Protein AF-A0A7S0NGP8-F1 (afdb_monomer)

Structure (mmCIF, N/CA/C/O backbone):
data_AF-A0A7S0NGP8-F1
#
_entry.id   AF-A0A7S0NGP8-F1
#
loop_
_atom_site.group_PDB
_atom_site.id
_atom_site.type_symbol
_atom_site.label_atom_id
_atom_site.label_alt_id
_atom_site.label_comp_id
_atom_site.label_asym_id
_atom_site.label_entity_id
_atom_site.label_seq_id
_atom_site.pdbx_PDB_ins_code
_atom_site.Cartn_x
_atom_site.Cartn_y
_atom_site.Cartn_z
_atom_site.occupancy
_atom_site.B_iso_or_equiv
_atom_site.auth_seq_id
_atom_site.auth_comp_id
_atom_site.auth_asym_id
_atom_site.auth_atom_id
_atom_site.pdbx_PDB_model_num
ATOM 1 N N . ASN A 1 1 ? 24.855 -35.388 34.842 1.00 34.94 1 ASN A N 1
ATOM 2 C CA . ASN A 1 1 ? 23.385 -35.516 34.845 1.00 34.94 1 ASN A CA 1
ATOM 3 C C . ASN A 1 1 ? 22.833 -34.114 34.689 1.00 34.94 1 ASN A C 1
ATOM 5 O O . ASN A 1 1 ? 22.820 -33.383 35.658 1.00 34.94 1 ASN A O 1
ATOM 9 N N . SER A 1 2 ? 22.829 -33.602 33.460 1.00 27.92 2 SER A N 1
ATOM 10 C CA . SER A 1 2 ? 21.736 -33.736 32.477 1.00 27.92 2 SER A CA 1
ATOM 11 C C . SER A 1 2 ? 20.671 -32.671 32.731 1.00 27.92 2 SER A C 1
ATOM 13 O O . SER A 1 2 ? 19.920 -32.852 33.678 1.00 27.92 2 SER A O 1
ATOM 15 N N . SER A 1 3 ? 20.674 -31.643 31.856 1.00 33.44 3 SER A N 1
ATOM 16 C CA . SER A 1 3 ? 19.528 -30.850 31.346 1.00 33.44 3 SER A CA 1
ATOM 17 C C . SER A 1 3 ? 18.586 -30.245 32.405 1.00 33.44 3 SER A C 1
ATOM 19 O O . SER A 1 3 ? 18.027 -30.980 33.197 1.00 33.44 3 SER A O 1
ATOM 21 N N . GLU A 1 4 ? 18.337 -28.937 32.478 1.00 31.56 4 GLU A N 1
ATOM 22 C CA . GLU A 1 4 ? 17.763 -28.061 31.444 1.00 31.56 4 GLU A CA 1
ATOM 23 C C . GLU A 1 4 ? 18.094 -26.587 31.776 1.00 31.56 4 GLU A C 1
ATOM 25 O O . GLU A 1 4 ? 17.829 -26.134 32.883 1.00 31.56 4 GLU A O 1
ATOM 30 N N . ASN A 1 5 ? 18.666 -25.842 30.822 1.00 29.66 5 ASN A N 1
ATOM 31 C CA . ASN A 1 5 ? 18.672 -24.375 30.840 1.00 29.66 5 ASN A CA 1
ATOM 32 C C . ASN A 1 5 ? 17.485 -23.919 29.985 1.00 29.66 5 ASN A C 1
ATOM 34 O O . ASN A 1 5 ? 17.496 -24.117 28.768 1.00 29.66 5 ASN A O 1
ATOM 38 N N . SER A 1 6 ? 16.474 -23.331 30.616 1.00 32.22 6 SER A N 1
ATOM 39 C CA . SER A 1 6 ? 15.381 -22.616 29.962 1.00 32.22 6 SER A CA 1
ATOM 40 C C . SER A 1 6 ? 15.858 -21.219 29.565 1.00 32.22 6 SER A C 1
ATOM 42 O O . SER A 1 6 ? 15.739 -20.266 30.325 1.00 32.22 6 SER A O 1
ATOM 44 N N . SER A 1 7 ? 16.436 -21.106 28.370 1.00 31.78 7 SER A N 1
ATOM 45 C CA . SER A 1 7 ? 16.529 -19.837 27.654 1.00 31.78 7 SER A CA 1
ATOM 46 C C . SER A 1 7 ? 15.261 -19.667 26.817 1.00 31.78 7 SER A C 1
ATOM 48 O O . SER A 1 7 ? 15.111 -20.260 25.744 1.00 31.78 7 SER A O 1
ATOM 50 N N . GLU A 1 8 ? 14.317 -18.881 27.329 1.00 31.03 8 GLU A N 1
ATOM 51 C CA . GLU A 1 8 ? 13.095 -18.506 26.618 1.00 31.03 8 GLU A CA 1
ATOM 52 C C . GLU A 1 8 ? 13.431 -17.518 25.493 1.00 31.03 8 GLU A C 1
ATOM 54 O O . GLU A 1 8 ? 13.381 -16.300 25.612 1.00 31.03 8 GLU A O 1
ATOM 59 N N . ASN A 1 9 ? 13.815 -18.083 24.351 1.00 30.45 9 ASN A N 1
ATOM 60 C CA . ASN A 1 9 ? 13.880 -17.384 23.079 1.00 30.45 9 ASN A CA 1
ATOM 61 C C . ASN A 1 9 ? 12.458 -17.041 22.611 1.00 30.45 9 ASN A C 1
ATOM 63 O O . ASN A 1 9 ? 11.747 -17.927 22.143 1.00 30.45 9 ASN A O 1
ATOM 67 N N . SER A 1 10 ? 12.092 -15.758 22.692 1.00 36.88 10 SER A N 1
ATOM 68 C CA . SER A 1 10 ? 11.231 -15.007 21.754 1.00 36.88 10 SER A CA 1
ATOM 69 C C . SER A 1 10 ? 10.385 -15.850 20.778 1.00 36.88 10 SER A C 1
ATOM 71 O O . SER A 1 10 ? 10.564 -15.840 19.556 1.00 36.88 10 SER A O 1
ATOM 73 N N . SER A 1 11 ? 9.406 -16.572 21.318 1.00 35.22 11 SER A N 1
ATOM 74 C CA . SER A 1 11 ? 8.431 -17.339 20.545 1.00 35.22 11 SER A CA 1
ATOM 75 C C . SER A 1 11 ? 7.005 -16.930 20.884 1.00 35.22 11 SER A C 1
ATOM 77 O O . SER A 1 11 ? 6.136 -17.778 21.044 1.00 35.22 11 SER A O 1
ATOM 79 N N . GLU A 1 12 ? 6.728 -15.631 20.939 1.00 38.31 12 GLU A N 1
ATOM 80 C CA . GLU A 1 12 ? 5.365 -15.136 21.103 1.00 38.31 12 GLU A CA 1
ATOM 81 C C . GLU A 1 12 ? 5.007 -14.170 19.984 1.00 38.31 12 GLU A C 1
ATOM 83 O O . GLU A 1 12 ? 5.237 -12.970 20.028 1.00 38.31 12 GLU A O 1
ATOM 88 N N . ASN A 1 13 ? 4.405 -14.715 18.931 1.00 39.22 13 ASN A N 1
ATOM 89 C CA . ASN A 1 13 ? 3.427 -13.929 18.187 1.00 39.22 13 ASN A CA 1
ATOM 90 C C . ASN A 1 13 ? 2.344 -14.848 17.616 1.00 39.22 13 ASN A C 1
ATOM 92 O O . ASN A 1 13 ? 2.113 -14.897 16.406 1.00 39.22 13 ASN A O 1
ATOM 96 N N . SER A 1 14 ? 1.803 -15.730 18.469 1.00 38.41 14 SER A N 1
ATOM 97 C CA . SER A 1 14 ? 0.841 -16.786 18.100 1.00 38.41 14 SER A CA 1
ATOM 98 C C . SER A 1 14 ? -0.511 -16.714 18.800 1.00 38.41 14 SER A C 1
ATOM 100 O O . SER A 1 14 ? -1.382 -17.522 18.487 1.00 38.41 14 SER A O 1
ATOM 102 N N . SER A 1 15 ? -0.720 -15.768 19.701 1.00 38.50 15 SER A N 1
ATOM 103 C CA . SER A 1 15 ? -1.948 -15.642 20.484 1.00 38.50 15 SER A CA 1
ATOM 104 C C . SER A 1 15 ? -2.528 -14.245 20.289 1.00 38.50 15 SER A C 1
ATOM 106 O O . SER A 1 15 ? -2.636 -13.451 21.215 1.00 38.50 15 SER A O 1
ATOM 108 N N . ARG A 1 16 ? -2.909 -13.915 19.046 1.00 56.03 16 ARG A N 1
ATOM 109 C CA . ARG A 1 16 ? -3.706 -12.704 18.811 1.00 56.03 16 ARG A CA 1
ATOM 110 C C . ARG A 1 16 ? -5.024 -12.855 19.565 1.00 56.03 16 ARG A C 1
ATOM 112 O O . ARG A 1 16 ? -5.710 -13.862 19.385 1.00 56.03 16 ARG A O 1
ATOM 119 N N . GLY A 1 17 ? -5.299 -11.877 20.426 1.00 53.03 17 GLY A N 1
ATOM 120 C CA . GLY A 1 17 ? -6.384 -11.887 21.399 1.00 53.03 17 GLY A CA 1
ATOM 121 C C . GLY A 1 17 ? -7.776 -12.123 20.802 1.00 53.03 17 GLY A C 1
ATOM 122 O O . GLY A 1 17 ? -7.952 -12.140 19.578 1.00 53.03 17 GLY A O 1
ATOM 123 N N . PRO A 1 18 ? -8.783 -12.339 21.664 1.00 59.78 18 PRO A N 1
ATOM 124 C CA . PRO A 1 18 ? -10.150 -12.587 21.236 1.00 59.78 18 PRO A CA 1
ATOM 125 C C . PRO A 1 18 ? -10.629 -11.500 20.272 1.00 59.78 18 PRO A C 1
ATOM 127 O O . PRO A 1 18 ? -10.321 -10.320 20.427 1.00 59.78 18 PRO A O 1
ATOM 130 N N . VAL A 1 19 ? -11.388 -11.928 19.261 1.00 68.75 19 VAL A N 1
ATOM 131 C CA . VAL A 1 19 ? -12.057 -11.039 18.310 1.00 68.75 19 VAL A CA 1
ATOM 132 C C . VAL A 1 19 ? -12.827 -9.990 19.126 1.00 68.75 19 VAL A C 1
ATOM 134 O O . VAL A 1 19 ? -13.706 -10.400 19.888 1.00 68.75 19 VAL A O 1
ATOM 137 N N . PRO A 1 20 ? -12.505 -8.682 19.016 1.00 76.00 20 PRO A N 1
ATOM 138 C CA . PRO A 1 20 ? -13.110 -7.664 19.871 1.00 76.00 20 PRO A CA 1
ATOM 139 C C . PRO A 1 20 ? -14.632 -7.698 19.729 1.00 76.00 20 PRO A C 1
ATOM 141 O O . PRO A 1 20 ? -15.147 -8.103 18.685 1.00 76.00 20 PRO A O 1
ATOM 144 N N . ASP A 1 21 ? -15.373 -7.317 20.765 1.00 88.44 21 ASP A N 1
ATOM 145 C CA . ASP A 1 21 ? -16.828 -7.202 20.663 1.00 88.44 21 ASP A CA 1
ATOM 146 C C . ASP A 1 21 ? -17.234 -5.968 19.827 1.00 88.44 21 ASP A C 1
ATOM 148 O O . ASP A 1 21 ? -16.403 -5.165 19.393 1.00 88.44 21 ASP A O 1
ATOM 152 N N . GLU A 1 22 ? -18.523 -5.840 19.510 1.00 88.75 22 GLU A N 1
ATOM 153 C CA . GLU A 1 22 ? -19.028 -4.739 18.678 1.00 88.75 22 GLU A CA 1
ATOM 154 C C . GLU A 1 22 ? -18.839 -3.362 19.338 1.00 88.75 22 GLU A C 1
ATOM 156 O O . GLU A 1 22 ? -18.515 -2.389 18.653 1.00 88.75 22 GLU A O 1
ATOM 161 N N . ALA A 1 23 ? -18.965 -3.279 20.666 1.00 91.38 23 ALA A N 1
ATOM 162 C CA . ALA A 1 23 ? -18.762 -2.038 21.410 1.00 91.38 23 ALA A CA 1
ATOM 163 C C . ALA A 1 23 ? -17.295 -1.583 21.349 1.00 91.38 23 ALA A C 1
ATOM 165 O O . ALA A 1 23 ? -17.013 -0.424 21.051 1.00 91.38 23 ALA A O 1
ATOM 166 N N . THR A 1 24 ? -16.364 -2.516 21.538 1.00 92.25 24 THR A N 1
ATOM 167 C CA . THR A 1 24 ? -14.919 -2.298 21.447 1.00 92.25 24 THR A CA 1
ATOM 168 C C . THR A 1 24 ? -14.530 -1.861 20.041 1.00 92.25 24 THR A C 1
ATOM 170 O O . THR A 1 24 ? -13.810 -0.876 19.886 1.00 92.25 24 THR A O 1
ATOM 173 N N . ARG A 1 25 ? -15.058 -2.519 18.994 1.00 92.56 25 ARG A N 1
ATOM 174 C CA . ARG A 1 25 ? -14.838 -2.081 17.603 1.00 92.56 25 ARG A CA 1
ATOM 175 C C . ARG A 1 25 ? -15.281 -0.644 17.381 1.00 92.56 25 ARG A C 1
ATOM 177 O O . ARG A 1 25 ? -14.563 0.125 16.749 1.00 92.56 25 ARG A O 1
ATOM 184 N N . ARG A 1 26 ? -16.453 -0.273 17.894 1.00 94.19 26 ARG A N 1
ATOM 185 C CA . ARG A 1 26 ? -16.972 1.084 17.739 1.00 94.19 26 ARG A CA 1
ATOM 186 C C . ARG A 1 26 ? -16.049 2.115 18.391 1.00 94.19 26 ARG A C 1
ATOM 188 O O . ARG A 1 26 ? -15.683 3.077 17.725 1.00 94.19 26 ARG A O 1
ATOM 195 N N . VAL A 1 27 ? -15.631 1.881 19.635 1.00 96.44 27 VAL A N 1
ATOM 196 C CA . VAL A 1 27 ? -14.706 2.772 20.359 1.00 96.44 27 VAL A CA 1
ATOM 197 C C . VAL A 1 27 ? -13.369 2.897 19.622 1.00 96.44 27 VAL A C 1
ATOM 199 O O . VAL A 1 27 ? -12.867 4.004 19.428 1.00 96.44 27 VAL A O 1
ATOM 202 N N . LEU A 1 28 ? -12.817 1.780 19.139 1.00 96.00 28 LEU A N 1
ATOM 203 C CA . LEU A 1 28 ? -11.583 1.784 18.350 1.00 96.00 28 LEU A CA 1
ATOM 204 C C . LEU A 1 28 ? -11.735 2.585 17.054 1.00 96.00 28 LEU A C 1
ATOM 206 O O . LEU A 1 28 ? -10.872 3.397 16.730 1.00 96.00 28 LEU A O 1
ATOM 210 N N . ASN A 1 29 ? -12.838 2.408 16.320 1.00 96.88 29 ASN A N 1
ATOM 211 C CA . ASN A 1 29 ? -13.052 3.169 15.095 1.00 96.88 29 ASN A CA 1
ATOM 212 C C . ASN A 1 29 ? -13.262 4.664 15.372 1.00 96.88 29 ASN A C 1
ATOM 214 O O . ASN A 1 29 ? -12.780 5.484 14.599 1.00 96.88 29 ASN A O 1
ATOM 218 N N . GLU A 1 30 ? -13.949 5.033 16.455 1.00 97.25 30 GLU A N 1
ATOM 219 C CA . GLU A 1 30 ? -14.089 6.434 16.878 1.00 97.25 30 GLU A CA 1
ATOM 220 C C . GLU A 1 30 ? -12.714 7.064 17.165 1.00 97.25 30 GLU A C 1
ATOM 222 O O . GLU A 1 30 ? -12.450 8.174 16.699 1.00 97.25 30 GLU A O 1
ATOM 227 N N . ARG A 1 31 ? -11.796 6.327 17.814 1.00 97.31 31 ARG A N 1
ATOM 228 C CA . ARG A 1 31 ? -10.391 6.744 17.988 1.00 97.31 31 ARG A CA 1
ATOM 229 C C . ARG A 1 31 ? -9.688 6.940 16.643 1.00 97.31 31 ARG A C 1
ATOM 231 O O . ARG A 1 31 ? -9.090 7.987 16.421 1.00 97.31 31 ARG A O 1
ATOM 238 N N . PHE A 1 32 ? -9.792 5.979 15.724 1.00 97.69 32 PHE A N 1
ATOM 239 C CA . PHE A 1 32 ? -9.155 6.085 14.404 1.00 97.69 32 PHE A CA 1
ATOM 240 C C . PHE A 1 32 ? -9.696 7.257 13.579 1.00 97.69 32 PHE A C 1
ATOM 242 O O . PHE A 1 32 ? -8.925 7.959 12.930 1.00 97.69 32 PHE A O 1
ATOM 249 N N . VAL A 1 33 ? -11.007 7.512 13.625 1.00 98.00 33 VAL A N 1
ATOM 250 C CA . VAL A 1 33 ? -11.611 8.688 12.982 1.00 98.00 33 VAL A CA 1
ATOM 251 C C . VAL A 1 33 ? -11.067 9.970 13.608 1.00 98.00 33 VAL A C 1
ATOM 253 O O . VAL A 1 33 ? -10.686 10.876 12.871 1.00 98.00 33 VAL A O 1
ATOM 256 N N . ALA A 1 34 ? -10.973 10.039 14.940 1.00 97.62 34 ALA A N 1
ATOM 257 C CA . ALA A 1 34 ? -10.402 11.192 15.629 1.00 97.62 34 ALA A CA 1
ATOM 258 C C . ALA A 1 34 ? -8.952 11.459 15.187 1.00 97.62 34 ALA A C 1
ATOM 260 O O . ALA A 1 34 ? -8.619 12.598 14.866 1.00 97.62 34 ALA A O 1
ATOM 261 N N . GLU A 1 35 ? -8.119 10.421 15.070 1.00 96.25 35 GLU A N 1
ATOM 262 C CA . GLU A 1 35 ? -6.749 10.538 14.555 1.00 96.25 35 GLU A CA 1
ATOM 263 C C . GLU A 1 35 ? -6.708 11.096 13.122 1.00 96.25 35 GLU A C 1
ATOM 265 O O . GLU A 1 35 ? -5.977 12.049 12.861 1.00 96.25 35 GLU A O 1
ATOM 270 N N . GLU A 1 36 ? -7.507 10.557 12.191 1.00 96.12 36 GLU A N 1
ATOM 271 C CA . GLU A 1 36 ? -7.556 11.074 10.812 1.00 96.12 36 GLU A CA 1
ATOM 272 C C . GLU A 1 36 ? -8.049 12.529 10.760 1.00 96.12 36 GLU A C 1
ATOM 274 O O . GLU A 1 36 ? -7.500 13.348 10.020 1.00 96.12 36 GLU A O 1
ATOM 279 N N . THR A 1 37 ? -9.042 12.890 11.581 1.00 96.25 37 THR A N 1
ATOM 280 C CA . THR A 1 37 ? -9.522 14.279 11.662 1.00 96.25 37 THR A CA 1
ATOM 281 C C . THR A 1 37 ? -8.486 15.223 12.263 1.00 96.25 37 THR A C 1
ATOM 283 O O . THR A 1 37 ? -8.355 16.350 11.791 1.00 96.25 37 THR A O 1
ATOM 286 N N . ALA A 1 38 ? -7.713 14.770 13.253 1.00 95.69 38 ALA A N 1
ATOM 287 C CA . ALA A 1 38 ? -6.636 15.549 13.850 1.00 95.69 38 ALA A CA 1
ATOM 288 C C . ALA A 1 38 ? -5.502 15.787 12.844 1.00 95.69 38 ALA A C 1
ATOM 290 O O . ALA A 1 38 ? -5.027 16.914 12.726 1.00 95.69 38 ALA A O 1
ATOM 291 N N . ARG A 1 39 ? -5.128 14.767 12.054 1.00 92.75 39 ARG A N 1
ATOM 292 C CA . ARG A 1 39 ? -4.146 14.908 10.962 1.00 92.75 39 ARG A CA 1
ATOM 293 C C . ARG A 1 39 ? -4.607 15.924 9.914 1.00 92.75 39 ARG A C 1
ATOM 295 O O . ARG A 1 39 ? -3.826 16.779 9.500 1.00 92.75 39 ARG A O 1
ATOM 302 N N . ALA A 1 40 ? -5.877 15.866 9.507 1.00 92.25 40 ALA A N 1
ATOM 303 C CA . ALA A 1 40 ? -6.442 16.834 8.566 1.00 92.25 40 ALA A CA 1
ATOM 304 C C . ALA A 1 40 ? -6.451 18.261 9.144 1.00 92.25 40 ALA A C 1
ATOM 306 O O . ALA A 1 40 ? -6.009 19.194 8.474 1.00 92.25 40 ALA A O 1
ATOM 307 N N . ALA A 1 41 ? -6.874 18.415 10.403 1.00 94.56 41 ALA A N 1
ATOM 308 C CA . ALA A 1 41 ? -6.905 19.700 11.094 1.00 94.56 41 ALA A CA 1
ATOM 309 C C . ALA A 1 41 ? -5.504 20.301 11.288 1.00 94.56 41 ALA A C 1
ATOM 311 O O . ALA A 1 41 ? -5.345 21.509 11.137 1.00 94.56 41 ALA A O 1
ATOM 312 N N . ALA A 1 42 ? -4.483 19.484 11.568 1.00 91.88 42 ALA A N 1
ATOM 313 C CA . ALA A 1 42 ? -3.096 19.940 11.676 1.00 91.88 42 ALA A CA 1
ATOM 314 C C . ALA A 1 42 ? -2.596 20.554 10.358 1.00 91.88 42 ALA A C 1
ATOM 316 O O . ALA A 1 42 ? -2.011 21.634 10.356 1.00 91.88 42 ALA A O 1
ATOM 317 N N . ALA A 1 43 ? -2.909 19.917 9.226 1.00 91.19 43 ALA A N 1
ATOM 318 C CA . ALA A 1 43 ? -2.570 20.446 7.909 1.00 91.19 43 ALA A CA 1
ATOM 319 C C . ALA A 1 43 ? -3.388 21.700 7.521 1.00 91.19 43 ALA A C 1
ATOM 321 O O . ALA A 1 43 ? -2.932 22.489 6.697 1.00 91.19 43 ALA A O 1
ATOM 322 N N . ASP A 1 44 ? -4.578 21.907 8.094 1.00 92.25 44 ASP A N 1
ATOM 323 C CA . ASP A 1 44 ? -5.385 23.122 7.885 1.00 92.25 44 ASP A CA 1
ATOM 324 C C . ASP A 1 44 ? -4.980 24.286 8.800 1.00 92.25 44 ASP A C 1
ATOM 326 O O . ASP A 1 44 ? -5.140 25.448 8.422 1.00 92.25 44 ASP A O 1
ATOM 330 N N . ALA A 1 45 ? -4.458 23.988 9.992 1.00 94.06 45 ALA A N 1
ATOM 331 C CA . ALA A 1 45 ? -4.075 24.983 10.989 1.00 94.06 45 ALA A CA 1
ATOM 332 C C . ALA A 1 45 ? -2.874 25.835 10.548 1.00 94.06 45 ALA A C 1
ATOM 334 O O . ALA A 1 45 ? -2.857 27.038 10.812 1.00 94.06 45 ALA A O 1
ATOM 335 N N . ASP A 1 46 ? -1.902 25.234 9.852 1.00 92.62 46 ASP A N 1
ATOM 336 C CA . ASP A 1 46 ? -0.762 25.939 9.260 1.00 92.62 46 ASP A CA 1
ATOM 337 C C . ASP A 1 46 ? -0.617 25.617 7.761 1.00 92.62 46 ASP A C 1
ATOM 339 O O . ASP A 1 46 ? 0.093 24.679 7.386 1.00 92.62 46 ASP A O 1
ATOM 343 N N . PRO A 1 47 ? -1.227 26.423 6.868 1.00 90.56 47 PRO A N 1
ATOM 344 C CA . PRO A 1 47 ? -1.124 26.237 5.420 1.00 90.56 47 PRO A CA 1
ATOM 345 C C . PRO A 1 47 ? 0.307 26.317 4.857 1.00 90.56 47 PRO A C 1
ATOM 347 O O . PRO A 1 47 ? 0.540 25.876 3.731 1.00 90.56 47 PRO A O 1
ATOM 350 N N . ALA A 1 48 ? 1.261 26.896 5.598 1.00 91.94 48 ALA A N 1
ATOM 351 C CA . ALA A 1 48 ? 2.673 26.977 5.212 1.00 91.94 48 ALA A CA 1
ATOM 352 C C . ALA A 1 48 ? 3.553 25.920 5.914 1.00 91.94 48 ALA A C 1
ATOM 354 O O . ALA A 1 48 ? 4.744 25.791 5.579 1.00 91.94 48 ALA A O 1
ATOM 355 N N . GLY A 1 49 ? 2.968 25.165 6.844 1.00 93.25 49 GLY A N 1
ATOM 356 C CA . GLY A 1 49 ? 3.606 24.152 7.675 1.00 93.25 49 GLY A CA 1
ATOM 357 C C . GLY A 1 49 ? 4.042 22.908 6.906 1.00 93.25 49 GLY A C 1
ATOM 358 O O . GLY A 1 49 ? 3.781 22.746 5.706 1.00 93.25 49 GLY A O 1
ATOM 359 N N . ALA A 1 50 ? 4.750 22.018 7.599 1.00 91.88 50 ALA A N 1
ATOM 360 C CA . ALA A 1 50 ? 5.258 20.779 7.013 1.00 91.88 50 ALA A CA 1
ATOM 361 C C . ALA A 1 50 ? 4.110 19.842 6.599 1.00 91.88 50 ALA A C 1
ATOM 363 O O . ALA A 1 50 ? 4.148 19.248 5.522 1.00 91.88 50 ALA A O 1
ATOM 364 N N . GLU A 1 51 ? 3.056 19.782 7.406 1.00 91.19 51 GLU A N 1
ATOM 365 C CA . GLU A 1 51 ? 1.872 18.945 7.236 1.00 91.19 51 GLU A CA 1
ATOM 366 C C . GLU A 1 51 ? 1.061 19.369 6.005 1.00 91.19 51 GLU A C 1
ATOM 368 O O . GLU A 1 51 ? 0.709 18.534 5.168 1.00 91.19 51 GLU A O 1
ATOM 373 N N . ALA A 1 52 ? 0.826 20.675 5.831 1.00 92.88 52 ALA A N 1
ATOM 374 C CA . ALA A 1 52 ? 0.140 21.217 4.657 1.00 92.88 52 ALA A CA 1
ATOM 375 C C . ALA A 1 52 ? 0.925 20.960 3.362 1.00 92.88 52 ALA A C 1
ATOM 377 O O . ALA A 1 52 ? 0.352 20.522 2.360 1.00 92.88 52 ALA A O 1
ATOM 378 N N . LYS A 1 53 ? 2.250 21.171 3.387 1.00 94.06 53 LYS A N 1
ATOM 379 C CA . LYS A 1 53 ? 3.146 20.865 2.257 1.00 94.06 53 LYS A CA 1
ATOM 380 C C . LYS A 1 53 ? 3.150 19.376 1.924 1.00 94.06 53 LYS A C 1
ATOM 382 O O . LYS A 1 53 ? 3.122 19.011 0.746 1.00 94.06 53 LYS A O 1
ATOM 387 N N . MET A 1 54 ? 3.159 18.518 2.941 1.00 94.19 54 MET A N 1
ATOM 388 C CA . MET A 1 54 ? 3.098 17.072 2.763 1.00 94.19 54 MET A CA 1
ATOM 389 C C . MET A 1 54 ? 1.776 16.652 2.116 1.00 94.19 54 MET A C 1
ATOM 391 O O . MET A 1 54 ? 1.784 15.935 1.114 1.00 94.19 54 MET A O 1
ATOM 395 N N . ARG A 1 55 ? 0.642 17.162 2.614 1.00 93.88 55 ARG A N 1
ATOM 396 C CA . ARG A 1 55 ? -0.681 16.921 2.023 1.00 93.88 55 ARG A CA 1
ATOM 397 C C . ARG A 1 55 ? -0.738 17.362 0.560 1.00 93.88 55 ARG A C 1
ATOM 399 O O . ARG A 1 55 ? -1.114 16.563 -0.293 1.00 93.88 55 ARG A O 1
ATOM 406 N N . ALA A 1 56 ? -0.273 18.573 0.252 1.00 94.38 56 ALA A N 1
ATOM 407 C CA . ALA A 1 56 ? -0.218 19.075 -1.121 1.00 94.38 56 ALA A CA 1
ATOM 408 C C . ALA A 1 56 ? 0.661 18.195 -2.032 1.00 94.38 56 ALA A C 1
ATOM 410 O O . ALA A 1 56 ? 0.308 17.928 -3.180 1.00 94.38 56 ALA A O 1
ATOM 411 N N . THR A 1 57 ? 1.787 17.692 -1.515 1.00 93.62 57 THR A N 1
ATOM 412 C CA . THR A 1 57 ? 2.674 16.777 -2.251 1.00 93.62 57 THR A CA 1
ATOM 413 C C . THR A 1 57 ? 1.977 15.453 -2.561 1.00 93.62 57 THR A C 1
ATOM 415 O O . THR A 1 57 ? 2.050 14.978 -3.695 1.00 93.62 57 THR A O 1
ATOM 418 N N . ARG A 1 58 ? 1.264 14.873 -1.586 1.00 94.56 58 ARG A N 1
ATOM 419 C CA . ARG A 1 58 ? 0.492 13.632 -1.761 1.00 94.56 58 ARG A CA 1
ATOM 420 C C . ARG A 1 58 ? -0.641 13.803 -2.773 1.00 94.56 58 ARG A C 1
ATOM 422 O O . ARG A 1 58 ? -0.822 12.945 -3.634 1.00 94.56 58 ARG A O 1
ATOM 429 N N . GLU A 1 59 ? -1.369 14.915 -2.712 1.00 93.69 59 GLU A N 1
ATOM 430 C CA . GLU A 1 59 ? -2.469 15.233 -3.635 1.00 93.69 59 GLU A CA 1
ATOM 431 C C . GLU A 1 59 ? -1.993 15.493 -5.072 1.00 93.69 59 GLU A C 1
ATOM 433 O O . GLU A 1 59 ? -2.722 15.225 -6.028 1.00 93.69 59 GLU A O 1
ATOM 438 N N . ALA A 1 60 ? -0.753 15.958 -5.246 1.00 93.94 60 ALA A N 1
ATOM 439 C CA . ALA A 1 60 ? -0.149 16.170 -6.559 1.00 93.94 60 ALA A CA 1
ATOM 440 C C . ALA A 1 60 ? 0.308 14.868 -7.252 1.00 93.94 60 ALA A C 1
ATOM 442 O O . ALA A 1 60 ? 0.621 14.889 -8.451 1.00 93.94 60 ALA A O 1
ATOM 443 N N . LEU A 1 61 ? 0.368 13.737 -6.533 1.00 94.31 61 LEU A N 1
ATOM 444 C CA . LEU A 1 61 ? 0.781 12.457 -7.109 1.00 94.31 61 LEU A CA 1
ATOM 445 C C . LEU A 1 61 ? -0.256 11.951 -8.129 1.00 94.31 61 LEU A C 1
ATOM 447 O O . LEU A 1 61 ? -1.460 12.015 -7.874 1.00 94.31 61 LEU A O 1
ATOM 451 N N . PRO A 1 62 ? 0.174 11.379 -9.272 1.00 94.69 62 PRO A N 1
ATOM 452 C CA . PRO A 1 62 ? -0.750 10.934 -10.315 1.00 94.69 62 PRO A CA 1
ATOM 453 C C . PRO A 1 62 ? -1.827 9.947 -9.850 1.00 94.69 62 PRO A C 1
ATOM 455 O O . PRO A 1 62 ? -2.942 9.964 -10.376 1.00 94.69 62 PRO A O 1
ATOM 458 N N . ILE A 1 63 ? -1.512 9.109 -8.859 1.00 95.75 63 ILE A N 1
ATOM 459 C CA . ILE A 1 63 ? -2.436 8.116 -8.308 1.00 95.75 63 ILE A CA 1
ATOM 460 C C . ILE A 1 63 ? -3.653 8.710 -7.597 1.00 95.75 63 ILE A C 1
ATOM 462 O O . ILE A 1 63 ? -4.689 8.050 -7.530 1.00 95.75 63 ILE A O 1
ATOM 466 N N . ALA A 1 64 ? -3.582 9.966 -7.144 1.00 95.62 64 ALA A N 1
ATOM 467 C CA . ALA A 1 64 ? -4.710 10.641 -6.507 1.00 95.62 64 ALA A CA 1
ATOM 468 C C . ALA A 1 64 ? -5.963 10.647 -7.405 1.00 95.62 64 ALA A C 1
ATOM 470 O O . ALA A 1 64 ? -7.086 10.564 -6.911 1.00 95.62 64 ALA A O 1
ATOM 471 N N . LYS A 1 65 ? -5.778 10.646 -8.734 1.00 95.62 65 LYS A N 1
ATOM 472 C CA . LYS A 1 65 ? -6.863 10.622 -9.729 1.00 95.62 65 LYS A CA 1
ATOM 473 C C . LYS A 1 65 ? -7.710 9.350 -9.697 1.00 95.62 65 LYS A C 1
ATOM 475 O O . LYS A 1 65 ? -8.874 9.413 -10.073 1.00 95.62 65 LYS A O 1
ATOM 480 N N . ILE A 1 66 ? -7.144 8.225 -9.259 1.00 95.81 66 ILE A N 1
ATOM 481 C CA . ILE A 1 66 ? -7.853 6.939 -9.189 1.00 95.81 66 ILE A CA 1
ATOM 482 C C . ILE A 1 66 ? -8.269 6.578 -7.758 1.00 95.81 66 ILE A C 1
ATOM 484 O O . ILE A 1 66 ? -8.731 5.467 -7.529 1.00 95.81 66 ILE A O 1
ATOM 488 N N . ARG A 1 67 ? -8.112 7.484 -6.779 1.00 97.12 67 ARG A N 1
ATOM 489 C CA . ARG A 1 67 ? -8.397 7.213 -5.358 1.00 97.12 67 ARG A CA 1
ATOM 490 C C . ARG A 1 67 ? -9.806 6.655 -5.142 1.00 97.12 67 ARG A C 1
ATOM 492 O O . ARG A 1 67 ? -9.963 5.598 -4.537 1.00 97.12 67 ARG A O 1
ATOM 499 N N . THR A 1 68 ? -10.820 7.357 -5.645 1.00 96.50 68 THR A N 1
ATOM 500 C CA . THR A 1 68 ? -12.226 6.954 -5.490 1.00 96.50 68 THR A CA 1
ATOM 501 C C . THR A 1 68 ? -12.505 5.636 -6.207 1.00 96.50 68 THR A C 1
ATOM 503 O O . THR A 1 68 ? -13.100 4.734 -5.623 1.00 96.50 68 THR A O 1
ATOM 506 N N . GLU A 1 69 ? -12.009 5.498 -7.438 1.00 96.94 69 GLU A N 1
ATOM 507 C CA . GLU A 1 69 ? -12.174 4.296 -8.259 1.00 96.94 69 GLU A CA 1
ATOM 508 C C . GLU A 1 69 ? -11.522 3.064 -7.610 1.00 96.94 69 GLU A C 1
ATOM 510 O O . GLU A 1 69 ? -12.124 1.994 -7.583 1.00 96.94 69 GLU A O 1
ATOM 515 N N . LEU A 1 70 ? -10.336 3.216 -7.008 1.00 97.06 70 LEU A N 1
ATOM 516 C CA . LEU A 1 70 ? -9.642 2.163 -6.264 1.00 97.06 70 LEU A CA 1
ATOM 517 C C . LEU A 1 70 ? -10.479 1.660 -5.086 1.00 97.06 70 LEU A C 1
ATOM 519 O O . LEU A 1 70 ? -10.701 0.452 -4.958 1.00 97.06 70 LEU A O 1
ATOM 523 N N . CYS A 1 71 ? -10.959 2.572 -4.237 1.00 96.81 71 CYS A N 1
ATOM 524 C CA . CYS A 1 71 ? -11.762 2.205 -3.073 1.00 96.81 71 CYS A CA 1
ATOM 525 C C . CYS A 1 71 ? -13.096 1.572 -3.493 1.00 96.81 71 CYS A C 1
ATOM 527 O O . CYS A 1 71 ? -13.519 0.576 -2.909 1.00 96.81 71 CYS A O 1
ATOM 529 N N . GLU A 1 72 ? -13.751 2.086 -4.536 1.00 96.06 72 GLU A N 1
ATOM 530 C CA . GLU A 1 72 ? -14.981 1.500 -5.078 1.00 96.06 72 GLU A CA 1
ATOM 531 C C . GLU A 1 72 ? -14.759 0.107 -5.675 1.00 96.06 72 GLU A C 1
ATOM 533 O O . GLU A 1 72 ? -15.510 -0.824 -5.361 1.00 96.06 72 GLU A O 1
ATOM 538 N N . ALA A 1 73 ? -13.701 -0.069 -6.468 1.00 95.38 73 ALA A N 1
ATOM 539 C CA . ALA A 1 73 ? -13.342 -1.354 -7.053 1.00 95.38 73 ALA A CA 1
ATOM 540 C C . ALA A 1 73 ? -13.074 -2.403 -5.967 1.00 95.38 73 ALA A C 1
ATOM 542 O O . ALA A 1 73 ? -13.563 -3.528 -6.075 1.00 95.38 73 ALA A O 1
ATOM 543 N N . LEU A 1 74 ? -12.381 -2.037 -4.884 1.00 95.19 74 LEU A N 1
ATOM 544 C CA . LEU A 1 74 ? -12.090 -2.936 -3.763 1.00 95.19 74 LEU A CA 1
ATOM 545 C C . LEU A 1 74 ? -13.297 -3.269 -2.890 1.00 95.19 74 LEU A C 1
ATOM 547 O O . LEU A 1 74 ? -13.235 -4.230 -2.127 1.00 95.19 74 LEU A O 1
ATOM 551 N N . ARG A 1 75 ? -14.419 -2.552 -3.006 1.00 91.19 75 ARG A N 1
ATOM 552 C CA . ARG A 1 75 ? -15.671 -2.936 -2.329 1.00 91.19 75 ARG A CA 1
ATOM 553 C C . ARG A 1 75 ? -16.347 -4.089 -3.055 1.00 91.19 75 ARG A C 1
ATOM 555 O O . ARG A 1 75 ? -16.794 -5.044 -2.416 1.00 91.19 75 ARG A O 1
ATOM 562 N N . THR A 1 76 ? -16.356 -4.054 -4.382 1.00 90.44 76 THR A N 1
ATOM 563 C CA . THR A 1 76 ? -17.081 -5.016 -5.226 1.00 90.44 76 THR A CA 1
ATOM 564 C C . THR A 1 76 ? -16.212 -6.171 -5.726 1.00 90.44 76 THR A C 1
ATOM 566 O O . THR A 1 76 ? -16.739 -7.249 -5.985 1.00 90.44 76 THR A O 1
ATOM 569 N N . ASN A 1 77 ? -14.888 -6.001 -5.775 1.00 92.62 77 ASN A N 1
ATOM 570 C CA . ASN A 1 77 ? -13.957 -6.983 -6.332 1.00 92.62 77 ASN A CA 1
ATOM 571 C C . ASN A 1 77 ? -12.947 -7.471 -5.297 1.00 92.62 77 ASN A C 1
ATOM 573 O O . ASN A 1 77 ? -12.385 -6.692 -4.527 1.00 92.62 77 ASN A O 1
ATOM 577 N N . ARG A 1 78 ? -12.690 -8.783 -5.291 1.00 92.94 78 ARG A N 1
ATOM 578 C CA . ARG A 1 78 ? -11.693 -9.397 -4.398 1.00 92.94 78 ARG A CA 1
ATOM 579 C C . ARG A 1 78 ? -10.257 -9.163 -4.847 1.00 92.94 78 ARG A C 1
ATOM 581 O O . ARG A 1 78 ? -9.358 -9.235 -4.022 1.00 92.94 78 ARG A O 1
ATOM 588 N N . VAL A 1 79 ? -10.052 -8.913 -6.135 1.00 95.25 79 VAL A N 1
ATOM 589 C CA . VAL A 1 79 ? -8.740 -8.647 -6.720 1.00 95.25 79 VAL A CA 1
ATOM 590 C C . VAL A 1 79 ? -8.853 -7.397 -7.571 1.00 95.25 79 VAL A C 1
ATOM 592 O O . VAL A 1 79 ? -9.787 -7.300 -8.362 1.00 95.25 79 VAL A O 1
ATOM 595 N N . VAL A 1 80 ? -7.919 -6.465 -7.411 1.00 95.75 80 VAL A N 1
ATOM 596 C CA . VAL A 1 80 ? -7.792 -5.265 -8.245 1.00 95.75 80 VAL A CA 1
ATOM 597 C C . VAL A 1 80 ? -6.340 -5.143 -8.690 1.00 95.75 80 VAL A C 1
ATOM 599 O O . VAL A 1 80 ? -5.422 -5.329 -7.890 1.00 95.75 80 VAL A O 1
ATOM 602 N N . VAL A 1 81 ? -6.123 -4.844 -9.966 1.00 95.38 81 VAL A N 1
ATOM 603 C CA . VAL A 1 81 ? -4.793 -4.591 -10.524 1.00 95.38 81 VAL A CA 1
ATOM 604 C C . VAL A 1 81 ? -4.640 -3.092 -10.742 1.00 95.38 81 VAL A C 1
ATOM 606 O O . VAL A 1 81 ? -5.462 -2.478 -11.412 1.00 95.38 81 VAL A O 1
ATOM 609 N N . VAL A 1 82 ? -3.588 -2.501 -10.189 1.00 95.25 82 VAL A N 1
ATOM 610 C CA . VAL A 1 82 ? -3.236 -1.090 -10.350 1.00 95.25 82 VAL A CA 1
ATOM 611 C C . VAL A 1 82 ? -1.953 -1.008 -11.171 1.00 95.25 82 VAL A C 1
ATOM 613 O O . VAL A 1 82 ? -0.894 -1.457 -10.733 1.00 95.25 82 VAL A O 1
ATOM 616 N N . SER A 1 83 ? -2.035 -0.438 -12.370 1.00 93.56 83 SER A N 1
ATOM 617 C CA . SER A 1 83 ? -0.887 -0.223 -13.256 1.00 93.56 83 SER A CA 1
ATOM 618 C C . SER A 1 83 ? -0.505 1.252 -13.295 1.00 93.56 83 SER A C 1
ATOM 620 O O . SER A 1 83 ? -1.370 2.120 -13.310 1.00 93.56 83 SER A O 1
ATOM 622 N N . GLY A 1 84 ? 0.788 1.555 -13.322 1.00 90.44 84 GLY A N 1
ATOM 623 C CA . GLY A 1 84 ? 1.290 2.904 -13.574 1.00 90.44 84 GLY A CA 1
ATOM 624 C C . GLY A 1 84 ? 2.768 3.031 -13.246 1.00 90.44 84 GLY A C 1
ATOM 625 O O . GLY A 1 84 ? 3.251 2.360 -12.341 1.00 90.44 84 GLY A O 1
ATOM 626 N N . GLY A 1 85 ? 3.494 3.902 -13.948 1.00 87.44 85 GLY A N 1
ATOM 627 C CA . GLY A 1 85 ? 4.956 4.015 -13.831 1.00 87.44 85 GLY A CA 1
ATOM 628 C C . GLY A 1 85 ? 5.494 4.243 -12.407 1.00 87.44 85 GLY A C 1
ATOM 629 O O . GLY A 1 85 ? 4.758 4.575 -11.471 1.00 87.44 85 GLY A O 1
ATOM 630 N N . THR A 1 86 ? 6.800 4.061 -12.223 1.00 88.38 86 THR A N 1
ATOM 631 C CA . THR A 1 86 ? 7.505 4.428 -10.984 1.00 88.38 86 THR A CA 1
ATOM 632 C C . THR A 1 86 ? 7.313 5.919 -10.672 1.00 88.38 86 THR A C 1
ATOM 634 O O . THR A 1 86 ? 7.059 6.730 -11.563 1.00 88.38 86 THR A O 1
ATOM 637 N N . GLY A 1 87 ? 7.308 6.280 -9.386 1.00 86.62 87 GLY A N 1
ATOM 638 C CA . GLY A 1 87 ? 7.038 7.659 -8.948 1.00 86.62 87 GLY A CA 1
ATOM 639 C C . GLY A 1 87 ? 5.576 8.119 -9.070 1.00 86.62 87 GLY A C 1
ATOM 640 O O . GLY A 1 87 ? 5.256 9.250 -8.721 1.00 86.62 87 GLY A O 1
ATOM 641 N N . SER A 1 88 ? 4.656 7.256 -9.518 1.00 91.19 88 SER A N 1
ATOM 642 C CA . SER A 1 88 ? 3.224 7.594 -9.600 1.00 91.19 88 SER A CA 1
ATOM 643 C C . SER A 1 88 ? 2.491 7.584 -8.250 1.00 91.19 88 SER A C 1
ATOM 645 O O . SER A 1 88 ? 1.382 8.107 -8.167 1.00 91.19 88 SER A O 1
ATOM 647 N N . GLY A 1 89 ? 3.111 7.024 -7.201 1.00 94.44 89 GLY A N 1
ATOM 648 C CA . GLY A 1 89 ? 2.578 6.981 -5.833 1.00 94.44 89 GLY A CA 1
ATOM 649 C C . GLY A 1 89 ? 1.890 5.672 -5.421 1.00 94.44 89 GLY A C 1
ATOM 650 O O . GLY A 1 89 ? 1.268 5.648 -4.368 1.00 94.44 89 GLY A O 1
ATOM 651 N N . LYS A 1 90 ? 1.986 4.585 -6.207 1.00 95.38 90 LYS A N 1
ATOM 652 C CA . LYS A 1 90 ? 1.343 3.279 -5.910 1.00 95.38 90 LYS A CA 1
ATOM 653 C C . LYS A 1 90 ? 1.669 2.750 -4.512 1.00 95.38 90 LYS A C 1
ATOM 655 O O . LYS A 1 90 ? 0.774 2.606 -3.685 1.00 95.38 90 LYS A O 1
ATOM 660 N N . SER A 1 91 ? 2.952 2.536 -4.247 1.00 96.31 91 SER A N 1
ATOM 661 C CA . SER A 1 91 ? 3.471 1.920 -3.024 1.00 96.31 91 SER A CA 1
ATOM 662 C C . SER A 1 91 ? 3.150 2.722 -1.764 1.00 96.31 91 SER A C 1
ATOM 664 O O . SER A 1 91 ? 2.926 2.141 -0.707 1.00 96.31 91 SER A O 1
ATOM 666 N N . THR A 1 92 ? 3.105 4.055 -1.878 1.00 97.50 92 THR A N 1
ATOM 667 C CA . THR A 1 92 ? 2.864 4.949 -0.741 1.00 97.50 92 THR A CA 1
ATOM 668 C C . THR A 1 92 ? 1.382 5.247 -0.541 1.00 97.50 92 THR A C 1
ATOM 670 O O . THR A 1 92 ? 0.900 5.169 0.584 1.00 97.50 92 THR A O 1
ATOM 673 N N . GLN A 1 93 ? 0.627 5.559 -1.600 1.00 98.12 93 GLN A N 1
ATOM 674 C CA . GLN A 1 93 ? -0.737 6.080 -1.459 1.00 98.12 93 GLN A CA 1
ATOM 675 C C . GLN A 1 93 ? -1.833 5.016 -1.511 1.00 98.12 93 GLN A C 1
ATOM 677 O O . GLN A 1 93 ? -2.826 5.168 -0.806 1.00 98.12 93 GLN A O 1
ATOM 682 N N . CYS A 1 94 ? -1.691 3.937 -2.294 1.00 97.94 94 CYS A N 1
ATOM 683 C CA . CYS A 1 94 ? -2.713 2.883 -2.342 1.00 97.94 94 CYS A CA 1
ATOM 684 C C . CYS A 1 94 ? -3.098 2.345 -0.949 1.00 97.94 94 CYS A C 1
ATOM 686 O O . CYS A 1 94 ? -4.294 2.334 -0.650 1.00 97.94 94 CYS A O 1
ATOM 688 N N . PRO A 1 95 ? -2.151 1.916 -0.082 1.00 98.44 95 PRO A N 1
ATOM 689 C CA . PRO A 1 95 ? -2.511 1.426 1.247 1.00 98.44 95 PRO A CA 1
ATOM 690 C C . PRO A 1 95 ? -3.154 2.519 2.110 1.00 98.44 95 PRO A C 1
ATOM 692 O O . PRO A 1 95 ? -4.113 2.235 2.822 1.00 98.44 95 PRO A O 1
ATOM 695 N N . GLN A 1 96 ? -2.690 3.771 2.005 1.00 98.38 96 GLN A N 1
ATOM 696 C CA . GLN A 1 96 ? -3.262 4.900 2.745 1.00 98.38 96 GLN A CA 1
ATOM 697 C C . GLN A 1 96 ? -4.707 5.186 2.323 1.00 98.38 96 GLN A C 1
ATOM 699 O O . GLN A 1 96 ? -5.568 5.335 3.179 1.00 98.38 96 GLN A O 1
ATOM 704 N N . TYR A 1 97 ? -5.018 5.181 1.025 1.00 98.50 97 TYR A N 1
ATOM 705 C CA . TYR A 1 97 ? -6.385 5.407 0.545 1.00 98.50 97 TYR A CA 1
ATOM 706 C C . TYR A 1 97 ? -7.359 4.325 1.017 1.00 98.50 97 TYR A C 1
ATOM 708 O O . TYR A 1 97 ? -8.484 4.644 1.400 1.00 98.50 97 TYR A O 1
ATOM 716 N N . ILE A 1 98 ? -6.923 3.061 1.020 1.00 98.38 98 ILE A N 1
ATOM 717 C CA . ILE A 1 98 ? -7.719 1.933 1.525 1.00 98.38 98 ILE A CA 1
ATOM 718 C C . ILE A 1 98 ? -7.936 2.072 3.034 1.00 98.38 98 ILE A C 1
ATOM 720 O O . ILE A 1 98 ? -9.051 1.875 3.517 1.00 98.38 98 ILE A O 1
ATOM 724 N N . LEU A 1 99 ? -6.884 2.427 3.773 1.00 98.25 99 LEU A N 1
ATOM 725 C CA . LEU A 1 99 ? -6.937 2.629 5.216 1.00 98.25 99 LEU A CA 1
ATOM 726 C C . LEU A 1 99 ? -7.891 3.774 5.593 1.00 98.25 99 LEU A C 1
ATOM 728 O O . LEU A 1 99 ? -8.786 3.585 6.414 1.00 98.25 99 LEU A O 1
ATOM 732 N N . GLU A 1 100 ? -7.729 4.93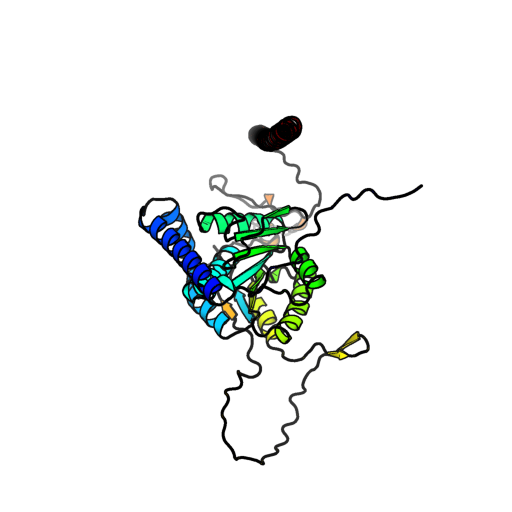6 4.960 1.00 98.06 100 GLU A N 1
ATOM 733 C CA . GLU A 1 100 ? -8.555 6.129 5.174 1.00 98.06 100 GLU A CA 1
ATOM 734 C C . GLU A 1 100 ? -10.036 5.846 4.838 1.00 98.06 100 GLU A C 1
ATOM 736 O O . GLU A 1 100 ? -10.923 6.197 5.617 1.00 98.06 100 GLU A O 1
ATOM 741 N N . ASP A 1 101 ? -10.324 5.142 3.730 1.00 98.12 101 ASP A N 1
ATOM 742 C CA . ASP A 1 101 ? -11.692 4.724 3.370 1.00 98.12 101 ASP A CA 1
ATOM 743 C C . ASP A 1 101 ? -12.295 3.756 4.399 1.00 98.12 101 ASP A C 1
ATOM 745 O O . ASP A 1 101 ? -13.469 3.861 4.760 1.00 98.12 101 ASP A O 1
ATOM 749 N N . ALA A 1 102 ? -11.495 2.810 4.894 1.00 97.56 102 ALA A N 1
ATOM 750 C CA . ALA A 1 102 ? -11.932 1.839 5.887 1.00 97.56 102 ALA A CA 1
ATOM 751 C C . ALA A 1 102 ? -12.300 2.494 7.224 1.00 97.56 102 ALA A C 1
ATOM 753 O O . ALA A 1 102 ? -13.356 2.183 7.784 1.00 97.56 102 ALA A O 1
ATOM 754 N N . VAL A 1 103 ? -11.468 3.421 7.705 1.00 97.81 103 VAL A N 1
ATOM 755 C CA . VAL A 1 103 ? -11.720 4.192 8.932 1.00 97.81 103 VAL A CA 1
ATOM 756 C C . VAL A 1 103 ? -12.984 5.040 8.785 1.00 97.81 103 VAL A C 1
ATOM 758 O O . VAL A 1 103 ? -13.868 4.978 9.644 1.00 97.81 103 VAL A O 1
ATOM 761 N N . ALA A 1 104 ? -13.128 5.754 7.662 1.00 97.50 104 ALA A N 1
ATOM 762 C CA . ALA A 1 104 ? -14.306 6.573 7.373 1.00 97.50 104 ALA A CA 1
ATOM 763 C C . ALA A 1 104 ? -15.612 5.756 7.322 1.00 97.50 104 ALA A C 1
ATOM 765 O O . ALA A 1 104 ? -16.688 6.262 7.636 1.00 97.50 104 ALA A O 1
ATOM 766 N N . ARG A 1 105 ? -15.525 4.477 6.947 1.00 96.25 105 ARG A N 1
ATOM 767 C CA . ARG A 1 105 ? -16.662 3.549 6.851 1.00 96.25 105 ARG A CA 1
ATOM 768 C C . ARG A 1 105 ? -16.998 2.796 8.137 1.00 96.25 105 ARG A C 1
ATOM 770 O O . ARG A 1 105 ? -17.941 2.008 8.120 1.00 96.25 105 ARG A O 1
ATOM 777 N N . GLY A 1 106 ? -16.241 2.966 9.218 1.00 96.12 106 GLY A N 1
ATOM 778 C CA . GLY A 1 106 ? -16.495 2.214 10.450 1.00 96.12 106 GLY A CA 1
ATOM 779 C C . GLY A 1 106 ? -15.861 0.822 10.503 1.00 96.12 106 GLY A C 1
ATOM 780 O O . GLY A 1 106 ? -16.162 0.064 11.419 1.00 96.12 106 GLY A O 1
ATOM 781 N N . VAL A 1 107 ? -15.015 0.460 9.530 1.00 95.94 107 VAL A N 1
ATOM 782 C CA . VAL A 1 107 ? -14.372 -0.868 9.439 1.00 95.94 107 VAL A CA 1
ATOM 783 C C . VAL A 1 107 ? -12.858 -0.805 9.666 1.00 95.94 107 VAL A C 1
ATOM 785 O O . VAL A 1 107 ? -12.139 -1.749 9.337 1.00 95.94 107 VAL A O 1
ATOM 788 N N . GLY A 1 108 ? -12.358 0.298 10.233 1.00 96.50 108 GLY A N 1
ATOM 789 C CA . GLY A 1 108 ? -10.953 0.470 10.606 1.00 96.50 108 GLY A CA 1
ATOM 790 C C . GLY A 1 108 ? -10.414 -0.671 11.483 1.00 96.50 108 GLY A C 1
ATOM 791 O O . GLY A 1 108 ? -9.410 -1.268 11.100 1.00 96.50 108 GLY A O 1
ATOM 792 N N . PRO A 1 109 ? -11.089 -1.067 12.581 1.00 96.06 109 PRO A N 1
ATOM 793 C CA . PRO A 1 109 ? -10.630 -2.147 13.466 1.00 96.06 109 PRO A CA 1
ATOM 794 C C . PRO A 1 109 ? -10.434 -3.502 12.774 1.00 96.06 109 PRO A C 1
ATOM 796 O O . PRO A 1 109 ? -9.555 -4.276 13.144 1.00 96.06 109 PRO A O 1
ATOM 799 N N . ASP A 1 110 ? -11.212 -3.781 11.726 1.00 94.75 110 ASP A N 1
ATOM 800 C CA . ASP A 1 110 ? -11.107 -5.016 10.940 1.00 94.75 110 ASP A CA 1
ATOM 801 C C . ASP A 1 110 ? -10.169 -4.853 9.720 1.00 94.75 110 ASP A C 1
ATOM 803 O O . ASP A 1 110 ? -10.027 -5.756 8.887 1.00 94.75 110 ASP A O 1
ATOM 807 N N . THR A 1 111 ? -9.513 -3.694 9.588 1.00 97.56 111 THR A N 1
ATOM 808 C CA . THR A 1 111 ? -8.644 -3.360 8.460 1.00 97.56 111 THR A CA 1
ATOM 809 C C . THR A 1 111 ? -7.171 -3.444 8.831 1.00 97.56 111 THR A C 1
ATOM 811 O O . THR A 1 111 ? -6.624 -2.554 9.475 1.00 97.56 111 THR A O 1
ATOM 814 N N . ARG A 1 112 ? -6.512 -4.508 8.360 1.00 97.88 112 ARG A N 1
ATOM 815 C CA . ARG A 1 112 ? -5.053 -4.642 8.376 1.00 97.88 112 ARG A CA 1
ATOM 816 C C . ARG A 1 112 ? -4.551 -4.954 6.975 1.00 97.88 112 ARG A C 1
ATOM 818 O O . ARG A 1 112 ? -4.965 -5.949 6.366 1.00 97.88 112 ARG A O 1
ATOM 825 N N . ILE A 1 113 ? -3.665 -4.099 6.487 1.00 98.75 113 ILE A N 1
ATOM 826 C CA . ILE A 1 113 ? -3.118 -4.137 5.135 1.00 98.75 113 ILE A CA 1
ATOM 827 C C . ILE A 1 113 ? -1.678 -4.628 5.220 1.00 98.75 113 ILE A C 1
ATOM 829 O O . ILE A 1 113 ? -0.870 -4.046 5.932 1.00 98.75 113 ILE A O 1
ATOM 833 N N . VAL A 1 114 ? -1.346 -5.691 4.493 1.00 98.69 114 VAL A N 1
ATOM 834 C CA . VAL A 1 114 ? 0.041 -6.146 4.339 1.00 98.69 114 VAL A CA 1
ATOM 835 C C . VAL A 1 114 ? 0.496 -5.825 2.926 1.00 98.69 114 VAL A C 1
ATOM 837 O O . VAL A 1 114 ? -0.147 -6.261 1.975 1.00 98.69 114 VAL A O 1
ATOM 840 N N . VAL A 1 115 ? 1.595 -5.091 2.782 1.00 98.69 115 VAL A N 1
ATOM 841 C CA . VAL A 1 115 ? 2.168 -4.711 1.487 1.00 98.69 115 VAL A CA 1
ATOM 842 C C . VAL A 1 115 ? 3.507 -5.410 1.313 1.00 98.69 115 VAL A C 1
ATOM 844 O O . VAL A 1 115 ? 4.416 -5.205 2.111 1.00 98.69 115 VAL A O 1
ATOM 847 N N . THR A 1 116 ? 3.657 -6.241 0.284 1.00 97.94 116 THR A N 1
ATOM 848 C CA . THR A 1 116 ? 4.948 -6.870 -0.002 1.00 97.94 116 THR A CA 1
ATOM 849 C C . THR A 1 116 ? 5.821 -5.973 -0.860 1.00 97.94 116 THR A C 1
ATOM 851 O O . THR A 1 116 ? 5.346 -5.414 -1.844 1.00 97.94 116 THR A O 1
ATOM 854 N N . GLN A 1 117 ? 7.106 -5.920 -0.530 1.00 96.50 117 GLN A N 1
ATOM 855 C CA . GLN A 1 117 ? 8.168 -5.332 -1.337 1.00 96.50 117 GLN A CA 1
ATOM 856 C C . GLN A 1 117 ? 9.199 -6.415 -1.700 1.00 96.50 117 GLN A C 1
ATOM 858 O O . GLN A 1 117 ? 9.514 -7.260 -0.849 1.00 96.50 117 GLN A O 1
ATOM 863 N N . PRO A 1 118 ? 9.771 -6.408 -2.918 1.00 91.12 118 PRO A N 1
ATOM 864 C CA . PRO A 1 118 ? 10.781 -7.393 -3.310 1.00 91.12 118 PRO A CA 1
ATOM 865 C C . PRO A 1 118 ? 12.088 -7.221 -2.521 1.00 91.12 118 PRO A C 1
ATOM 867 O O . PRO A 1 118 ? 12.753 -8.199 -2.175 1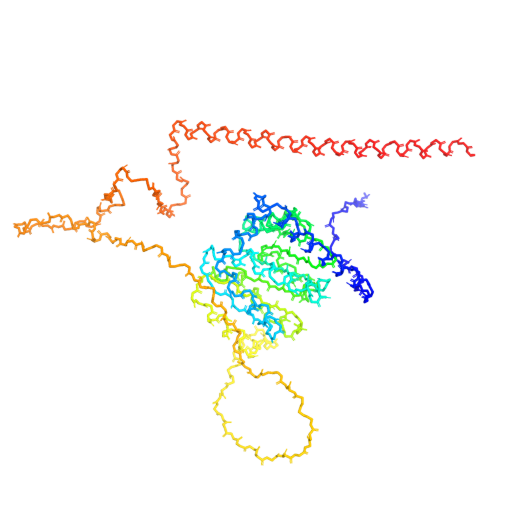.00 91.12 118 PRO A O 1
ATOM 870 N N . ARG A 1 119 ? 12.441 -5.979 -2.160 1.00 91.81 119 ARG A N 1
ATOM 871 C CA . ARG A 1 119 ? 13.706 -5.630 -1.493 1.00 91.81 119 ARG A CA 1
ATOM 872 C C . ARG A 1 119 ? 13.483 -5.215 -0.035 1.00 91.81 119 ARG A C 1
ATOM 874 O O . ARG A 1 119 ? 12.539 -4.493 0.277 1.00 91.81 119 ARG A O 1
ATOM 881 N N . ARG A 1 120 ? 14.397 -5.612 0.866 1.00 92.81 120 ARG A N 1
ATOM 882 C CA . ARG A 1 120 ? 14.350 -5.248 2.303 1.00 92.81 120 ARG A CA 1
ATOM 883 C C . ARG A 1 120 ? 14.393 -3.735 2.514 1.00 92.81 120 ARG A C 1
ATOM 885 O O . ARG A 1 120 ? 13.558 -3.209 3.237 1.00 92.81 120 ARG A O 1
ATOM 892 N N . ILE A 1 121 ? 15.333 -3.054 1.855 1.00 93.12 121 ILE A N 1
ATOM 893 C CA . ILE A 1 121 ? 15.492 -1.598 1.973 1.00 93.12 121 ILE A CA 1
ATOM 894 C C . ILE A 1 121 ? 14.252 -0.846 1.475 1.00 93.12 121 ILE A C 1
ATOM 896 O O . ILE A 1 121 ? 13.853 0.140 2.084 1.00 93.12 121 ILE A O 1
ATOM 900 N N . ALA A 1 122 ? 13.582 -1.356 0.435 1.00 92.69 122 ALA A N 1
ATOM 901 C CA . ALA A 1 122 ? 12.317 -0.806 -0.045 1.00 92.69 122 ALA A CA 1
ATOM 902 C C . ALA A 1 122 ? 11.191 -0.967 0.991 1.00 92.69 122 ALA A C 1
ATOM 904 O O . ALA A 1 122 ? 10.470 -0.012 1.243 1.00 92.69 122 ALA A O 1
ATOM 905 N N . ALA A 1 123 ? 11.062 -2.130 1.643 1.00 94.81 123 ALA A N 1
ATOM 906 C CA . ALA A 1 123 ? 10.067 -2.323 2.706 1.00 94.81 123 ALA A CA 1
ATOM 907 C C . ALA A 1 123 ? 10.244 -1.333 3.869 1.00 94.81 123 ALA A C 1
ATOM 909 O O . ALA A 1 123 ? 9.267 -0.723 4.295 1.00 94.81 123 ALA A O 1
ATOM 910 N N . VAL A 1 124 ? 11.481 -1.163 4.349 1.00 97.00 124 VAL A N 1
ATOM 911 C CA . VAL A 1 124 ? 11.798 -0.263 5.472 1.00 97.00 124 VAL A CA 1
ATOM 912 C C . VAL A 1 124 ? 11.577 1.198 5.068 1.00 97.00 124 VAL A C 1
ATOM 914 O O . VAL A 1 124 ? 10.740 1.875 5.657 1.00 97.00 124 VAL A O 1
ATOM 917 N N . SER A 1 125 ? 12.234 1.654 3.997 1.00 96.69 125 SER A N 1
ATOM 918 C CA . SER A 1 125 ? 12.147 3.052 3.546 1.00 96.69 125 SER A CA 1
ATOM 919 C C . SER A 1 125 ? 10.732 3.483 3.155 1.00 96.69 125 SER A C 1
ATOM 921 O O . SER A 1 125 ? 10.333 4.607 3.453 1.00 96.69 125 SER A O 1
ATOM 923 N N . VAL A 1 126 ? 9.940 2.615 2.512 1.00 97.75 126 VAL A N 1
ATOM 924 C CA . VAL A 1 126 ? 8.550 2.945 2.168 1.00 97.75 126 VAL A CA 1
ATOM 925 C C . VAL A 1 126 ? 7.688 3.015 3.428 1.00 97.75 126 VAL A C 1
ATOM 927 O O . VAL A 1 126 ? 6.862 3.918 3.524 1.00 97.75 126 VAL A O 1
ATOM 930 N N . ALA A 1 127 ? 7.886 2.133 4.411 1.00 98.44 127 ALA A N 1
ATOM 931 C CA . ALA A 1 127 ? 7.156 2.205 5.676 1.00 98.44 127 ALA A CA 1
ATOM 932 C C . ALA A 1 127 ? 7.460 3.494 6.445 1.00 98.44 127 ALA A C 1
ATOM 934 O O . ALA A 1 127 ? 6.535 4.181 6.871 1.00 98.44 127 ALA A O 1
ATOM 935 N N . GLU A 1 128 ? 8.736 3.855 6.569 1.00 97.62 128 GLU A N 1
ATOM 936 C CA . GLU A 1 128 ? 9.165 5.103 7.209 1.00 97.62 128 GLU A CA 1
ATOM 937 C C . GLU A 1 128 ? 8.635 6.326 6.464 1.00 97.62 128 GLU A C 1
ATOM 939 O O . GLU A 1 128 ? 8.104 7.253 7.075 1.00 97.62 128 GLU A O 1
ATOM 944 N N . ARG A 1 129 ? 8.694 6.302 5.129 1.00 97.31 129 ARG A N 1
ATOM 945 C CA . ARG A 1 129 ? 8.118 7.349 4.286 1.00 97.31 129 ARG A CA 1
ATOM 946 C C . ARG A 1 129 ? 6.616 7.495 4.513 1.00 97.31 129 ARG A C 1
ATOM 948 O O . ARG A 1 129 ? 6.139 8.616 4.647 1.00 97.31 129 ARG A O 1
ATOM 955 N N . VAL A 1 130 ? 5.870 6.392 4.544 1.00 98.44 130 VAL A N 1
ATOM 956 C CA . VAL A 1 130 ? 4.410 6.407 4.723 1.00 98.44 130 VAL A CA 1
ATOM 957 C C . VAL A 1 130 ? 4.026 6.815 6.149 1.00 98.44 130 VAL A C 1
ATOM 959 O O . VAL A 1 130 ? 3.048 7.537 6.317 1.00 98.44 130 VAL A O 1
ATOM 962 N N . ALA A 1 131 ? 4.808 6.440 7.162 1.00 98.19 131 ALA A N 1
ATOM 963 C CA . ALA A 1 131 ? 4.646 6.949 8.523 1.00 98.19 131 ALA A CA 1
ATOM 964 C C . ALA A 1 131 ? 4.877 8.473 8.582 1.00 98.19 131 ALA A C 1
ATOM 966 O O . ALA A 1 131 ? 4.020 9.216 9.059 1.00 98.19 131 ALA A O 1
ATOM 967 N N . GLY A 1 132 ? 5.966 8.963 7.978 1.00 96.69 132 GLY A N 1
ATOM 968 C CA . GLY A 1 132 ? 6.257 10.397 7.891 1.00 96.69 132 GLY A CA 1
ATOM 969 C C . GLY A 1 132 ? 5.192 11.186 7.118 1.00 96.69 132 GLY A C 1
ATOM 970 O O . GLY A 1 132 ? 4.807 12.278 7.525 1.00 96.69 132 GLY A O 1
ATOM 971 N N . GLU A 1 133 ? 4.635 10.615 6.046 1.00 96.69 133 GLU A N 1
ATOM 972 C CA . GLU A 1 133 ? 3.496 11.180 5.302 1.00 96.69 133 GLU A CA 1
ATOM 973 C C . GLU A 1 133 ? 2.208 11.306 6.134 1.00 96.69 133 GLU A C 1
ATOM 975 O O . GLU A 1 133 ? 1.312 12.079 5.772 1.00 96.69 133 GLU A O 1
ATOM 980 N N . ARG A 1 134 ? 2.114 10.551 7.233 1.00 95.50 134 ARG A N 1
ATOM 981 C CA . ARG A 1 134 ? 1.001 10.544 8.190 1.00 95.50 134 ARG A CA 1
ATOM 982 C C . ARG A 1 134 ? 1.321 11.298 9.485 1.00 95.50 134 ARG A C 1
ATOM 984 O O . ARG A 1 134 ? 0.476 11.317 10.379 1.00 95.50 134 ARG A O 1
ATOM 991 N N . GLY A 1 135 ? 2.492 11.934 9.568 1.00 94.69 135 GLY A N 1
ATOM 992 C CA . GLY A 1 135 ? 2.935 12.679 10.748 1.00 94.69 135 GLY A CA 1
ATOM 993 C C . GLY A 1 135 ? 3.211 11.790 11.963 1.00 94.69 135 GLY A C 1
ATOM 994 O O . GLY A 1 135 ? 3.062 12.243 13.092 1.00 94.69 135 GLY A O 1
ATOM 995 N N . GLU A 1 136 ? 3.565 10.525 11.744 1.00 95.69 136 GLU A N 1
ATOM 996 C CA . GLU A 1 136 ? 3.809 9.536 12.797 1.00 95.69 136 GLU A CA 1
ATOM 997 C C . GLU A 1 136 ? 5.143 8.808 12.580 1.00 95.69 136 GLU A C 1
ATOM 999 O O . GLU A 1 136 ? 5.823 9.010 11.569 1.00 95.69 136 GLU A O 1
ATOM 1004 N N . ARG A 1 137 ? 5.536 7.952 13.528 1.00 95.31 137 ARG A N 1
ATOM 1005 C CA . ARG A 1 137 ? 6.712 7.090 13.362 1.00 95.31 137 ARG A CA 1
ATOM 1006 C C . ARG A 1 137 ? 6.269 5.697 12.926 1.00 95.31 137 ARG A C 1
ATOM 1008 O O . ARG A 1 137 ? 5.150 5.266 13.195 1.00 95.31 137 ARG A O 1
ATOM 1015 N N . ALA A 1 138 ? 7.166 4.959 12.271 1.00 96.38 138 ALA A N 1
ATOM 1016 C CA . ALA A 1 138 ? 6.931 3.532 12.060 1.00 96.38 138 ALA A CA 1
ATOM 1017 C C . ALA A 1 138 ? 6.652 2.856 13.420 1.00 96.38 138 ALA A C 1
ATOM 1019 O O . ALA A 1 138 ? 7.222 3.255 14.426 1.00 96.38 138 ALA A O 1
ATOM 1020 N N . GLY A 1 139 ? 5.777 1.862 13.479 1.00 95.44 139 GLY A N 1
ATOM 1021 C CA . GLY A 1 139 ? 5.294 1.257 14.724 1.00 95.44 139 GLY A CA 1
ATOM 1022 C C . GLY A 1 139 ? 3.926 1.764 15.193 1.00 95.44 139 GLY A C 1
ATOM 1023 O O . GLY A 1 139 ? 3.254 1.042 15.923 1.00 95.44 139 GLY A O 1
ATOM 1024 N N . ASP A 1 140 ? 3.477 2.935 14.728 1.00 96.56 140 ASP A N 1
ATOM 1025 C CA . ASP A 1 140 ? 2.139 3.459 15.027 1.00 96.56 140 ASP A CA 1
ATOM 1026 C C . ASP A 1 140 ? 1.083 2.791 14.117 1.00 96.56 140 ASP A C 1
ATOM 1028 O O . ASP A 1 140 ? 0.827 1.588 14.215 1.00 96.56 140 ASP A O 1
ATOM 1032 N N . SER A 1 141 ? 0.456 3.520 13.187 1.00 97.88 141 SER A N 1
ATOM 1033 C CA . SER A 1 141 ? -0.471 2.912 12.218 1.00 97.88 141 SER A CA 1
ATOM 1034 C C . SER A 1 141 ? 0.256 2.223 11.058 1.00 97.88 141 SER A C 1
ATOM 1036 O O . SER A 1 141 ? -0.306 1.343 10.403 1.00 97.88 141 SER A O 1
ATOM 1038 N N . VAL A 1 142 ? 1.518 2.576 10.822 1.00 98.69 142 VAL A N 1
ATOM 1039 C CA . VAL A 1 142 ? 2.360 2.036 9.751 1.00 98.69 142 VAL A CA 1
ATOM 1040 C C . VAL A 1 142 ? 3.575 1.349 10.347 1.00 98.69 142 VAL A C 1
ATOM 1042 O O . VAL A 1 142 ? 4.207 1.885 11.245 1.00 98.69 142 VAL A O 1
ATOM 1045 N N . GLY A 1 143 ? 3.954 0.187 9.832 1.00 98.44 143 GLY A N 1
ATOM 1046 C CA . GLY A 1 143 ? 5.141 -0.529 10.284 1.00 98.44 143 GLY A CA 1
ATOM 1047 C C . GLY A 1 143 ? 5.743 -1.395 9.191 1.00 98.44 143 GLY A C 1
ATOM 1048 O O . GLY A 1 143 ? 5.264 -1.417 8.054 1.00 98.44 143 GLY A O 1
ATOM 1049 N N . PHE A 1 144 ? 6.793 -2.129 9.538 1.00 98.44 144 PHE A N 1
ATOM 1050 C CA . PHE A 1 144 ? 7.439 -3.062 8.628 1.00 98.44 144 PHE A CA 1
ATOM 1051 C C . PHE A 1 144 ? 7.938 -4.328 9.323 1.00 98.44 144 PHE A C 1
ATOM 1053 O O . PHE A 1 144 ? 8.213 -4.349 10.522 1.00 98.44 144 PHE A O 1
ATOM 1060 N N . SER A 1 145 ? 8.121 -5.387 8.539 1.00 96.94 145 SER A N 1
ATOM 1061 C CA . SER A 1 145 ? 8.780 -6.613 8.983 1.00 96.94 145 SER A CA 1
ATOM 1062 C C . SER A 1 145 ? 9.642 -7.197 7.868 1.00 96.94 145 SER A C 1
ATOM 1064 O O . SER A 1 145 ? 9.156 -7.659 6.832 1.00 96.94 145 SER A O 1
ATOM 1066 N N . VAL A 1 146 ? 10.954 -7.192 8.083 1.00 94.25 146 VAL A N 1
ATOM 1067 C CA . VAL A 1 146 ? 11.937 -7.831 7.210 1.00 94.25 146 VAL A CA 1
ATOM 1068 C C . VAL A 1 146 ? 12.726 -8.877 7.997 1.00 94.25 146 VAL A C 1
ATOM 1070 O O . VAL A 1 146 ? 12.610 -9.015 9.214 1.00 94.25 146 VAL A O 1
ATOM 1073 N N . ARG A 1 147 ? 13.543 -9.680 7.309 1.00 88.19 147 ARG A N 1
ATOM 1074 C CA . ARG A 1 147 ? 14.381 -10.674 7.991 1.00 88.19 147 ARG A CA 1
ATOM 1075 C C . ARG A 1 147 ? 15.283 -9.975 9.022 1.00 88.19 147 ARG A C 1
ATOM 1077 O O . ARG A 1 147 ? 16.049 -9.098 8.633 1.00 88.19 147 ARG A O 1
ATOM 1084 N N . LEU A 1 148 ? 15.199 -10.424 10.280 1.00 88.62 148 LEU A N 1
ATOM 1085 C CA . LEU A 1 148 ? 15.995 -9.965 11.432 1.00 88.62 148 LEU A CA 1
ATOM 1086 C C . LEU A 1 148 ? 15.790 -8.495 11.838 1.00 88.62 148 LEU A C 1
ATOM 1088 O O . LEU A 1 148 ? 16.550 -7.992 12.650 1.00 88.62 148 LEU A O 1
ATOM 1092 N N . HIS A 1 149 ? 14.794 -7.802 11.284 1.00 92.19 149 HIS A N 1
ATOM 1093 C CA . HIS A 1 149 ? 14.516 -6.414 11.643 1.00 92.19 149 HIS A CA 1
ATOM 1094 C C . HIS A 1 149 ? 13.036 -6.110 11.411 1.00 92.19 149 HIS A C 1
ATOM 1096 O O . HIS A 1 149 ? 12.522 -6.315 10.310 1.00 92.19 149 HIS A O 1
ATOM 1102 N N . ALA A 1 150 ? 12.332 -5.671 12.447 1.00 93.31 150 ALA A N 1
ATOM 1103 C CA . ALA A 1 150 ? 10.903 -5.418 12.374 1.00 93.31 150 ALA A CA 1
ATOM 1104 C C . ALA A 1 150 ? 10.497 -4.311 13.342 1.00 93.31 150 ALA A C 1
ATOM 1106 O O . ALA A 1 150 ? 11.007 -4.231 14.454 1.00 93.31 150 ALA A O 1
ATOM 1107 N N . ARG A 1 151 ? 9.522 -3.516 12.913 1.00 96.94 151 ARG A N 1
ATOM 1108 C CA . ARG A 1 151 ? 8.798 -2.550 13.732 1.00 96.94 151 ARG A CA 1
ATOM 1109 C C . ARG A 1 151 ? 7.328 -2.661 13.348 1.00 96.94 151 ARG A C 1
ATOM 1111 O O . ARG A 1 151 ? 6.879 -2.033 12.390 1.00 96.94 151 ARG A O 1
ATOM 1118 N N . ALA A 1 152 ? 6.625 -3.581 14.005 1.00 95.00 152 ALA A N 1
ATOM 1119 C CA . ALA A 1 152 ? 5.249 -3.926 13.662 1.00 95.00 152 ALA A CA 1
ATOM 1120 C C . ALA A 1 152 ? 4.303 -2.749 13.955 1.00 95.00 152 ALA A C 1
ATOM 1122 O O . ALA A 1 152 ? 4.511 -2.064 14.953 1.00 95.00 152 ALA A O 1
ATOM 1123 N N . PRO A 1 153 ? 3.280 -2.506 13.117 1.00 97.50 153 PRO A N 1
ATOM 1124 C CA . PRO A 1 153 ? 2.268 -1.508 13.430 1.00 97.50 153 PRO A CA 1
ATOM 1125 C C . PRO A 1 153 ? 1.345 -2.002 14.549 1.00 97.50 153 PRO A C 1
ATOM 1127 O O . PRO A 1 153 ? 1.294 -3.197 14.852 1.00 97.50 153 PRO A O 1
ATOM 1130 N N . ARG A 1 154 ? 0.533 -1.090 15.081 1.00 94.44 154 ARG A N 1
ATOM 1131 C CA . ARG A 1 154 ? -0.488 -1.372 16.092 1.00 94.44 154 ARG A CA 1
ATOM 1132 C C . ARG A 1 154 ? -1.393 -2.560 15.760 1.00 94.44 154 ARG A C 1
ATOM 1134 O O . ARG A 1 154 ? -1.805 -2.791 14.612 1.00 94.44 154 ARG A O 1
ATOM 1141 N N . ASP A 1 155 ? -1.773 -3.272 16.815 1.00 92.12 155 ASP A N 1
ATOM 1142 C CA . ASP A 1 155 ? -2.600 -4.468 16.729 1.00 92.12 155 ASP A CA 1
ATOM 1143 C C . ASP A 1 155 ? -4.111 -4.190 16.739 1.00 92.12 155 ASP A C 1
ATOM 1145 O O . ASP A 1 155 ? -4.885 -5.063 16.352 1.00 92.12 155 ASP A O 1
ATOM 1149 N N . GLU A 1 156 ? -4.605 -3.005 17.101 1.00 92.31 156 GLU A N 1
ATOM 1150 C CA . GLU A 1 156 ? -6.065 -2.816 17.220 1.00 92.31 156 GLU A CA 1
ATOM 1151 C C . GLU A 1 156 ? -6.788 -2.608 15.871 1.00 92.31 156 GLU A C 1
ATOM 1153 O O . GLU A 1 156 ? -7.990 -2.350 15.835 1.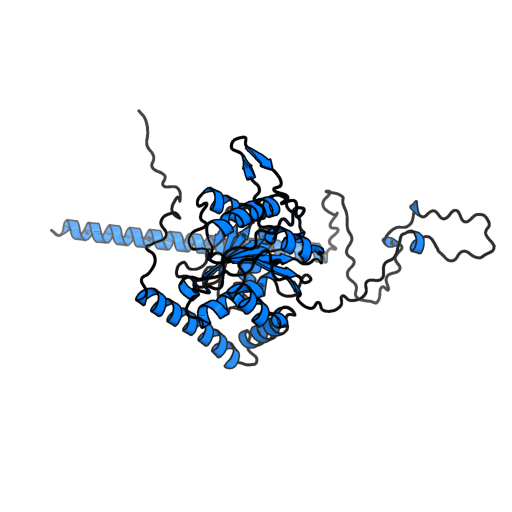00 92.31 156 GLU A O 1
ATOM 1158 N N . GLY A 1 157 ? -6.065 -2.742 14.755 1.00 93.75 157 GLY A N 1
ATOM 1159 C CA . GLY A 1 157 ? -6.561 -2.501 13.403 1.00 93.75 157 GLY A CA 1
ATOM 1160 C C . GLY A 1 157 ? -6.183 -1.117 12.889 1.00 93.75 157 GLY A C 1
ATOM 1161 O O . GLY A 1 157 ? -5.347 -0.426 13.468 1.00 93.75 157 GLY A O 1
ATOM 1162 N N . ALA A 1 158 ? -6.769 -0.743 11.755 1.00 97.38 158 ALA A N 1
ATOM 1163 C CA . ALA A 1 158 ? -6.418 0.444 10.991 1.00 97.38 158 ALA A CA 1
ATOM 1164 C C . ALA A 1 158 ? -4.891 0.583 10.838 1.00 97.38 158 ALA A C 1
ATOM 1166 O O . ALA A 1 158 ? -4.304 1.599 11.231 1.00 97.38 158 ALA A O 1
ATOM 1167 N N . SER A 1 159 ? -4.266 -0.464 10.283 1.00 98.25 159 SER A N 1
ATOM 1168 C CA . SER A 1 159 ? -2.813 -0.545 10.148 1.00 98.25 159 SER A CA 1
ATOM 1169 C C . SER A 1 159 ? -2.308 -1.053 8.798 1.00 98.25 159 SER A C 1
ATOM 1171 O O . SER A 1 159 ? -2.981 -1.814 8.093 1.00 98.25 159 SER A O 1
ATOM 1173 N N . VAL A 1 160 ? -1.091 -0.621 8.452 1.00 98.75 160 VAL A N 1
ATOM 1174 C CA . VAL A 1 160 ? -0.343 -1.003 7.247 1.00 98.75 160 VAL A CA 1
ATOM 1175 C C . VAL A 1 160 ? 1.009 -1.583 7.653 1.00 98.75 160 VAL A C 1
ATOM 1177 O O . VAL A 1 160 ? 1.784 -0.940 8.350 1.00 98.75 160 VAL A O 1
ATOM 1180 N N . GLU A 1 161 ? 1.315 -2.790 7.191 1.00 98.69 161 GLU A N 1
ATOM 1181 C CA . GLU A 1 161 ? 2.582 -3.475 7.443 1.00 98.69 161 GLU A CA 1
ATOM 1182 C C . GLU A 1 161 ? 3.303 -3.736 6.113 1.00 98.69 161 GLU A C 1
ATOM 1184 O O . GLU A 1 161 ? 2.817 -4.502 5.277 1.00 98.69 161 GLU A O 1
ATOM 1189 N N . PHE A 1 162 ? 4.469 -3.123 5.911 1.00 98.75 162 PHE A N 1
ATOM 1190 C CA . PHE A 1 162 ? 5.329 -3.401 4.762 1.00 98.75 162 PHE A CA 1
ATOM 1191 C C . PHE A 1 162 ? 6.266 -4.567 5.067 1.00 98.75 162 PHE A C 1
ATOM 1193 O O . PHE A 1 162 ? 7.021 -4.552 6.033 1.00 98.75 162 PHE A O 1
ATOM 1200 N N . VAL A 1 163 ? 6.256 -5.599 4.237 1.00 98.31 163 VAL A N 1
ATOM 1201 C CA . VAL A 1 163 ? 7.046 -6.812 4.473 1.00 98.31 163 VAL A CA 1
ATOM 1202 C C . VAL A 1 163 ? 7.804 -7.216 3.225 1.00 98.31 163 VAL A C 1
ATOM 1204 O O . VAL A 1 163 ? 7.418 -6.859 2.116 1.00 98.31 163 VAL A O 1
ATOM 1207 N N . THR A 1 164 ? 8.865 -8.009 3.362 1.00 96.38 164 THR A N 1
ATOM 1208 C CA . THR A 1 164 ? 9.389 -8.695 2.173 1.00 96.38 164 THR A CA 1
ATOM 1209 C C . THR A 1 164 ? 8.489 -9.858 1.773 1.00 96.38 164 THR A C 1
ATOM 1211 O O . THR A 1 164 ? 7.859 -10.493 2.626 1.00 96.38 164 THR A O 1
ATOM 1214 N N . THR A 1 165 ? 8.479 -10.207 0.484 1.00 95.38 165 THR A N 1
ATOM 1215 C CA . THR A 1 165 ? 7.742 -11.376 -0.033 1.00 95.38 165 THR A CA 1
ATOM 1216 C C . THR A 1 165 ? 8.042 -12.645 0.777 1.00 95.38 165 THR A C 1
ATOM 1218 O O . THR A 1 165 ? 7.130 -13.371 1.172 1.00 95.38 165 THR A O 1
ATOM 1221 N N . GLY A 1 166 ? 9.314 -12.875 1.127 1.00 93.12 166 GLY A N 1
ATOM 1222 C CA . GLY A 1 166 ? 9.733 -14.024 1.936 1.00 93.12 166 GLY A CA 1
ATOM 1223 C C . GLY A 1 166 ? 9.171 -14.043 3.367 1.00 93.12 166 GLY A C 1
ATOM 1224 O O . GLY A 1 166 ? 8.875 -15.119 3.889 1.00 93.12 166 GLY A O 1
ATOM 1225 N N . VAL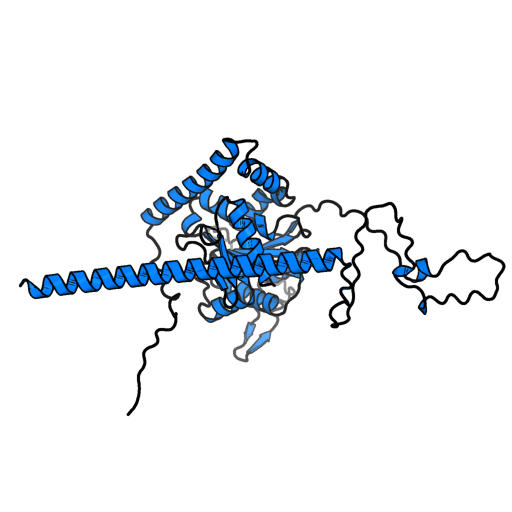 A 1 167 ? 8.982 -12.880 4.004 1.00 94.88 167 VAL A N 1
ATOM 1226 C CA . VAL A 1 167 ? 8.353 -12.791 5.335 1.00 94.88 167 VAL A CA 1
ATOM 1227 C C . VAL A 1 167 ? 6.873 -13.168 5.252 1.00 94.88 167 VAL A C 1
ATOM 1229 O O . VAL A 1 167 ? 6.407 -13.976 6.060 1.00 94.88 167 VAL A O 1
ATOM 1232 N N . LEU A 1 168 ? 6.148 -12.674 4.240 1.00 96.31 168 LEU A N 1
ATOM 1233 C CA . LEU A 1 168 ? 4.741 -13.037 4.047 1.00 96.31 168 LEU A CA 1
ATOM 1234 C C . LEU A 1 168 ? 4.565 -1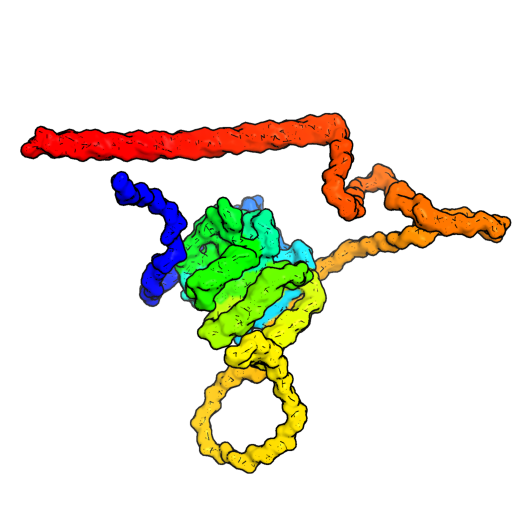4.527 3.720 1.00 96.31 168 LEU A C 1
ATOM 1236 O O . LEU A 1 168 ? 3.677 -15.172 4.276 1.00 96.31 168 LEU A O 1
ATOM 1240 N N . LEU A 1 169 ? 5.430 -15.098 2.878 1.00 92.81 169 LEU A N 1
ATOM 1241 C CA . LEU A 1 169 ? 5.420 -16.536 2.589 1.00 92.81 169 LEU A CA 1
ATOM 1242 C C . LEU A 1 169 ? 5.607 -17.371 3.861 1.00 92.81 169 LEU A C 1
ATOM 1244 O O . LEU A 1 169 ? 4.836 -18.297 4.108 1.00 92.81 169 LEU A O 1
ATOM 1248 N N . ARG A 1 170 ? 6.568 -17.011 4.720 1.00 91.75 170 ARG A N 1
ATOM 1249 C CA . ARG A 1 170 ? 6.774 -17.698 6.005 1.00 91.75 170 ARG A CA 1
ATOM 1250 C C . ARG A 1 170 ? 5.555 -17.574 6.923 1.00 91.75 170 ARG A C 1
ATOM 1252 O O . ARG A 1 170 ? 5.191 -18.542 7.590 1.00 91.75 170 ARG A O 1
ATOM 1259 N N . ARG A 1 171 ? 4.899 -16.410 6.937 1.00 93.12 171 ARG A N 1
ATOM 1260 C CA . ARG A 1 171 ? 3.652 -16.200 7.686 1.00 93.12 171 ARG A CA 1
ATOM 1261 C C . ARG A 1 171 ? 2.526 -17.094 7.165 1.00 93.12 171 ARG A C 1
ATOM 1263 O O . ARG A 1 171 ? 1.843 -17.694 7.983 1.00 93.12 171 ARG A O 1
ATOM 1270 N N . LEU A 1 172 ? 2.388 -17.258 5.848 1.00 86.56 172 LEU A N 1
ATOM 1271 C CA . LEU A 1 172 ? 1.423 -18.182 5.232 1.00 86.56 172 LEU A CA 1
ATOM 1272 C C . LEU A 1 172 ? 1.720 -19.659 5.531 1.00 86.56 172 LEU A C 1
ATOM 1274 O O . LEU A 1 172 ? 0.792 -20.455 5.625 1.00 86.56 172 LEU A O 1
ATOM 1278 N N . MET A 1 173 ? 2.987 -20.044 5.703 1.00 85.94 173 MET A N 1
ATOM 1279 C CA . MET A 1 173 ? 3.334 -21.412 6.116 1.00 85.94 173 MET A CA 1
ATOM 1280 C C . MET A 1 173 ? 2.883 -21.710 7.549 1.00 85.94 173 MET A C 1
ATOM 1282 O O . MET A 1 173 ? 2.440 -22.819 7.838 1.00 85.94 173 MET A O 1
ATOM 1286 N N . ARG A 1 174 ? 3.000 -20.724 8.446 1.00 87.06 174 ARG A N 1
ATOM 1287 C CA . ARG A 1 174 ? 2.635 -20.864 9.862 1.00 87.06 174 ARG A CA 1
ATOM 1288 C C . ARG A 1 174 ? 1.138 -20.665 10.109 1.00 87.06 174 ARG A C 1
ATOM 1290 O O . ARG A 1 174 ? 0.546 -21.395 10.895 1.00 87.06 174 ARG A O 1
ATOM 1297 N N . ASP A 1 175 ? 0.533 -19.698 9.430 1.00 86.69 175 ASP A N 1
ATOM 1298 C CA . ASP A 1 175 ? -0.906 -19.453 9.412 1.00 86.69 175 ASP A CA 1
ATOM 1299 C C . ASP A 1 175 ? -1.408 -19.450 7.959 1.00 86.69 175 ASP A C 1
ATOM 1301 O O . ASP A 1 175 ? -1.489 -18.391 7.325 1.00 86.69 175 ASP A O 1
ATOM 1305 N N . PRO A 1 176 ? -1.802 -20.625 7.426 1.00 85.81 176 PRO A N 1
ATOM 1306 C CA . PRO A 1 176 ? -2.348 -20.745 6.074 1.00 85.81 176 PRO A CA 1
ATOM 1307 C C . PRO A 1 176 ? -3.640 -19.956 5.852 1.00 85.81 176 PRO A C 1
ATOM 1309 O O . PRO A 1 176 ? -4.068 -19.794 4.711 1.00 85.81 176 PRO A O 1
ATOM 1312 N N . GLY A 1 177 ? -4.292 -19.500 6.927 1.00 85.50 177 GLY A N 1
ATOM 1313 C CA . GLY A 1 177 ? -5.464 -18.641 6.860 1.00 85.50 177 GLY A CA 1
ATOM 1314 C C . GLY A 1 177 ? -5.124 -17.155 6.783 1.00 85.50 177 GLY A C 1
ATOM 1315 O O . GLY A 1 177 ? -6.009 -16.377 6.451 1.00 85.50 177 GLY A O 1
ATOM 1316 N N . LEU A 1 178 ? -3.891 -16.736 7.078 1.00 91.50 178 LEU A N 1
ATOM 1317 C CA . LEU A 1 178 ? -3.482 -15.329 7.194 1.00 91.50 178 LEU A CA 1
ATOM 1318 C C . LEU A 1 178 ? -4.455 -14.484 8.050 1.00 91.50 178 LEU A C 1
ATOM 1320 O O . LEU A 1 178 ? -4.848 -13.374 7.675 1.00 91.50 178 LEU A O 1
ATOM 1324 N N . ARG A 1 179 ? -4.928 -15.040 9.169 1.00 87.75 179 ARG A N 1
ATOM 1325 C CA . ARG A 1 179 ? -6.005 -14.480 9.997 1.00 87.75 179 ARG A CA 1
ATOM 1326 C C . ARG A 1 179 ? -5.661 -13.069 10.482 1.00 87.75 179 ARG A C 1
ATOM 1328 O O . ARG A 1 179 ? -4.512 -12.737 10.779 1.00 87.75 179 ARG A O 1
ATOM 1335 N N . GLY A 1 180 ? -6.682 -12.218 10.543 1.00 88.19 180 GLY A N 1
ATOM 1336 C CA . GLY A 1 180 ? -6.543 -10.811 10.931 1.00 88.19 180 GLY A CA 1
ATOM 1337 C C . GLY A 1 180 ? -5.999 -9.888 9.835 1.00 88.19 180 GLY A C 1
ATOM 1338 O O . GLY A 1 180 ? -6.085 -8.680 9.992 1.00 88.19 180 GLY A O 1
ATOM 1339 N N . THR A 1 181 ? -5.489 -10.411 8.715 1.00 96.06 181 THR A N 1
ATOM 1340 C CA . THR A 1 181 ? -5.222 -9.603 7.515 1.00 96.06 181 THR A CA 1
ATOM 1341 C C . THR A 1 181 ? -6.488 -9.522 6.664 1.00 96.06 181 THR A C 1
ATOM 1343 O O . THR A 1 181 ? -7.103 -10.555 6.373 1.00 96.06 181 THR A O 1
ATOM 1346 N N . SER A 1 182 ? -6.869 -8.307 6.264 1.00 97.25 182 SER A N 1
ATOM 1347 C CA . SER A 1 182 ? -8.017 -8.060 5.380 1.00 97.25 182 SER A CA 1
ATOM 1348 C C . SER A 1 182 ? -7.601 -7.707 3.955 1.00 97.25 182 SER A C 1
ATOM 1350 O O . SER A 1 182 ? -8.324 -8.037 3.014 1.00 97.25 182 SER A O 1
ATOM 1352 N N . HIS A 1 183 ? -6.419 -7.109 3.784 1.00 98.50 183 HIS A N 1
ATOM 1353 C CA . HIS A 1 183 ? -5.875 -6.751 2.478 1.00 98.50 183 HIS A CA 1
ATOM 1354 C C . HIS A 1 183 ? -4.434 -7.243 2.344 1.00 98.50 183 HIS A C 1
ATOM 1356 O O . HIS A 1 183 ? -3.615 -7.038 3.240 1.00 98.50 183 HIS A O 1
ATOM 1362 N N . VAL A 1 184 ? -4.117 -7.861 1.209 1.00 98.50 184 VAL A N 1
ATOM 1363 C CA . VAL A 1 184 ? -2.738 -8.143 0.796 1.00 98.50 184 VAL A CA 1
ATOM 1364 C C . VAL A 1 184 ? -2.456 -7.376 -0.481 1.00 98.50 184 VAL A C 1
ATOM 1366 O O . VAL A 1 184 ? -3.183 -7.489 -1.462 1.00 98.50 184 VAL A O 1
ATOM 1369 N N . MET A 1 185 ? -1.391 -6.596 -0.479 1.00 98.50 185 MET A N 1
ATOM 1370 C CA . MET A 1 185 ? -0.944 -5.838 -1.629 1.00 98.50 185 MET A CA 1
ATOM 1371 C C . MET A 1 185 ? 0.399 -6.386 -2.076 1.00 98.50 185 MET A C 1
ATOM 1373 O O . MET A 1 185 ? 1.311 -6.494 -1.262 1.00 98.50 185 MET A O 1
ATOM 1377 N N . ILE A 1 186 ? 0.520 -6.727 -3.353 1.00 97.12 186 ILE A N 1
ATOM 1378 C CA . ILE A 1 186 ? 1.791 -7.146 -3.929 1.00 97.12 186 ILE A CA 1
ATOM 1379 C C . ILE A 1 186 ? 2.311 -6.004 -4.776 1.00 97.12 186 ILE A C 1
ATOM 1381 O O . ILE A 1 186 ? 1.718 -5.685 -5.809 1.00 97.12 186 ILE A O 1
ATOM 1385 N N . ASP A 1 187 ? 3.380 -5.370 -4.304 1.00 94.88 187 ASP A N 1
ATOM 1386 C CA . ASP A 1 187 ? 4.069 -4.342 -5.066 1.00 94.88 187 ASP A CA 1
ATOM 1387 C C . ASP A 1 187 ? 5.085 -4.933 -6.034 1.00 94.88 187 ASP A C 1
ATOM 1389 O O . ASP A 1 187 ? 5.548 -6.059 -5.851 1.00 94.88 187 ASP A O 1
ATOM 1393 N N . GLU A 1 188 ? 5.417 -4.158 -7.065 1.00 91.44 188 GLU A N 1
ATOM 1394 C CA . GLU A 1 188 ? 6.458 -4.497 -8.035 1.00 91.44 188 GLU A CA 1
ATOM 1395 C C . GLU A 1 188 ? 6.258 -5.892 -8.677 1.00 91.44 188 GLU A C 1
ATOM 1397 O O . GLU A 1 188 ? 7.217 -6.584 -9.010 1.00 91.44 188 GLU A O 1
ATOM 1402 N N . VAL A 1 189 ? 5.004 -6.316 -8.931 1.00 89.38 189 VAL A N 1
ATOM 1403 C CA . VAL A 1 189 ? 4.705 -7.654 -9.515 1.00 89.38 189 VAL A CA 1
ATOM 1404 C C . VAL A 1 189 ? 5.361 -7.895 -10.878 1.00 89.38 189 VAL A C 1
ATOM 1406 O O . VAL A 1 189 ? 5.447 -9.022 -11.354 1.00 89.38 189 VAL A O 1
ATOM 1409 N N . HIS A 1 190 ? 5.824 -6.827 -11.518 1.00 87.25 190 HIS A N 1
ATOM 1410 C CA . HIS A 1 190 ? 6.509 -6.863 -12.798 1.00 87.25 190 HIS A CA 1
ATOM 1411 C C . HIS A 1 190 ? 7.980 -7.282 -12.702 1.00 87.25 190 HIS A C 1
ATOM 1413 O O . HIS A 1 190 ? 8.546 -7.616 -13.737 1.00 87.25 190 HIS A O 1
ATOM 1419 N N . GLU A 1 191 ? 8.585 -7.319 -11.508 1.00 82.25 191 GLU A N 1
ATOM 1420 C CA . GLU A 1 191 ? 9.939 -7.866 -11.330 1.00 82.25 191 GLU A CA 1
ATOM 1421 C C . GLU A 1 191 ? 9.983 -9.394 -11.560 1.00 82.25 191 GLU A C 1
ATOM 1423 O O . GLU A 1 191 ? 11.067 -9.960 -11.647 1.00 82.25 191 GLU A O 1
ATOM 1428 N N . ARG A 1 192 ? 8.818 -10.062 -11.705 1.00 77.69 192 ARG A N 1
ATOM 1429 C CA . ARG A 1 192 ? 8.663 -11.502 -12.018 1.00 77.69 192 ARG A CA 1
ATOM 1430 C C . ARG A 1 192 ? 9.574 -12.415 -11.181 1.00 77.69 192 ARG A C 1
ATOM 1432 O O . ARG A 1 192 ? 10.141 -13.388 -11.673 1.00 77.69 192 ARG A O 1
ATOM 1439 N N . ASP A 1 193 ? 9.696 -12.096 -9.895 1.00 87.19 193 ASP A N 1
ATOM 1440 C CA . ASP A 1 193 ? 10.423 -12.916 -8.930 1.00 87.19 193 ASP A CA 1
ATOM 1441 C C . ASP A 1 193 ? 9.665 -14.219 -8.623 1.00 87.19 193 ASP A C 1
ATOM 1443 O O . ASP A 1 193 ? 8.446 -14.221 -8.425 1.00 87.19 193 ASP A O 1
ATOM 1447 N N . ILE A 1 194 ? 10.397 -15.329 -8.498 1.00 88.56 194 ILE A N 1
ATOM 1448 C CA . ILE A 1 194 ? 9.821 -16.657 -8.237 1.00 88.56 194 ILE A CA 1
ATOM 1449 C C . ILE A 1 194 ? 9.010 -16.711 -6.934 1.00 88.56 194 ILE A C 1
ATOM 1451 O O . ILE A 1 194 ? 7.992 -17.404 -6.860 1.00 88.56 194 ILE A O 1
ATOM 1455 N N . ASN A 1 195 ? 9.425 -15.974 -5.898 1.00 88.00 195 ASN A N 1
ATOM 1456 C CA . ASN A 1 195 ? 8.699 -15.945 -4.631 1.00 88.00 195 ASN A CA 1
ATOM 1457 C C . ASN A 1 195 ? 7.393 -15.170 -4.778 1.00 88.00 195 ASN A C 1
ATOM 1459 O O . ASN A 1 195 ? 6.394 -15.536 -4.158 1.00 88.00 195 ASN A O 1
ATOM 1463 N N . THR A 1 196 ? 7.391 -14.119 -5.599 1.00 90.81 196 THR A N 1
ATOM 1464 C CA . THR A 1 196 ? 6.186 -13.354 -5.920 1.00 90.81 196 THR A CA 1
ATOM 1465 C C . THR A 1 196 ? 5.194 -14.220 -6.692 1.00 90.81 196 THR A C 1
ATOM 1467 O O . THR A 1 196 ? 4.027 -14.290 -6.307 1.00 90.81 196 THR A O 1
ATOM 1470 N N . ASP A 1 197 ? 5.648 -14.975 -7.692 1.00 89.38 197 ASP A N 1
ATOM 1471 C CA . ASP A 1 197 ? 4.794 -15.916 -8.428 1.00 89.38 197 ASP A CA 1
ATOM 1472 C C . ASP A 1 197 ? 4.221 -17.008 -7.518 1.00 89.38 197 ASP A C 1
ATOM 1474 O O . ASP A 1 197 ? 3.019 -17.299 -7.546 1.00 89.38 197 ASP A O 1
ATOM 1478 N N . PHE A 1 198 ? 5.049 -17.577 -6.639 1.00 89.12 198 PHE A N 1
ATOM 1479 C CA . PHE A 1 198 ? 4.585 -18.557 -5.662 1.00 89.12 198 PHE A CA 1
ATOM 1480 C C . PHE A 1 198 ? 3.552 -17.957 -4.696 1.00 89.12 198 PHE A C 1
ATOM 1482 O O . PHE A 1 198 ? 2.511 -18.569 -4.431 1.00 89.12 198 PHE A O 1
ATOM 1489 N N . LEU A 1 199 ? 3.778 -16.728 -4.224 1.00 91.06 199 LEU A N 1
ATOM 1490 C CA . LEU A 1 199 ? 2.820 -15.995 -3.401 1.00 91.06 199 LEU A CA 1
ATOM 1491 C C . LEU A 1 199 ? 1.486 -15.792 -4.138 1.00 91.06 199 LEU A C 1
ATOM 1493 O O . LEU A 1 199 ? 0.431 -16.008 -3.542 1.00 91.06 199 LEU A O 1
ATOM 1497 N N . LEU A 1 200 ? 1.501 -15.449 -5.431 1.00 92.19 200 LEU A N 1
ATOM 1498 C CA . LEU A 1 200 ? 0.286 -15.298 -6.244 1.00 92.19 200 LEU A CA 1
ATOM 1499 C C . LEU A 1 200 ? -0.515 -16.605 -6.346 1.00 92.19 200 LEU A C 1
ATOM 1501 O O . LEU A 1 200 ? -1.750 -16.581 -6.302 1.00 92.19 200 LEU A O 1
ATOM 1505 N N . VAL A 1 201 ? 0.157 -17.756 -6.449 1.00 89.94 201 VAL A N 1
ATOM 1506 C CA . VAL A 1 201 ? -0.492 -19.080 -6.417 1.00 89.94 201 VAL A CA 1
ATOM 1507 C C . VAL A 1 201 ? -1.172 -19.325 -5.070 1.00 89.94 201 VAL A C 1
ATOM 1509 O O . VAL A 1 201 ? -2.353 -19.693 -5.034 1.00 89.94 201 VAL A O 1
ATOM 1512 N N . LEU A 1 202 ? -0.469 -19.065 -3.964 1.00 90.06 202 LEU A N 1
ATOM 1513 C CA . LEU A 1 202 ? -1.012 -19.237 -2.615 1.00 90.06 202 LEU A CA 1
ATOM 1514 C C . LEU A 1 202 ? -2.186 -18.292 -2.340 1.00 90.06 202 LEU A C 1
ATOM 1516 O O . LEU A 1 202 ? -3.220 -18.735 -1.842 1.00 90.06 202 LEU A O 1
ATOM 1520 N N . LEU A 1 203 ? -2.081 -17.015 -2.716 1.00 91.44 203 LEU A N 1
ATOM 1521 C CA . LEU A 1 203 ? -3.161 -16.043 -2.540 1.00 91.44 203 LEU A CA 1
ATOM 1522 C C . LEU A 1 203 ? -4.389 -16.400 -3.374 1.00 91.44 203 LEU A C 1
ATOM 1524 O O . LEU A 1 203 ? -5.510 -16.318 -2.876 1.00 91.44 203 LEU A O 1
ATOM 1528 N N . ARG A 1 204 ? -4.214 -16.875 -4.613 1.00 88.44 204 ARG A N 1
ATOM 1529 C CA . ARG A 1 204 ? -5.337 -17.355 -5.431 1.00 88.44 204 ARG A CA 1
ATOM 1530 C C . ARG A 1 204 ? -6.042 -18.550 -4.785 1.00 88.44 204 ARG A C 1
ATOM 1532 O O . ARG A 1 204 ? -7.266 -18.653 -4.865 1.00 88.44 204 ARG A O 1
ATOM 1539 N N . ALA A 1 205 ? -5.305 -19.448 -4.129 1.00 86.00 205 ALA A N 1
ATOM 1540 C CA . ALA A 1 205 ? -5.896 -20.520 -3.328 1.00 86.00 205 ALA A CA 1
ATOM 1541 C C . ALA A 1 205 ? -6.611 -19.980 -2.077 1.00 86.00 205 ALA A C 1
ATOM 1543 O O . ALA A 1 205 ? -7.738 -20.393 -1.794 1.00 86.00 205 ALA A O 1
ATOM 1544 N N . LEU A 1 206 ? -6.000 -19.025 -1.375 1.00 87.69 206 LEU A N 1
ATOM 1545 C CA . LEU A 1 206 ? -6.538 -18.428 -0.155 1.00 87.69 206 LEU A CA 1
ATOM 1546 C C . LEU A 1 206 ? -7.830 -17.641 -0.403 1.00 87.69 206 LEU A C 1
ATOM 1548 O O . LEU A 1 206 ? -8.777 -17.795 0.361 1.00 87.69 206 LEU A O 1
ATOM 1552 N N . LEU A 1 207 ? -7.931 -16.895 -1.507 1.00 88.94 207 LEU A N 1
ATOM 1553 C CA . LEU A 1 207 ? -9.138 -16.148 -1.894 1.00 88.94 207 LEU A CA 1
ATOM 1554 C C . LEU A 1 207 ? -10.376 -17.041 -2.068 1.00 88.94 207 LEU A C 1
ATOM 1556 O O . LEU A 1 207 ? -11.503 -16.563 -1.939 1.00 88.94 207 LEU A O 1
ATOM 1560 N N . ARG A 1 208 ? -10.197 -18.342 -2.351 1.00 86.38 208 ARG A N 1
ATOM 1561 C CA . ARG A 1 208 ? -11.308 -19.311 -2.386 1.00 86.38 208 ARG A CA 1
ATOM 1562 C C . ARG A 1 208 ? -11.803 -19.676 -0.986 1.00 86.38 208 ARG A C 1
ATOM 1564 O O . ARG A 1 208 ? -12.985 -19.954 -0.829 1.00 86.38 208 ARG A O 1
ATOM 1571 N N . LYS A 1 209 ? -10.909 -19.677 0.007 1.00 86.94 209 LYS A N 1
ATOM 1572 C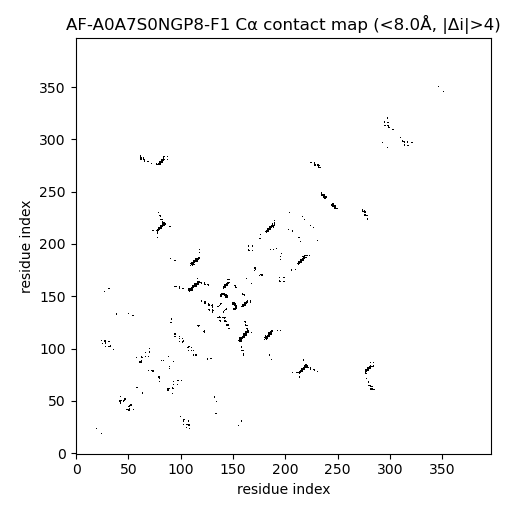 CA . LYS A 1 209 ? -11.204 -20.018 1.407 1.00 86.94 209 LYS A CA 1
ATOM 1573 C C . LYS A 1 209 ? -11.631 -18.802 2.236 1.00 86.94 209 LYS A C 1
ATOM 1575 O O . LYS A 1 209 ? -12.379 -18.970 3.191 1.00 86.94 209 LYS A O 1
ATOM 1580 N N . ARG A 1 210 ? -11.161 -17.603 1.876 1.00 90.69 210 ARG A N 1
ATOM 1581 C CA . ARG A 1 210 ? -11.420 -16.333 2.569 1.00 90.69 210 ARG A CA 1
ATOM 1582 C C . ARG A 1 210 ? -12.096 -15.329 1.635 1.00 90.69 210 ARG A C 1
ATOM 1584 O O . ARG A 1 210 ? -11.400 -14.569 0.960 1.00 90.69 210 ARG A O 1
ATOM 1591 N N . PRO A 1 211 ? -13.437 -15.351 1.523 1.00 88.81 211 PRO A N 1
ATOM 1592 C CA . PRO A 1 211 ? -14.173 -14.465 0.619 1.00 88.81 211 PRO A CA 1
ATOM 1593 C C . PRO A 1 211 ? -14.058 -12.977 0.984 1.00 88.81 211 PRO A C 1
ATOM 1595 O O . PRO A 1 211 ? -14.264 -12.126 0.121 1.00 88.81 211 PRO A O 1
ATOM 1598 N N . GLU A 1 212 ? -13.728 -12.667 2.235 1.00 91.94 212 GLU A N 1
ATOM 1599 C CA . GLU A 1 212 ? -13.526 -11.318 2.755 1.00 91.94 212 GLU A CA 1
ATOM 1600 C C . GLU A 1 212 ? -12.142 -10.734 2.435 1.00 91.94 212 GLU A C 1
ATOM 1602 O O . GLU A 1 212 ? -11.997 -9.512 2.424 1.00 91.94 212 GLU A O 1
ATOM 1607 N N . LEU A 1 213 ? -11.143 -11.580 2.143 1.00 95.38 213 LEU A N 1
ATOM 1608 C CA . LEU A 1 213 ? -9.788 -11.143 1.806 1.00 95.38 213 LEU A CA 1
ATOM 1609 C C . LEU A 1 213 ? -9.784 -10.396 0.467 1.00 95.38 213 LEU A C 1
ATOM 1611 O O . LEU A 1 213 ? -10.330 -10.877 -0.531 1.00 95.38 213 LEU A O 1
ATOM 1615 N N . ARG A 1 214 ? -9.113 -9.244 0.436 1.00 97.19 214 ARG A N 1
ATOM 1616 C CA . ARG A 1 214 ? -8.880 -8.462 -0.781 1.00 97.19 214 ARG A CA 1
ATOM 1617 C C . ARG A 1 214 ? -7.407 -8.489 -1.170 1.00 97.19 214 ARG A C 1
ATOM 1619 O O . ARG A 1 214 ? -6.531 -8.459 -0.308 1.00 97.19 214 ARG A O 1
ATOM 1626 N N . VAL A 1 215 ? -7.138 -8.541 -2.471 1.00 97.50 215 VAL A N 1
ATOM 1627 C CA . VAL A 1 215 ? -5.787 -8.514 -3.039 1.00 97.50 215 VAL A CA 1
ATOM 1628 C C . VAL A 1 215 ? -5.644 -7.340 -4.001 1.00 97.50 215 VAL A C 1
ATOM 1630 O O . VAL A 1 215 ? -6.483 -7.148 -4.880 1.00 97.50 215 VAL A O 1
ATOM 1633 N N . VAL A 1 216 ? -4.566 -6.573 -3.855 1.00 97.88 216 VAL A N 1
ATOM 1634 C CA . VAL A 1 216 ? -4.177 -5.519 -4.801 1.00 97.88 216 VAL A CA 1
ATOM 1635 C C . VAL A 1 216 ? -2.854 -5.902 -5.441 1.00 97.88 216 VAL A C 1
ATOM 1637 O O . VAL A 1 216 ? -1.901 -6.218 -4.736 1.00 97.88 216 VAL A O 1
ATOM 1640 N N . LEU A 1 217 ? -2.773 -5.859 -6.765 1.00 96.31 217 LEU A N 1
ATOM 1641 C CA . LEU A 1 217 ? -1.522 -6.070 -7.495 1.00 96.31 217 LEU A CA 1
ATOM 1642 C C . LEU A 1 217 ? -1.065 -4.735 -8.064 1.00 96.31 217 LEU A C 1
ATOM 1644 O O . LEU A 1 217 ? -1.816 -4.117 -8.813 1.00 96.31 217 LEU A O 1
ATOM 1648 N N . MET A 1 218 ? 0.137 -4.284 -7.721 1.00 95.06 218 MET A N 1
ATOM 1649 C CA . MET A 1 218 ? 0.683 -3.012 -8.192 1.00 95.06 218 MET A CA 1
ATOM 1650 C C . MET A 1 218 ? 1.825 -3.273 -9.176 1.00 95.06 218 MET A C 1
ATOM 1652 O O . MET A 1 218 ? 2.821 -3.909 -8.840 1.00 95.06 218 MET A O 1
ATOM 1656 N N . SER A 1 219 ? 1.673 -2.794 -10.412 1.00 91.19 219 SER A N 1
ATOM 1657 C CA . SER A 1 219 ? 2.637 -2.995 -11.502 1.00 91.19 219 SER A CA 1
ATOM 1658 C C . SER A 1 219 ? 3.070 -1.667 -12.117 1.00 91.19 219 SER A C 1
ATOM 1660 O O . SER A 1 219 ? 2.252 -0.762 -12.284 1.00 91.19 219 SER A O 1
ATOM 1662 N N . ALA A 1 220 ? 4.347 -1.545 -12.492 1.00 85.44 220 ALA A N 1
ATOM 1663 C CA . ALA A 1 220 ? 4.834 -0.401 -13.258 1.00 85.44 220 ALA A CA 1
ATOM 1664 C C . ALA A 1 220 ? 4.654 -0.554 -14.776 1.00 85.44 220 ALA A C 1
ATOM 1666 O O . ALA A 1 220 ? 4.820 0.425 -15.504 1.00 85.44 220 ALA A O 1
ATOM 1667 N N . THR A 1 221 ? 4.315 -1.754 -15.257 1.00 76.94 221 THR A N 1
ATOM 1668 C CA . THR A 1 221 ? 4.338 -2.104 -16.683 1.00 76.94 221 THR A CA 1
ATOM 1669 C C . THR A 1 221 ? 2.944 -2.387 -17.254 1.00 76.94 221 THR A C 1
ATOM 1671 O O . THR A 1 221 ? 1.965 -2.594 -16.526 1.00 76.94 221 THR A O 1
ATOM 1674 N N . LEU A 1 222 ? 2.871 -2.415 -18.592 1.00 58.56 222 LEU A N 1
ATOM 1675 C CA . LEU A 1 222 ? 1.666 -2.719 -19.377 1.00 58.56 222 LEU A CA 1
ATOM 1676 C C . LEU A 1 222 ? 1.221 -4.192 -19.284 1.00 58.56 222 LEU A C 1
ATOM 1678 O O . LEU A 1 222 ? 0.105 -4.516 -19.682 1.00 58.56 222 LEU A O 1
ATOM 1682 N N . ASP A 1 223 ? 2.040 -5.078 -18.707 1.00 70.81 223 ASP A N 1
ATOM 1683 C CA . ASP A 1 223 ? 1.711 -6.500 -18.517 1.00 70.81 223 ASP A CA 1
ATOM 1684 C C . ASP A 1 223 ? 0.672 -6.744 -17.398 1.00 70.81 223 ASP A C 1
ATOM 1686 O O . ASP A 1 223 ? 0.346 -7.866 -17.032 1.00 70.81 223 ASP A O 1
ATOM 1690 N N . ALA A 1 224 ? 0.068 -5.686 -16.858 1.00 78.94 224 ALA A N 1
ATOM 1691 C CA . ALA A 1 224 ? -0.982 -5.769 -15.848 1.00 78.94 224 ALA A CA 1
ATOM 1692 C C . ALA A 1 224 ? -2.212 -6.603 -16.284 1.00 78.94 224 ALA A C 1
ATOM 1694 O O . ALA A 1 224 ? -2.936 -7.145 -15.444 1.00 78.94 224 ALA A O 1
ATOM 1695 N N . LYS A 1 225 ? -2.435 -6.751 -17.598 1.00 83.56 225 LYS A N 1
ATOM 1696 C CA . LYS A 1 225 ? -3.529 -7.560 -18.149 1.00 83.56 225 LYS A CA 1
ATOM 1697 C C . LYS A 1 225 ? -3.353 -9.060 -17.884 1.00 83.56 225 LYS A C 1
ATOM 1699 O O . LYS A 1 225 ? -4.337 -9.722 -17.568 1.00 83.56 225 LYS A O 1
ATOM 1704 N N . SER A 1 226 ? -2.129 -9.590 -17.940 1.00 86.25 226 SER A N 1
ATOM 1705 C CA . SER A 1 226 ? -1.891 -11.021 -17.699 1.00 86.25 226 SER A CA 1
ATOM 1706 C C . SER A 1 226 ? -2.240 -11.418 -16.260 1.00 86.25 226 SER A C 1
ATOM 1708 O O . SER A 1 226 ? -2.858 -12.461 -16.033 1.00 86.25 226 SER A O 1
ATOM 1710 N N . PHE A 1 227 ? -1.954 -10.542 -15.292 1.00 87.25 227 PHE A N 1
ATOM 1711 C CA . PHE A 1 227 ? -2.369 -10.719 -13.901 1.00 87.25 227 PHE A CA 1
ATOM 1712 C C . PHE A 1 227 ? -3.890 -10.659 -13.733 1.00 87.25 227 PHE A C 1
ATOM 1714 O O . PHE A 1 227 ? -4.461 -11.486 -13.019 1.00 87.25 227 PHE A O 1
ATOM 1721 N N . SER A 1 228 ? -4.559 -9.722 -14.412 1.00 85.69 228 SER A N 1
ATOM 1722 C CA . SER A 1 228 ? -6.024 -9.639 -14.404 1.00 85.69 228 SER A CA 1
ATOM 1723 C C . SER A 1 228 ? -6.661 -10.944 -14.900 1.00 85.69 228 SER A C 1
ATOM 1725 O O . SER A 1 228 ? -7.505 -11.526 -14.209 1.00 85.69 228 SER A O 1
ATOM 1727 N N . ASP A 1 229 ? -6.172 -11.471 -16.026 1.00 86.00 229 ASP A N 1
ATOM 1728 C CA . ASP A 1 229 ? -6.637 -12.728 -16.619 1.00 86.00 229 ASP A CA 1
ATOM 1729 C C . ASP A 1 229 ? -6.333 -13.943 -15.725 1.00 86.00 229 ASP A C 1
ATOM 1731 O O . ASP A 1 229 ? -7.149 -14.864 -15.610 1.00 86.00 229 ASP A O 1
ATOM 1735 N N . TYR A 1 230 ? -5.175 -13.964 -15.058 1.00 87.19 230 TYR A N 1
ATOM 1736 C CA . TYR A 1 230 ? -4.798 -15.040 -14.139 1.00 87.19 230 TYR A CA 1
ATOM 1737 C C . TYR A 1 230 ? -5.792 -15.185 -12.974 1.00 87.19 230 TYR A C 1
ATOM 1739 O O . TYR A 1 230 ? -6.188 -16.308 -12.637 1.00 87.19 230 TYR A O 1
ATOM 1747 N N . PHE A 1 231 ? -6.245 -14.068 -12.392 1.00 85.81 231 PHE A N 1
ATOM 1748 C CA . PHE A 1 231 ? -7.249 -14.078 -11.321 1.00 85.81 231 PHE A CA 1
ATOM 1749 C C . PHE A 1 231 ? -8.693 -14.217 -11.834 1.00 85.81 231 PHE A C 1
ATOM 1751 O O . PHE A 1 231 ? -9.546 -14.686 -11.078 1.00 85.81 231 PHE A O 1
ATOM 1758 N N . ALA A 1 232 ? -8.959 -13.905 -13.109 1.00 79.19 232 ALA A N 1
ATOM 1759 C CA . ALA A 1 232 ? -10.248 -14.138 -13.773 1.00 79.19 232 ALA A CA 1
ATOM 1760 C C . ALA A 1 232 ? -10.572 -15.632 -13.917 1.00 79.19 232 ALA A C 1
ATOM 1762 O O . ALA A 1 232 ? -11.716 -16.073 -13.764 1.00 79.19 232 ALA A O 1
ATOM 1763 N N . ARG A 1 233 ? -9.547 -16.440 -14.221 1.00 71.12 233 ARG A N 1
ATOM 1764 C CA . ARG A 1 233 ? -9.700 -17.877 -14.462 1.00 71.12 233 ARG A CA 1
ATOM 1765 C C . ARG A 1 233 ? -10.200 -18.557 -13.184 1.00 71.12 233 ARG A C 1
ATOM 1767 O O . ARG A 1 233 ? -9.454 -18.752 -12.223 1.00 71.12 233 ARG A O 1
ATOM 1774 N N . ARG A 1 234 ? -11.470 -18.975 -13.167 1.00 55.94 234 ARG A N 1
ATOM 1775 C CA . ARG A 1 234 ? -12.033 -19.795 -12.075 1.00 55.94 234 ARG A CA 1
ATOM 1776 C C . ARG A 1 234 ? -11.505 -21.234 -12.075 1.00 55.94 234 ARG A C 1
ATOM 1778 O O . ARG A 1 234 ? -11.574 -21.878 -11.030 1.00 55.94 234 ARG A O 1
ATOM 1785 N N . GLY A 1 235 ? -10.930 -21.697 -13.191 1.00 49.44 235 GLY A N 1
ATOM 1786 C CA . GLY A 1 235 ? -10.327 -23.025 -13.321 1.00 49.44 235 GLY A CA 1
ATOM 1787 C C . GLY A 1 235 ? -9.261 -23.252 -12.254 1.00 49.44 235 GLY A C 1
ATOM 1788 O O . GLY A 1 235 ? -8.256 -22.537 -12.196 1.00 49.44 235 GLY A O 1
ATOM 1789 N N . GLY A 1 236 ? -9.525 -24.196 -11.353 1.00 45.03 236 GLY A N 1
ATOM 1790 C CA . GLY A 1 236 ? -8.553 -24.638 -10.367 1.00 45.03 236 GLY A CA 1
ATOM 1791 C C . GLY A 1 236 ? -7.299 -25.154 -11.066 1.00 45.03 236 GLY A C 1
ATOM 1792 O O . GLY A 1 236 ? -7.381 -25.795 -12.113 1.00 45.03 236 GLY A O 1
ATOM 1793 N N . LEU A 1 237 ? -6.143 -24.894 -10.457 1.00 46.00 237 LEU A N 1
ATOM 1794 C CA . LEU A 1 237 ? -5.086 -25.895 -10.473 1.00 46.00 237 LEU A CA 1
ATOM 1795 C C . LEU A 1 237 ? -5.669 -27.070 -9.686 1.00 46.00 237 LEU A C 1
ATOM 1797 O O . LEU A 1 237 ? -5.683 -27.037 -8.456 1.00 46.00 237 LEU A O 1
ATOM 1801 N N . ASP A 1 238 ? -6.287 -28.008 -10.399 1.00 43.56 238 ASP A N 1
ATOM 1802 C CA . ASP A 1 238 ? -6.663 -29.289 -9.824 1.00 43.56 238 ASP A CA 1
ATOM 1803 C C . ASP A 1 238 ? -5.350 -30.028 -9.577 1.00 43.56 238 ASP A C 1
ATOM 1805 O O . ASP A 1 238 ? -4.706 -30.515 -10.510 1.00 43.56 238 ASP A O 1
ATOM 1809 N N . TRP A 1 239 ? -4.885 -29.973 -8.331 1.00 43.75 239 TRP A N 1
ATOM 1810 C CA . TRP A 1 239 ? -3.898 -30.915 -7.840 1.00 43.75 239 TRP A CA 1
ATOM 1811 C C . TRP A 1 239 ? -4.695 -32.176 -7.546 1.00 43.75 239 TRP A C 1
ATOM 1813 O O . TRP A 1 239 ? -5.282 -32.294 -6.469 1.00 43.75 239 TRP A O 1
ATOM 1823 N N . GLY A 1 240 ? -4.758 -33.082 -8.523 1.00 36.59 240 GLY A N 1
ATOM 1824 C CA . GLY A 1 240 ? -5.265 -34.425 -8.269 1.00 36.59 240 GLY A CA 1
ATOM 1825 C C . GLY A 1 240 ? -4.537 -35.035 -7.067 1.00 36.59 240 GLY A C 1
ATOM 1826 O O . GLY A 1 240 ? -3.447 -34.590 -6.693 1.00 36.59 240 GLY A O 1
ATOM 1827 N N . GLU A 1 241 ? -5.111 -36.068 -6.452 1.00 42.53 241 GLU A N 1
ATOM 1828 C CA . GLU A 1 241 ? -4.492 -36.784 -5.319 1.00 42.53 241 GLU A CA 1
ATOM 1829 C C . GLU A 1 241 ? -3.065 -37.308 -5.626 1.00 42.53 241 GLU A C 1
ATOM 1831 O O . GLU A 1 241 ? -2.334 -37.696 -4.720 1.00 42.53 241 GLU A O 1
ATOM 1836 N N . ASP A 1 242 ? -2.646 -37.275 -6.896 1.00 52.97 242 ASP A N 1
ATOM 1837 C CA . ASP A 1 242 ? -1.327 -37.622 -7.424 1.00 52.97 242 ASP A CA 1
ATOM 1838 C C . ASP A 1 242 ? -0.322 -36.450 -7.515 1.00 52.97 242 ASP A C 1
ATOM 1840 O O . ASP A 1 242 ? 0.804 -36.648 -7.977 1.00 52.97 242 ASP A O 1
ATOM 1844 N N . GLY A 1 243 ? -0.688 -35.234 -7.093 1.00 38.22 243 GLY A N 1
ATOM 1845 C CA . GLY A 1 243 ? 0.219 -34.081 -7.042 1.00 38.22 243 GLY A CA 1
ATOM 1846 C C . GLY A 1 243 ? 0.606 -33.506 -8.410 1.00 38.22 243 GLY A C 1
ATOM 1847 O O . GLY A 1 243 ? 1.621 -32.819 -8.519 1.00 38.22 243 GLY A O 1
ATOM 1848 N N . LYS A 1 244 ? -0.179 -33.759 -9.466 1.00 36.81 244 LYS A N 1
ATOM 1849 C CA . LYS A 1 244 ? 0.055 -33.203 -10.809 1.00 36.81 244 LYS A CA 1
ATOM 1850 C C . LYS A 1 244 ? -0.921 -32.075 -11.121 1.00 36.81 244 LYS A C 1
ATOM 1852 O O . LYS A 1 244 ? -2.131 -32.253 -11.030 1.00 36.81 244 LYS A O 1
ATOM 1857 N N . ALA A 1 245 ? -0.393 -30.933 -11.559 1.00 39.06 245 ALA A N 1
ATOM 1858 C CA . ALA A 1 245 ? -1.200 -29.810 -12.021 1.00 39.06 245 ALA A CA 1
ATOM 1859 C C . ALA A 1 245 ? -1.924 -30.166 -13.330 1.00 39.06 245 ALA A C 1
ATOM 1861 O O . ALA A 1 245 ? -1.285 -30.385 -14.361 1.00 39.06 245 ALA A O 1
ATOM 1862 N N . ARG A 1 246 ? -3.261 -30.190 -13.309 1.00 44.41 246 ARG A N 1
ATOM 1863 C CA . ARG A 1 246 ? -4.083 -30.262 -14.524 1.00 44.41 246 ARG A CA 1
ATOM 1864 C C . ARG A 1 246 ? -4.715 -28.906 -14.807 1.00 44.41 246 ARG A C 1
ATOM 1866 O O . ARG A 1 246 ? -5.379 -28.316 -13.957 1.00 44.41 246 ARG A O 1
ATOM 1873 N N . SER A 1 247 ? -4.507 -28.411 -16.025 1.00 43.12 247 SER A N 1
ATOM 1874 C CA . SER A 1 247 ? -5.250 -27.266 -16.543 1.00 43.12 247 SER A CA 1
ATOM 1875 C C . SER A 1 247 ? -6.682 -27.718 -16.809 1.00 43.12 247 SER A C 1
ATOM 1877 O O . SER A 1 247 ? -6.933 -28.450 -17.766 1.00 43.12 247 SER A O 1
ATOM 1879 N N . SER A 1 248 ? -7.624 -27.311 -15.959 1.00 42.19 248 SER A N 1
ATOM 1880 C CA . SER A 1 248 ? -9.052 -27.415 -16.265 1.00 42.19 248 SER A CA 1
ATOM 1881 C C . SER A 1 248 ? -9.406 -26.366 -17.323 1.00 42.19 248 SER A C 1
ATOM 1883 O O . SER A 1 248 ? -9.971 -25.312 -17.034 1.00 42.19 248 SER A O 1
ATOM 1885 N N . VAL A 1 249 ? -9.021 -26.633 -18.573 1.00 39.31 249 VAL A N 1
ATOM 1886 C CA . VAL A 1 249 ? -9.640 -25.973 -19.721 1.00 39.31 249 VAL A CA 1
ATOM 1887 C C . VAL A 1 249 ? -11.046 -26.551 -19.798 1.00 39.31 249 VAL A C 1
ATOM 1889 O O . VAL A 1 249 ? -11.231 -27.695 -20.204 1.00 39.31 249 VAL A O 1
ATOM 1892 N N . LEU A 1 250 ? -12.031 -25.793 -19.319 1.00 42.81 250 LEU A N 1
ATOM 1893 C CA . LEU A 1 250 ? -13.408 -26.014 -19.730 1.00 42.81 250 LEU A CA 1
ATOM 1894 C C . LEU A 1 250 ? -13.437 -25.727 -21.231 1.00 42.81 250 LEU A C 1
ATOM 1896 O O . LEU A 1 250 ? -13.293 -24.581 -21.653 1.00 42.81 250 LEU A O 1
ATOM 1900 N N . ASP A 1 251 ? -13.500 -26.801 -22.007 1.00 32.69 251 ASP A N 1
ATOM 1901 C CA . ASP A 1 251 ? -13.758 -26.781 -23.435 1.00 32.69 251 ASP A CA 1
ATOM 1902 C C . ASP A 1 251 ? -15.161 -26.199 -23.644 1.00 32.69 251 ASP A C 1
ATOM 1904 O O . ASP A 1 251 ? -16.170 -26.853 -23.377 1.00 32.69 251 ASP A O 1
ATOM 1908 N N . ASP A 1 252 ? -15.225 -24.931 -24.047 1.00 35.97 252 ASP A N 1
ATOM 1909 C CA . ASP A 1 252 ? -16.460 -24.209 -24.374 1.00 35.97 252 ASP A CA 1
ATOM 1910 C C . ASP A 1 252 ? -16.973 -24.636 -25.763 1.00 35.97 252 ASP A C 1
ATOM 1912 O O . ASP A 1 252 ? -17.164 -23.836 -26.675 1.00 35.97 252 ASP A O 1
ATOM 1916 N N . SER A 1 253 ? -17.124 -25.950 -25.944 1.00 38.03 253 SER A N 1
ATOM 1917 C CA . SER A 1 253 ? -17.601 -26.597 -27.167 1.00 38.03 253 SER A CA 1
ATOM 1918 C C . SER A 1 253 ? -18.605 -27.703 -26.839 1.00 38.03 253 SER A C 1
ATOM 1920 O O . SER A 1 253 ? -18.443 -28.852 -27.231 1.00 38.03 253 SER A O 1
ATOM 1922 N N . SER A 1 254 ? -19.681 -27.377 -26.119 1.00 33.78 254 SER A N 1
ATOM 1923 C CA . SER A 1 254 ? -20.954 -28.097 -26.284 1.00 33.78 254 SER A CA 1
ATOM 1924 C C . SER A 1 254 ? -22.130 -27.263 -25.779 1.00 33.78 254 SER A C 1
ATOM 1926 O O . SER A 1 254 ? -22.628 -27.407 -24.667 1.00 33.78 254 SER A O 1
ATOM 1928 N N . SER A 1 255 ? -22.620 -26.391 -26.655 1.00 32.94 255 SER A N 1
ATOM 1929 C CA . SER A 1 255 ? -24.005 -25.950 -26.615 1.00 32.94 255 SER A CA 1
ATOM 1930 C C . SER A 1 255 ? -24.910 -27.156 -26.888 1.00 32.94 255 SER A C 1
ATOM 1932 O O . SER A 1 255 ? -25.203 -27.498 -28.033 1.00 32.94 255 SER A O 1
ATOM 1934 N N . VAL A 1 256 ? -25.366 -27.815 -25.825 1.00 31.58 256 VAL A N 1
ATOM 1935 C CA . VAL A 1 256 ? -26.553 -28.667 -25.894 1.00 31.58 256 VAL A CA 1
ATOM 1936 C C . VAL A 1 256 ? -27.593 -28.057 -24.973 1.00 31.58 256 VAL A C 1
ATOM 1938 O O . VAL A 1 256 ? -27.435 -28.003 -23.757 1.00 31.58 256 VAL A O 1
ATOM 1941 N N . LEU A 1 257 ? -28.612 -27.510 -25.620 1.00 35.56 257 LEU A N 1
ATOM 1942 C CA . LEU A 1 257 ? -29.829 -26.981 -25.035 1.00 35.56 257 LEU A CA 1
ATOM 1943 C C . LEU A 1 257 ? -30.461 -28.049 -24.133 1.00 35.56 257 LEU A C 1
ATOM 1945 O O . LEU A 1 257 ? -30.751 -29.141 -24.617 1.00 35.56 257 LEU A O 1
ATOM 1949 N N . ASP A 1 258 ? -30.743 -27.713 -22.877 1.00 27.69 258 ASP A N 1
ATOM 1950 C CA . ASP A 1 258 ? -31.856 -28.341 -22.169 1.00 27.69 258 ASP A CA 1
ATOM 1951 C C . ASP A 1 258 ? -32.739 -27.244 -21.576 1.00 27.69 258 ASP A C 1
ATOM 1953 O O . ASP A 1 258 ? -32.424 -26.579 -20.587 1.00 27.69 258 ASP A O 1
ATOM 1957 N N . ASP A 1 259 ? -33.809 -26.991 -22.317 1.00 34.56 259 ASP A N 1
ATOM 1958 C CA . ASP A 1 259 ? -34.818 -25.978 -22.084 1.00 34.56 259 ASP A CA 1
ATOM 1959 C C . ASP A 1 259 ? -35.975 -26.658 -21.349 1.00 34.56 259 ASP A C 1
ATOM 1961 O O . ASP A 1 259 ? -36.941 -27.119 -21.953 1.00 34.56 259 ASP A O 1
ATOM 1965 N N . SER A 1 260 ? -35.856 -26.804 -20.029 1.00 32.72 260 SER A N 1
ATOM 1966 C CA . SER A 1 260 ? -37.004 -27.097 -19.170 1.00 32.72 260 SER A CA 1
ATOM 1967 C C . SER A 1 260 ? -36.680 -26.833 -17.700 1.00 32.72 260 SER A C 1
ATOM 1969 O O . SER A 1 260 ? -36.023 -27.628 -17.044 1.00 32.72 260 SER A O 1
ATOM 1971 N N . PHE A 1 261 ? -37.135 -25.687 -17.181 1.00 25.78 261 PHE A N 1
ATOM 1972 C CA . PHE A 1 261 ? -37.986 -25.575 -15.981 1.00 25.78 261 PHE A CA 1
ATOM 1973 C C . PHE A 1 261 ? -37.990 -24.125 -15.466 1.00 25.78 261 PHE A C 1
ATOM 1975 O O . PHE A 1 261 ? -37.311 -23.756 -14.508 1.00 25.78 261 PHE A O 1
ATOM 1982 N N . ALA A 1 262 ? -38.802 -23.275 -16.092 1.00 34.34 262 ALA A N 1
ATOM 1983 C CA . ALA A 1 262 ? -39.253 -22.050 -15.451 1.00 34.34 262 ALA A CA 1
ATOM 1984 C C . ALA A 1 262 ? -40.394 -22.399 -14.482 1.00 34.34 262 ALA A C 1
ATOM 1986 O O . ALA A 1 262 ? -41.464 -22.779 -14.938 1.00 34.34 262 ALA A O 1
ATOM 1987 N N . SER A 1 263 ? -40.178 -22.252 -13.170 1.00 31.42 263 SER A N 1
ATOM 1988 C CA . SER A 1 263 ? -41.117 -21.592 -12.241 1.00 31.42 263 SER A CA 1
ATOM 1989 C C . SER A 1 263 ? -40.741 -21.868 -10.783 1.00 31.42 263 SER A C 1
ATOM 1991 O O . SER A 1 263 ? -41.047 -22.932 -10.253 1.00 31.42 263 SER A O 1
ATOM 1993 N N . THR A 1 264 ? -40.112 -20.904 -10.111 1.00 29.53 264 THR A N 1
ATOM 1994 C CA . THR A 1 264 ? -40.523 -20.344 -8.803 1.00 29.53 264 THR A CA 1
ATOM 1995 C C . THR A 1 264 ? -39.447 -19.369 -8.330 1.00 29.53 264 THR A C 1
ATOM 1997 O O . THR A 1 264 ? -38.253 -19.636 -8.415 1.00 29.53 264 THR A O 1
ATOM 2000 N N . GLY A 1 265 ? -39.878 -18.175 -7.928 1.00 32.50 265 GLY A N 1
ATOM 2001 C CA . GLY A 1 265 ? -38.995 -17.049 -7.662 1.00 32.50 265 GLY A CA 1
ATOM 2002 C C . GLY A 1 265 ? -38.242 -17.155 -6.342 1.00 32.50 265 GLY A C 1
ATOM 2003 O O . GLY A 1 265 ? -38.863 -17.321 -5.304 1.00 32.50 265 GLY A O 1
ATOM 2004 N N . VAL A 1 266 ? -36.928 -16.938 -6.411 1.00 25.66 266 VAL A N 1
ATOM 2005 C CA . VAL A 1 266 ? -36.131 -16.054 -5.544 1.00 25.66 266 VAL A CA 1
ATOM 2006 C C . VAL A 1 266 ? -34.945 -15.617 -6.407 1.00 25.66 266 VAL A C 1
ATOM 2008 O O . VAL A 1 266 ? -34.045 -16.403 -6.674 1.00 25.66 266 VAL A O 1
ATOM 2011 N N . SER A 1 267 ? -34.940 -14.372 -6.889 1.00 23.17 267 SER A N 1
ATOM 2012 C CA . SER A 1 267 ? -33.765 -13.806 -7.563 1.00 23.17 267 SER A CA 1
ATOM 2013 C C . SER A 1 267 ? -32.761 -13.371 -6.496 1.00 23.17 267 SER A C 1
ATOM 2015 O O . SER A 1 267 ? -32.675 -12.188 -6.161 1.00 23.17 267 SER A O 1
ATOM 2017 N N . CYS A 1 268 ? -31.998 -14.316 -5.943 1.00 24.45 268 CYS A N 1
ATOM 2018 C CA . CYS A 1 268 ? -30.737 -13.957 -5.311 1.00 24.45 268 CYS A CA 1
ATOM 2019 C C . CYS A 1 268 ? -29.762 -13.597 -6.440 1.00 24.45 268 CYS A C 1
ATOM 2021 O O . CYS A 1 268 ? -29.496 -14.391 -7.338 1.00 24.45 268 CYS A O 1
ATOM 2023 N N . ARG A 1 269 ? -29.285 -12.350 -6.450 1.00 26.41 269 ARG A N 1
ATOM 2024 C CA . ARG A 1 269 ? -28.237 -11.913 -7.374 1.00 26.41 269 ARG A CA 1
ATOM 2025 C C . ARG A 1 269 ? -26.964 -12.683 -7.027 1.00 26.41 269 ARG A C 1
ATOM 2027 O O . ARG A 1 269 ? -26.218 -12.281 -6.139 1.00 26.41 269 ARG A O 1
ATOM 2034 N N . THR A 1 270 ? -26.738 -13.810 -7.690 1.00 28.38 270 THR A N 1
ATOM 2035 C CA . THR A 1 270 ? -25.432 -14.460 -7.731 1.00 28.38 270 THR A CA 1
ATOM 2036 C C . THR A 1 270 ? -24.469 -13.481 -8.385 1.00 28.38 270 THR A C 1
ATOM 2038 O O . THR A 1 270 ? -24.637 -13.136 -9.553 1.00 28.38 270 THR A O 1
ATOM 2041 N N . ALA A 1 271 ? -23.512 -12.976 -7.607 1.00 33.72 271 ALA A N 1
ATOM 2042 C CA . ALA A 1 271 ? -22.443 -12.130 -8.110 1.00 33.72 271 ALA A CA 1
ATOM 2043 C C . ALA A 1 271 ? -21.711 -12.834 -9.265 1.00 33.72 271 ALA A C 1
ATOM 2045 O O . ALA A 1 271 ? -21.460 -14.042 -9.226 1.00 33.72 271 ALA A O 1
ATOM 2046 N N . ASP A 1 272 ? -21.429 -12.031 -10.279 1.00 38.28 272 ASP A N 1
ATOM 2047 C CA . ASP A 1 272 ? -21.221 -12.383 -11.676 1.00 38.28 272 ASP A CA 1
ATOM 2048 C C . ASP A 1 272 ? -20.208 -13.504 -11.966 1.00 38.28 272 ASP A C 1
ATOM 2050 O O . ASP A 1 272 ? -19.252 -13.779 -11.226 1.00 38.28 272 ASP A O 1
ATOM 2054 N N . ALA A 1 273 ? -20.438 -14.158 -13.099 1.00 38.59 273 ALA A N 1
ATOM 2055 C CA . ALA A 1 273 ? -19.572 -15.160 -13.693 1.00 38.59 273 ALA A CA 1
ATOM 2056 C C . ALA A 1 273 ? -18.308 -14.508 -14.291 1.00 38.59 273 ALA A C 1
ATOM 2058 O O . ALA A 1 273 ? -18.393 -13.498 -14.972 1.00 38.59 273 ALA A O 1
ATOM 2059 N N . GLY A 1 274 ? -17.131 -15.101 -14.061 1.00 49.59 274 GLY A N 1
ATOM 2060 C CA . GLY A 1 274 ? -15.954 -14.971 -14.941 1.00 49.59 274 GLY A CA 1
ATOM 2061 C C . GLY A 1 274 ? -15.356 -13.588 -15.254 1.00 49.59 274 GLY A C 1
ATOM 2062 O O . GLY A 1 274 ? -14.481 -13.540 -16.116 1.00 49.59 274 GLY A O 1
ATOM 2063 N N . SER A 1 275 ? -15.764 -12.483 -14.621 1.00 63.53 275 SER A N 1
ATOM 2064 C CA . SER A 1 275 ? -15.213 -11.167 -14.969 1.00 63.53 275 SER A CA 1
ATOM 2065 C C . SER A 1 275 ? -13.750 -11.029 -14.529 1.00 63.53 275 SER A C 1
ATOM 2067 O O . SER A 1 275 ? -13.358 -11.440 -13.433 1.00 63.53 275 SER A O 1
ATOM 2069 N N . ALA A 1 276 ? -12.924 -10.485 -15.424 1.00 77.69 276 ALA A N 1
ATOM 2070 C CA . ALA A 1 276 ? -11.515 -10.236 -15.156 1.00 77.69 276 ALA A CA 1
ATOM 2071 C C . ALA A 1 276 ? -11.331 -9.237 -14.007 1.00 77.69 276 ALA A C 1
ATOM 2073 O O . ALA A 1 276 ? -12.178 -8.367 -13.796 1.00 77.69 276 ALA A O 1
ATOM 2074 N N . ALA A 1 277 ? -10.239 -9.369 -13.245 1.00 84.12 277 ALA A N 1
ATOM 2075 C CA . ALA A 1 277 ? -9.977 -8.452 -12.137 1.00 84.12 277 ALA A CA 1
ATOM 2076 C C . ALA A 1 277 ? -9.851 -7.013 -12.681 1.00 84.12 277 ALA A C 1
ATOM 2078 O O . ALA A 1 277 ? -9.096 -6.815 -13.638 1.00 84.12 277 ALA A O 1
ATOM 2079 N N . PRO A 1 278 ? -10.550 -6.011 -12.114 1.00 91.00 278 PRO A N 1
ATOM 2080 C CA . PRO A 1 278 ? -10.483 -4.643 -12.611 1.00 91.00 278 PRO A CA 1
ATOM 2081 C C . PRO A 1 278 ? -9.042 -4.152 -12.725 1.00 91.00 278 PRO A C 1
ATOM 2083 O O . PRO A 1 278 ? -8.257 -4.300 -11.786 1.00 91.00 278 PRO A O 1
ATOM 2086 N N . LEU A 1 279 ? -8.716 -3.575 -13.881 1.00 92.25 279 LEU A N 1
ATOM 2087 C CA . LEU A 1 279 ? -7.422 -2.971 -14.164 1.00 92.25 279 LEU A CA 1
ATOM 2088 C C . LEU A 1 279 ? -7.558 -1.450 -14.109 1.00 92.25 279 LEU A C 1
ATOM 2090 O O . LEU A 1 279 ? -8.149 -0.847 -15.001 1.00 92.25 279 LEU A O 1
ATOM 2094 N N . LEU A 1 280 ? -6.988 -0.844 -13.073 1.00 93.44 280 LEU A N 1
ATOM 2095 C CA . LEU A 1 280 ? -6.954 0.598 -12.869 1.00 93.44 280 LEU A CA 1
ATOM 2096 C C . LEU A 1 280 ? -5.617 1.141 -13.363 1.00 93.44 280 LEU A C 1
ATOM 2098 O O . LEU A 1 280 ? -4.560 0.759 -12.859 1.00 93.44 280 LEU A O 1
ATOM 2102 N N . SER A 1 281 ? -5.652 2.030 -14.352 1.00 92.50 281 SER A N 1
ATOM 2103 C CA . SER A 1 281 ? -4.446 2.655 -14.893 1.00 92.50 281 SER A CA 1
ATOM 2104 C C . SER A 1 281 ? -4.244 4.029 -14.268 1.00 92.50 281 SER A C 1
ATOM 2106 O O . SER A 1 281 ? -5.021 4.952 -14.504 1.00 92.50 281 SER A O 1
ATOM 2108 N N . VAL A 1 282 ? -3.159 4.197 -13.520 1.00 90.56 282 VAL A N 1
ATOM 2109 C CA . VAL A 1 282 ? -2.705 5.504 -13.059 1.00 90.56 282 VAL A CA 1
ATOM 2110 C C . VAL A 1 282 ? -2.150 6.262 -14.266 1.00 90.56 282 VAL A C 1
ATOM 2112 O O . VAL A 1 282 ? -1.199 5.791 -14.897 1.00 90.56 282 VAL A O 1
ATOM 2115 N N . PRO A 1 283 ? -2.703 7.434 -14.612 1.00 82.25 283 PRO A N 1
ATOM 2116 C CA . PRO A 1 283 ? -2.204 8.211 -15.735 1.00 82.25 283 PRO A CA 1
ATOM 2117 C C . PRO A 1 283 ? -0.759 8.638 -15.471 1.00 82.25 283 PRO A C 1
ATOM 2119 O O . PRO A 1 283 ? -0.461 9.321 -14.493 1.00 82.25 283 PRO A O 1
ATOM 2122 N N . THR A 1 284 ? 0.155 8.241 -16.347 1.00 69.31 284 THR A N 1
ATOM 2123 C CA . THR A 1 284 ? 1.564 8.621 -16.252 1.00 69.31 284 THR A CA 1
ATOM 2124 C C . THR A 1 284 ? 1.753 10.048 -16.749 1.00 69.31 284 THR A C 1
ATOM 2126 O O . THR A 1 284 ? 1.199 10.419 -17.786 1.00 69.31 284 THR A O 1
ATOM 2129 N N . LYS A 1 285 ? 2.578 10.851 -16.062 1.00 64.06 285 LYS A N 1
ATOM 2130 C CA . LYS A 1 285 ? 3.181 12.011 -16.734 1.00 64.06 285 LYS A CA 1
ATOM 2131 C C . LYS A 1 285 ? 3.979 11.469 -17.930 1.00 64.06 285 LYS A C 1
ATOM 2133 O O . LYS A 1 285 ? 4.641 10.439 -17.759 1.00 64.06 285 LYS A O 1
ATOM 2138 N N . PRO A 1 286 ? 3.896 12.084 -19.122 1.00 62.34 286 PRO A N 1
ATOM 2139 C CA . PRO A 1 286 ? 4.746 11.680 -20.232 1.00 62.34 286 PRO A CA 1
ATOM 2140 C C . PRO A 1 286 ? 6.198 11.731 -19.755 1.00 62.34 286 PRO A C 1
ATOM 2142 O O . PRO A 1 286 ? 6.610 12.705 -19.122 1.00 62.34 286 PRO A O 1
ATOM 2145 N N . ARG A 1 287 ? 6.942 10.644 -19.982 1.00 66.50 287 ARG A N 1
ATOM 2146 C CA . ARG A 1 287 ? 8.385 10.651 -19.739 1.00 66.50 287 ARG A CA 1
ATOM 2147 C C . ARG A 1 287 ? 8.991 11.724 -20.636 1.00 66.50 287 ARG A C 1
ATOM 2149 O O . ARG A 1 287 ? 8.522 11.906 -21.762 1.00 66.50 287 ARG A O 1
ATOM 2156 N N . HIS A 1 288 ? 10.002 12.432 -20.137 1.00 73.38 288 HIS A N 1
ATOM 2157 C CA . HIS A 1 288 ? 10.812 13.257 -21.024 1.00 73.38 288 HIS A CA 1
ATOM 2158 C C . HIS A 1 288 ? 11.354 12.345 -22.131 1.00 73.38 288 HIS A C 1
ATOM 2160 O O . HIS A 1 288 ? 11.777 11.228 -21.812 1.00 73.38 288 HIS A O 1
ATOM 2166 N N . PRO A 1 289 ? 11.242 12.748 -23.407 1.00 77.62 289 PRO A N 1
ATOM 2167 C CA . PRO A 1 289 ? 11.754 11.938 -24.498 1.00 77.62 289 PRO A CA 1
ATOM 2168 C C . PRO A 1 289 ? 13.241 11.699 -24.249 1.00 77.62 289 PRO A C 1
ATOM 2170 O O . PRO A 1 289 ? 13.980 12.638 -23.962 1.00 77.62 289 PRO A O 1
ATOM 2173 N N . VAL A 1 290 ? 13.633 10.430 -24.289 1.00 80.94 290 VAL A N 1
ATOM 2174 C CA . VAL A 1 290 ? 15.034 10.023 -24.238 1.00 80.94 290 VAL A CA 1
ATOM 2175 C C . VAL A 1 290 ? 15.453 9.825 -25.682 1.00 80.94 290 VAL A C 1
ATOM 2177 O O . VAL A 1 290 ? 14.818 9.053 -26.403 1.00 80.94 290 VAL A O 1
ATOM 2180 N N . GLU A 1 291 ? 16.457 10.578 -26.108 1.00 81.31 291 GLU A N 1
ATOM 2181 C CA . GLU A 1 291 ? 17.096 10.372 -27.399 1.00 81.31 291 GLU A CA 1
ATOM 2182 C C . GLU A 1 291 ? 17.942 9.101 -27.313 1.00 81.31 291 GLU A C 1
ATOM 2184 O O . GLU A 1 291 ? 18.678 8.904 -26.346 1.00 81.31 291 GLU A O 1
ATOM 2189 N N . MET A 1 292 ? 17.743 8.199 -28.268 1.00 79.56 292 MET A N 1
ATOM 2190 C CA . MET A 1 292 ? 18.396 6.896 -28.296 1.00 79.56 292 MET A CA 1
ATOM 2191 C C . MET A 1 292 ? 19.436 6.929 -29.404 1.00 79.56 292 MET A C 1
ATOM 2193 O O . MET A 1 292 ? 19.067 7.152 -30.554 1.00 79.56 292 MET A O 1
ATOM 2197 N N . PHE A 1 293 ? 20.689 6.683 -29.043 1.00 77.50 293 PHE A N 1
ATOM 2198 C CA . PHE A 1 293 ? 21.789 6.511 -29.983 1.00 77.50 293 PHE A CA 1
ATOM 2199 C C . PHE A 1 293 ? 22.176 5.037 -29.999 1.00 77.50 293 PHE A C 1
ATOM 2201 O O . PHE A 1 293 ? 22.296 4.413 -28.940 1.00 77.50 293 PHE A O 1
ATOM 2208 N N . TYR A 1 294 ? 22.337 4.479 -31.190 1.00 78.38 294 TYR A N 1
ATOM 2209 C CA . TYR A 1 294 ? 22.940 3.170 -31.389 1.00 78.38 294 TYR A CA 1
ATOM 2210 C C . TYR A 1 294 ? 24.418 3.353 -31.749 1.00 78.38 294 TYR A C 1
ATOM 2212 O O . TYR A 1 294 ? 24.823 4.407 -32.226 1.00 78.38 294 TYR A O 1
ATOM 2220 N N . LEU A 1 295 ? 25.237 2.325 -31.523 1.00 69.12 295 LEU A N 1
ATOM 2221 C CA . LEU A 1 295 ? 26.674 2.365 -31.841 1.00 69.12 295 LEU A CA 1
ATOM 2222 C C . LEU A 1 295 ? 26.937 2.685 -33.322 1.00 69.12 295 LEU A C 1
ATOM 2224 O O . LEU A 1 295 ? 27.883 3.391 -33.646 1.00 69.12 295 LEU A O 1
ATOM 2228 N N . GLU A 1 296 ? 26.048 2.231 -34.202 1.00 68.88 296 GLU A N 1
ATOM 2229 C CA . GLU A 1 296 ? 26.059 2.535 -35.637 1.00 68.88 296 GLU A CA 1
ATOM 2230 C C . GLU A 1 296 ? 25.918 4.045 -35.914 1.00 68.88 296 GLU A C 1
ATOM 2232 O O . GLU A 1 296 ? 26.581 4.563 -36.806 1.00 68.88 296 GLU A O 1
ATOM 2237 N N . ASP A 1 297 ? 25.127 4.767 -35.108 1.00 67.00 297 ASP A N 1
ATOM 2238 C CA . ASP A 1 297 ? 24.936 6.220 -35.235 1.00 67.00 297 ASP A CA 1
ATOM 2239 C C . ASP A 1 297 ? 26.175 7.014 -34.771 1.00 67.00 297 ASP A C 1
ATOM 2241 O O . ASP A 1 297 ? 26.372 8.158 -35.180 1.00 67.00 297 ASP A O 1
ATOM 2245 N N . LEU A 1 298 ? 27.000 6.420 -33.897 1.00 62.56 298 LEU A N 1
ATOM 2246 C CA . LEU A 1 298 ? 28.240 7.012 -33.376 1.00 62.56 298 LEU A CA 1
ATOM 2247 C C . LEU A 1 298 ? 29.444 6.723 -34.284 1.00 62.56 298 LEU A C 1
ATOM 2249 O O . LEU A 1 298 ? 30.357 7.541 -34.371 1.00 62.56 298 LEU A O 1
ATOM 2253 N N . ALA A 1 299 ? 29.436 5.583 -34.981 1.00 57.47 299 ALA A N 1
ATOM 2254 C CA . ALA A 1 299 ? 30.483 5.192 -35.923 1.00 57.47 299 ALA A CA 1
ATOM 2255 C C . ALA A 1 299 ? 30.448 6.007 -37.231 1.00 57.47 299 ALA A C 1
ATOM 2257 O O . ALA A 1 299 ? 31.475 6.163 -37.892 1.00 57.47 299 ALA A O 1
ATOM 2258 N N . SER A 1 300 ? 29.293 6.579 -37.590 1.00 54.38 300 SER A N 1
ATOM 2259 C CA . SER A 1 300 ? 29.141 7.483 -38.733 1.00 54.38 300 SER A CA 1
ATOM 2260 C C . SER A 1 300 ? 29.641 8.900 -38.417 1.00 54.38 300 SER A C 1
ATOM 2262 O O . SER A 1 300 ? 28.865 9.850 -38.302 1.00 54.38 300 SER A O 1
ATOM 2264 N N . GLY A 1 301 ? 30.959 9.058 -38.274 1.00 54.91 301 GLY A N 1
ATOM 2265 C CA . GLY A 1 301 ? 31.605 10.364 -38.442 1.00 54.91 301 GLY A CA 1
ATOM 2266 C C . GLY A 1 301 ? 31.393 10.898 -39.871 1.00 54.91 301 GLY A C 1
ATOM 2267 O O . GLY A 1 301 ? 30.970 10.140 -40.743 1.00 54.91 301 GLY A O 1
ATOM 2268 N N . PRO A 1 302 ? 31.653 12.190 -40.153 1.00 48.03 302 PRO A N 1
ATOM 2269 C CA . PRO A 1 302 ? 31.475 12.746 -41.491 1.00 48.03 302 PRO A CA 1
ATOM 2270 C C . PRO A 1 302 ? 32.411 12.035 -42.475 1.00 48.03 302 PRO A C 1
ATOM 2272 O O . PRO A 1 302 ? 33.600 12.335 -42.541 1.00 48.03 302 PRO A O 1
ATOM 2275 N N . CYS A 1 303 ? 31.873 11.076 -43.219 1.00 45.94 303 CYS A N 1
ATOM 2276 C CA . CYS A 1 303 ? 32.515 10.504 -44.385 1.00 45.94 303 CYS A CA 1
ATOM 2277 C C . CYS A 1 303 ? 32.431 11.544 -45.508 1.00 45.94 303 CYS A C 1
ATOM 2279 O O . CYS A 1 303 ? 31.345 11.907 -45.964 1.00 45.94 303 CYS A O 1
ATOM 2281 N N . ASP A 1 304 ? 33.580 12.088 -45.912 1.00 50.72 304 ASP A N 1
ATOM 2282 C CA . ASP A 1 304 ? 33.675 12.802 -47.180 1.00 50.72 304 ASP A CA 1
ATOM 2283 C C . ASP A 1 304 ? 33.389 11.775 -48.293 1.00 50.72 304 ASP A C 1
ATOM 2285 O O . ASP A 1 304 ? 33.970 10.691 -48.299 1.00 50.72 304 ASP A O 1
ATOM 2289 N N . ASP A 1 305 ? 32.483 12.096 -49.225 1.00 54.12 305 ASP A N 1
ATOM 2290 C CA . ASP A 1 305 ? 31.963 11.201 -50.286 1.00 54.12 305 ASP A CA 1
ATOM 2291 C C . ASP A 1 305 ? 33.042 10.599 -51.237 1.00 54.12 305 ASP A C 1
ATOM 2293 O O . ASP A 1 305 ? 32.698 9.903 -52.195 1.00 54.12 305 ASP A O 1
ATOM 2297 N N . ASP A 1 306 ? 34.334 10.863 -51.009 1.00 55.00 306 ASP A N 1
ATOM 2298 C CA . ASP A 1 306 ? 35.458 10.517 -51.887 1.00 55.00 306 ASP A CA 1
ATOM 2299 C C . ASP A 1 306 ? 36.408 9.422 -51.335 1.00 55.00 306 ASP A C 1
ATOM 2301 O O . ASP A 1 306 ? 37.346 9.040 -52.042 1.00 55.00 306 ASP A O 1
ATOM 2305 N N . ASP A 1 307 ? 36.186 8.873 -50.133 1.00 50.53 307 ASP A N 1
ATOM 2306 C CA . ASP A 1 307 ? 37.050 7.823 -49.560 1.00 50.53 307 ASP A CA 1
ATOM 2307 C C . ASP A 1 307 ? 36.469 6.402 -49.760 1.00 50.53 307 ASP A C 1
ATOM 2309 O O . ASP A 1 307 ? 35.550 5.963 -49.072 1.00 50.53 307 ASP A O 1
ATOM 2313 N N . GLU A 1 308 ? 37.037 5.639 -50.708 1.00 53.75 308 GLU A N 1
ATOM 2314 C CA . GLU A 1 308 ? 36.669 4.236 -51.010 1.00 53.75 308 GLU A CA 1
ATOM 2315 C C . GLU A 1 308 ? 37.116 3.212 -49.931 1.00 53.75 308 GLU A C 1
ATOM 2317 O O . GLU A 1 308 ? 36.819 2.027 -50.071 1.00 53.75 308 GLU A O 1
ATOM 2322 N N . ASP A 1 309 ? 37.776 3.654 -48.850 1.00 48.84 309 ASP A N 1
ATOM 2323 C CA . ASP A 1 309 ? 38.332 2.814 -47.768 1.00 48.84 309 ASP A CA 1
ATOM 2324 C C . ASP A 1 309 ? 37.770 3.181 -46.366 1.00 48.84 309 ASP A C 1
ATOM 2326 O O . ASP A 1 309 ? 38.473 3.096 -45.356 1.00 48.84 309 ASP A O 1
ATOM 2330 N N . CYS A 1 310 ? 36.502 3.596 -46.258 1.00 49.41 310 CYS A N 1
ATOM 2331 C CA . CYS A 1 310 ? 35.826 3.700 -44.957 1.00 49.41 310 CYS A CA 1
ATOM 2332 C C . CYS A 1 310 ? 35.439 2.302 -44.439 1.00 49.41 310 CYS A C 1
ATOM 2334 O O . CYS A 1 310 ? 34.293 1.871 -44.566 1.00 49.41 310 CYS A O 1
ATOM 2336 N N . GLU A 1 311 ? 36.390 1.571 -43.854 1.00 51.41 311 GLU A N 1
ATOM 2337 C CA . GLU A 1 311 ? 36.044 0.471 -42.948 1.00 51.41 311 GLU A CA 1
ATOM 2338 C C . GLU A 1 311 ? 35.439 1.088 -41.673 1.00 51.41 311 GLU A C 1
ATOM 2340 O O . GLU A 1 311 ? 36.148 1.607 -40.813 1.00 51.41 311 GLU A O 1
ATOM 2345 N N . GLU A 1 312 ? 34.104 1.117 -41.597 1.00 53.38 312 GLU A N 1
ATOM 2346 C CA . GLU A 1 312 ? 33.349 1.557 -40.418 1.00 53.38 312 GLU A CA 1
ATOM 2347 C C . GLU A 1 312 ? 33.591 0.578 -39.259 1.00 53.38 312 GLU A C 1
ATOM 2349 O O . GLU A 1 312 ? 32.891 -0.423 -39.096 1.00 53.38 312 GLU A O 1
ATOM 2354 N N . ASP A 1 313 ? 34.613 0.863 -38.454 1.00 49.56 313 ASP A N 1
ATOM 2355 C CA . ASP A 1 313 ? 35.014 0.058 -37.299 1.00 49.56 313 ASP A CA 1
ATOM 2356 C C . ASP A 1 313 ? 34.125 0.390 -36.084 1.00 49.56 313 ASP A C 1
ATOM 2358 O O . ASP A 1 313 ? 34.553 0.956 -35.074 1.00 49.56 313 ASP A O 1
ATOM 2362 N N . TRP A 1 314 ? 32.840 0.042 -36.179 1.00 52.41 314 TRP A N 1
ATOM 2363 C CA . TRP A 1 314 ? 31.863 0.176 -35.088 1.00 52.41 314 TRP A CA 1
ATOM 2364 C C . TRP A 1 314 ? 32.270 -0.595 -33.818 1.00 52.41 314 TRP A C 1
ATOM 2366 O O . TRP A 1 314 ? 31.744 -0.318 -32.742 1.00 52.41 314 TRP A O 1
ATOM 2376 N N . GLU A 1 315 ? 33.225 -1.530 -33.914 1.00 53.03 315 GLU A N 1
ATOM 2377 C CA . GLU A 1 315 ? 33.826 -2.238 -32.774 1.00 53.03 315 GLU A CA 1
ATOM 2378 C C . GLU A 1 315 ? 34.657 -1.313 -31.862 1.00 53.03 315 GLU A C 1
ATOM 2380 O O . GLU A 1 315 ? 34.968 -1.696 -30.733 1.00 53.03 315 GLU A O 1
ATOM 2385 N N . SER A 1 316 ? 35.011 -0.108 -32.329 1.00 54.12 316 SER A N 1
ATOM 2386 C CA . SER A 1 316 ? 35.827 0.862 -31.584 1.00 54.12 316 SER A CA 1
ATOM 2387 C C . SER A 1 316 ? 35.043 2.009 -30.937 1.00 54.12 316 SER A C 1
ATOM 2389 O O . SER A 1 316 ? 35.620 2.721 -30.117 1.00 54.12 316 SER A O 1
ATOM 2391 N N . ALA A 1 317 ? 33.755 2.171 -31.267 1.00 55.00 317 ALA A N 1
ATOM 2392 C CA . ALA A 1 317 ? 32.906 3.229 -30.723 1.00 55.00 317 ALA A CA 1
ATOM 2393 C C . ALA A 1 317 ? 32.521 2.939 -29.260 1.00 55.00 317 ALA A C 1
ATOM 2395 O O . ALA A 1 317 ? 32.049 1.848 -28.931 1.00 55.00 317 ALA A O 1
ATOM 2396 N N . ASP A 1 318 ? 32.692 3.926 -28.383 1.00 64.00 318 ASP A N 1
ATOM 2397 C CA . ASP A 1 318 ? 32.420 3.834 -26.946 1.00 64.00 318 ASP A CA 1
ATOM 2398 C C . ASP A 1 318 ? 31.475 4.961 -26.486 1.00 64.00 318 ASP A C 1
ATOM 2400 O O . ASP A 1 318 ? 31.306 5.992 -27.131 1.00 64.00 318 ASP A O 1
ATOM 2404 N N . VAL A 1 319 ? 30.862 4.800 -25.312 1.00 61.12 319 VAL A N 1
ATOM 2405 C CA . VAL A 1 319 ? 30.031 5.817 -24.644 1.00 61.12 319 VAL A CA 1
ATOM 2406 C C . VAL A 1 319 ? 30.816 7.114 -24.396 1.00 61.12 319 VAL A C 1
ATOM 2408 O O . VAL A 1 319 ? 30.223 8.183 -24.270 1.00 61.12 319 VAL A O 1
ATOM 2411 N N . ASN A 1 320 ? 32.148 7.035 -24.348 1.00 61.78 320 ASN A N 1
ATOM 2412 C CA . ASN A 1 320 ? 33.037 8.192 -24.253 1.00 61.78 320 ASN A CA 1
ATOM 2413 C C . ASN A 1 320 ? 33.077 9.048 -25.534 1.00 61.78 320 ASN A C 1
ATOM 2415 O O . ASN A 1 320 ? 33.459 10.214 -25.450 1.00 61.78 320 ASN A O 1
ATOM 2419 N N . ASP A 1 321 ? 32.646 8.511 -26.680 1.00 62.19 321 ASP A N 1
ATOM 2420 C CA . ASP A 1 321 ? 32.544 9.241 -27.953 1.00 62.19 321 ASP A CA 1
ATOM 2421 C C . ASP A 1 321 ? 31.247 10.061 -28.053 1.00 62.19 321 ASP A C 1
ATOM 2423 O O . ASP A 1 321 ? 31.028 10.802 -29.013 1.00 62.19 321 ASP A O 1
ATOM 2427 N N . LEU A 1 322 ? 30.373 9.963 -27.045 1.00 64.94 322 LEU A N 1
ATOM 2428 C CA . LEU A 1 322 ? 29.167 10.770 -26.960 1.00 64.94 322 LEU A CA 1
ATOM 2429 C C . LEU A 1 322 ? 29.558 12.219 -26.628 1.00 64.94 322 LEU A C 1
ATOM 2431 O O . LEU A 1 322 ? 29.926 12.533 -25.494 1.00 64.94 322 LEU A O 1
ATOM 2435 N N . GLU A 1 323 ? 29.468 13.122 -27.608 1.00 60.47 323 GLU A N 1
ATOM 2436 C CA . GLU A 1 323 ? 29.728 14.550 -27.398 1.00 60.47 323 GLU A CA 1
ATOM 2437 C C . GLU A 1 323 ? 28.706 15.150 -26.415 1.00 60.47 323 GLU A C 1
ATOM 2439 O O . GLU A 1 323 ? 27.613 15.592 -26.779 1.00 60.47 323 GLU A O 1
ATOM 2444 N N . THR A 1 324 ? 29.052 15.182 -25.128 1.00 64.50 324 THR A N 1
ATOM 2445 C CA . THR A 1 324 ? 28.265 15.890 -24.117 1.00 64.50 324 THR A CA 1
ATOM 2446 C C . THR A 1 324 ? 28.688 17.352 -24.064 1.00 64.50 324 THR A C 1
ATOM 2448 O O . THR A 1 324 ? 29.870 17.646 -23.904 1.00 64.50 324 THR A O 1
ATOM 2451 N N . ASP A 1 325 ? 27.728 18.273 -24.146 1.00 62.84 325 ASP A N 1
ATOM 2452 C CA . ASP A 1 325 ? 27.966 19.706 -23.942 1.00 62.84 325 ASP A CA 1
ATOM 2453 C C . ASP A 1 325 ? 28.513 19.951 -22.516 1.00 62.84 325 ASP A C 1
ATOM 2455 O O . ASP A 1 325 ? 27.759 19.782 -21.551 1.00 62.84 325 ASP A O 1
ATOM 2459 N N . PRO A 1 326 ? 29.795 20.336 -22.354 1.00 60.69 326 PRO A N 1
ATOM 2460 C CA . PRO A 1 326 ? 30.440 20.443 -21.045 1.00 60.69 326 PRO A CA 1
ATOM 2461 C C . PRO A 1 326 ? 29.858 21.571 -20.181 1.00 60.69 326 PRO A C 1
ATOM 2463 O O . PRO A 1 326 ? 30.036 21.562 -18.963 1.00 60.69 326 PRO A O 1
ATOM 2466 N N . ASP A 1 327 ? 29.140 22.523 -20.788 1.00 63.66 327 ASP A N 1
ATOM 2467 C CA . ASP A 1 327 ? 28.508 23.644 -20.091 1.00 63.66 327 ASP A CA 1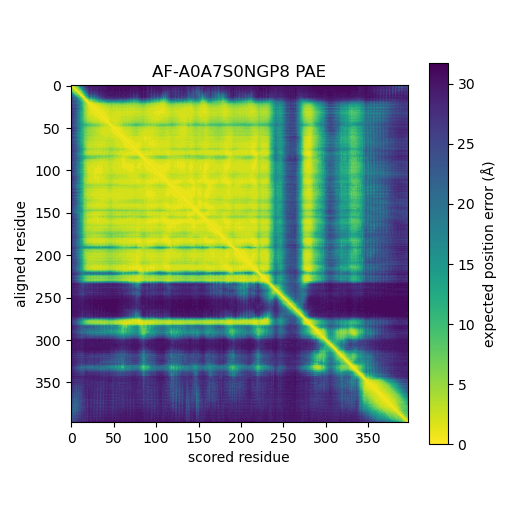
ATOM 2468 C C . ASP A 1 327 ? 27.060 23.337 -19.662 1.00 63.66 327 ASP A C 1
ATOM 2470 O O . ASP A 1 327 ? 26.438 24.122 -18.934 1.00 63.66 327 ASP A O 1
ATOM 2474 N N . LYS A 1 328 ? 26.498 22.189 -20.071 1.00 65.50 328 LYS A N 1
ATOM 2475 C CA . LYS A 1 328 ? 25.180 21.742 -19.611 1.00 65.50 328 LYS A CA 1
ATOM 2476 C C . LYS A 1 328 ? 25.324 20.841 -18.382 1.00 65.50 328 LYS A C 1
ATOM 2478 O O . LYS A 1 328 ? 25.951 19.789 -18.468 1.00 65.50 328 LYS A O 1
ATOM 2483 N N . PRO A 1 329 ? 24.689 21.176 -17.242 1.00 63.00 329 PRO A N 1
ATOM 2484 C CA . PRO A 1 329 ? 24.681 20.279 -16.095 1.00 63.00 329 PRO A CA 1
ATOM 2485 C C . PRO A 1 329 ? 23.943 18.986 -16.465 1.00 63.00 329 PRO A C 1
ATOM 2487 O O . PRO A 1 329 ? 22.741 19.002 -16.736 1.00 63.00 329 PRO A O 1
ATOM 2490 N N . GLY A 1 330 ? 24.670 17.872 -16.470 1.00 64.88 330 GLY A N 1
ATOM 2491 C CA . GLY A 1 330 ? 24.157 16.538 -16.754 1.00 64.88 330 GLY A CA 1
ATOM 2492 C C . GLY A 1 330 ? 24.716 15.518 -15.767 1.00 64.88 330 GLY A C 1
ATOM 2493 O O . GLY A 1 330 ? 25.790 15.702 -15.201 1.00 64.88 330 GLY A O 1
ATOM 2494 N N . THR A 1 331 ? 23.968 14.445 -15.530 1.00 69.44 331 THR A N 1
ATOM 2495 C CA . THR A 1 331 ? 24.448 13.278 -14.783 1.00 69.44 331 THR A CA 1
ATOM 2496 C C . THR A 1 331 ? 24.536 12.117 -15.757 1.00 69.44 331 THR A C 1
ATOM 2498 O O . THR A 1 331 ? 23.525 11.757 -16.359 1.00 69.44 331 THR A O 1
ATOM 2501 N N . LEU A 1 332 ? 25.730 11.545 -15.913 1.00 68.50 332 LEU A N 1
ATOM 2502 C CA . LEU A 1 332 ? 25.940 10.344 -16.712 1.00 68.50 332 LEU A CA 1
ATOM 2503 C C . LEU A 1 332 ? 25.711 9.112 -15.831 1.00 68.50 332 LEU A C 1
ATOM 2505 O O . LEU A 1 332 ? 26.282 9.007 -14.747 1.00 68.50 332 LEU A O 1
ATOM 2509 N N . LEU A 1 333 ? 24.858 8.197 -16.288 1.00 64.75 333 LEU A N 1
ATOM 2510 C CA . LEU A 1 333 ? 24.642 6.899 -15.656 1.00 64.75 333 LEU A CA 1
ATOM 2511 C C . LEU A 1 333 ? 25.226 5.826 -16.577 1.00 64.75 333 LEU A C 1
ATOM 2513 O O . LEU A 1 333 ? 24.652 5.560 -17.631 1.00 64.75 333 LEU A O 1
ATOM 2517 N N . SER A 1 334 ? 26.353 5.230 -16.190 1.00 70.50 334 SER A N 1
ATOM 2518 C CA . SER A 1 334 ? 26.919 4.070 -16.879 1.00 70.50 334 SER A CA 1
ATOM 2519 C C . SER A 1 334 ? 26.354 2.776 -16.291 1.00 70.50 334 SER A C 1
ATOM 2521 O O . SER A 1 334 ? 26.131 2.662 -15.084 1.00 70.50 334 SER A O 1
ATOM 2523 N N . PHE A 1 335 ? 26.097 1.799 -17.157 1.00 62.84 335 PHE A N 1
ATOM 2524 C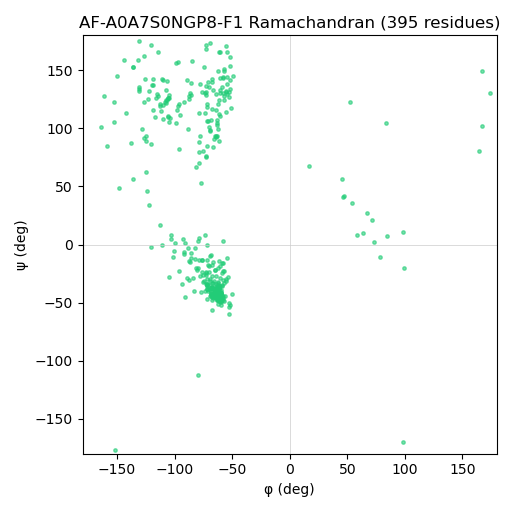 CA . PHE A 1 335 ? 25.725 0.446 -16.759 1.00 62.84 335 PHE A CA 1
ATOM 2525 C C . PHE A 1 335 ? 26.933 -0.451 -16.995 1.00 62.84 335 PHE A C 1
ATOM 2527 O O . PHE A 1 335 ? 27.301 -0.684 -18.141 1.00 62.84 335 PHE A O 1
ATOM 2534 N N . ASP A 1 336 ? 27.547 -0.926 -15.916 1.00 65.12 336 ASP A N 1
ATOM 2535 C CA . ASP A 1 336 ? 28.590 -1.946 -15.971 1.00 65.12 336 ASP A CA 1
ATOM 2536 C C . ASP A 1 336 ? 28.003 -3.273 -15.474 1.00 65.12 336 ASP A C 1
ATOM 2538 O O . ASP A 1 336 ? 27.392 -3.336 -14.404 1.00 65.12 336 ASP A O 1
ATOM 2542 N N . GLU A 1 337 ? 28.129 -4.322 -16.285 1.00 61.94 337 GLU A N 1
ATOM 2543 C CA . GLU A 1 337 ? 27.725 -5.682 -15.918 1.00 61.94 337 GLU A CA 1
ATOM 2544 C C . GLU A 1 337 ? 28.834 -6.434 -15.168 1.00 61.94 337 GLU A C 1
ATOM 2546 O O . GLU A 1 337 ? 28.602 -7.540 -14.662 1.00 61.94 337 GLU A O 1
ATOM 2551 N N . SER A 1 338 ? 30.036 -5.855 -15.075 1.00 62.00 338 SER A N 1
ATOM 2552 C CA . SER A 1 338 ? 31.105 -6.397 -14.255 1.00 62.00 338 SER A CA 1
ATOM 2553 C C . SER A 1 338 ? 30.653 -6.441 -12.786 1.00 62.00 338 SER A C 1
ATOM 2555 O O . SER A 1 338 ? 30.054 -5.518 -12.238 1.00 62.00 338 SER A O 1
ATOM 2557 N N . GLN A 1 339 ? 30.888 -7.579 -12.129 1.00 52.28 339 GLN A N 1
ATOM 2558 C CA . GLN A 1 339 ? 30.685 -7.717 -10.679 1.00 52.28 339 GLN A CA 1
ATOM 2559 C C . GLN A 1 339 ? 31.853 -7.114 -9.888 1.00 52.28 339 GLN A C 1
ATOM 2561 O O . GLN A 1 339 ? 31.902 -7.245 -8.662 1.00 52.28 339 GLN A O 1
ATOM 2566 N N . GLU A 1 340 ? 32.822 -6.513 -10.580 1.00 51.91 340 GLU A N 1
ATOM 2567 C CA . GLU A 1 340 ? 33.908 -5.804 -9.933 1.00 51.91 340 GLU A CA 1
ATOM 2568 C C . GLU A 1 340 ? 33.330 -4.498 -9.382 1.00 51.91 340 GLU A C 1
ATOM 2570 O O . GLU A 1 340 ? 32.561 -3.821 -10.067 1.00 51.91 340 GLU A O 1
ATOM 2575 N N . PRO A 1 341 ? 33.596 -4.159 -8.108 1.00 47.28 341 PRO A N 1
ATOM 2576 C CA . PRO A 1 341 ? 33.175 -2.867 -7.599 1.00 47.28 341 PRO A CA 1
ATOM 2577 C C . PRO A 1 341 ? 33.761 -1.805 -8.535 1.00 47.28 341 PRO A C 1
ATOM 2579 O O . PRO A 1 341 ? 34.958 -1.892 -8.825 1.00 47.28 341 PRO A O 1
ATOM 2582 N N . PRO A 1 342 ? 32.963 -0.832 -9.015 1.00 50.91 342 PRO A N 1
ATOM 2583 C CA . PRO A 1 342 ? 33.502 0.224 -9.857 1.00 50.91 342 PRO A CA 1
ATOM 2584 C C . PRO A 1 342 ? 34.708 0.825 -9.136 1.00 50.91 342 PRO A C 1
ATOM 2586 O O . PRO A 1 342 ? 34.635 1.067 -7.924 1.00 50.91 342 PRO A O 1
ATOM 2589 N N . GLU A 1 343 ? 35.823 1.023 -9.847 1.00 52.38 343 GLU A N 1
ATOM 2590 C CA . GLU A 1 343 ? 36.953 1.785 -9.317 1.00 52.38 343 GLU A CA 1
ATOM 2591 C C . GLU A 1 343 ? 36.445 3.206 -9.046 1.00 52.38 343 GLU A C 1
ATOM 2593 O O . GLU A 1 343 ? 36.449 4.082 -9.907 1.00 52.38 343 GLU A O 1
ATOM 2598 N N . PHE A 1 344 ? 35.928 3.423 -7.836 1.00 52.00 344 PHE A N 1
ATOM 2599 C CA . PHE A 1 344 ? 35.537 4.726 -7.331 1.00 52.00 344 PHE A CA 1
ATOM 2600 C C . PHE A 1 344 ? 36.815 5.548 -7.173 1.00 52.00 344 PHE A C 1
ATOM 2602 O O . PHE A 1 344 ? 37.387 5.643 -6.089 1.00 52.00 344 PHE A O 1
ATOM 2609 N N . ALA A 1 345 ? 37.267 6.169 -8.257 1.00 47.44 345 ALA A N 1
ATOM 2610 C CA . ALA A 1 345 ? 38.154 7.311 -8.176 1.00 47.44 345 ALA A CA 1
ATOM 2611 C C . ALA A 1 345 ? 37.314 8.499 -7.689 1.00 47.44 345 ALA A C 1
ATOM 2613 O O . ALA A 1 345 ? 36.893 9.355 -8.466 1.00 47.44 345 ALA A O 1
ATOM 2614 N N . LEU A 1 346 ? 37.008 8.521 -6.388 1.00 53.09 346 LEU A N 1
ATOM 2615 C CA . LEU A 1 346 ? 36.558 9.749 -5.754 1.00 53.09 346 LEU A CA 1
ATOM 2616 C C . LEU A 1 346 ? 37.669 10.779 -5.971 1.00 53.09 346 LEU A C 1
ATOM 2618 O O . LEU A 1 346 ? 38.847 10.510 -5.724 1.00 53.09 346 LEU A O 1
ATOM 2622 N N . ASP A 1 347 ? 37.313 11.967 -6.447 1.00 65.69 347 ASP A N 1
ATOM 2623 C CA . ASP A 1 347 ? 38.246 13.077 -6.365 1.00 65.69 347 ASP A CA 1
ATOM 2624 C C . ASP A 1 347 ? 38.567 13.355 -4.882 1.00 65.69 347 ASP A C 1
ATOM 2626 O O . ASP A 1 347 ? 37.893 12.881 -3.962 1.00 65.69 347 ASP A O 1
ATOM 2630 N N . LYS A 1 348 ? 39.619 14.133 -4.602 1.00 58.06 348 LYS A N 1
ATOM 2631 C CA . LYS A 1 348 ? 40.034 14.409 -3.210 1.00 58.06 348 LYS A CA 1
ATOM 2632 C C . LYS A 1 348 ? 38.894 14.965 -2.344 1.00 58.06 348 LYS A C 1
ATOM 2634 O O . LYS A 1 348 ? 38.908 14.797 -1.124 1.00 58.06 348 LYS A O 1
ATOM 2639 N N . LEU A 1 349 ? 37.927 15.645 -2.963 1.00 53.75 349 LEU A N 1
ATOM 2640 C CA . LEU A 1 349 ? 36.742 16.159 -2.290 1.00 53.75 349 LEU A CA 1
ATOM 2641 C C . LEU A 1 349 ? 35.782 15.0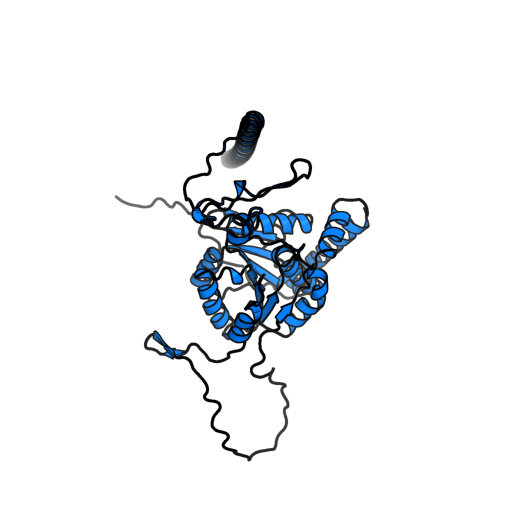22 -1.918 1.00 53.75 349 LEU A C 1
ATOM 2643 O O . LEU A 1 349 ? 35.350 14.958 -0.769 1.00 53.75 349 LEU A O 1
ATOM 2647 N N . GLY A 1 350 ? 35.509 14.109 -2.848 1.00 62.66 350 GLY A N 1
ATOM 2648 C CA . GLY A 1 350 ? 34.712 12.909 -2.635 1.00 62.66 350 GLY A CA 1
ATOM 2649 C C . GLY A 1 350 ? 35.289 11.990 -1.559 1.00 62.66 350 GLY A C 1
ATOM 2650 O O . GLY A 1 350 ? 34.538 11.535 -0.701 1.00 62.66 350 GLY A O 1
ATOM 2651 N N . GLU A 1 351 ? 36.610 11.781 -1.524 1.00 68.06 351 GLU A N 1
ATOM 2652 C CA . GLU A 1 351 ? 37.266 10.988 -0.468 1.00 68.06 351 GLU A CA 1
ATOM 2653 C C . GLU A 1 351 ? 37.084 11.625 0.914 1.00 68.06 351 GLU A C 1
ATOM 2655 O O . GLU A 1 351 ? 36.807 10.941 1.902 1.00 68.06 351 GLU A O 1
ATOM 2660 N N . THR A 1 352 ? 37.215 12.952 0.980 1.00 65.75 352 THR A N 1
ATOM 2661 C CA . THR A 1 352 ? 37.059 13.711 2.226 1.00 65.75 352 THR A CA 1
ATOM 2662 C C . THR A 1 352 ? 35.608 13.682 2.704 1.00 65.75 352 THR A C 1
ATOM 2664 O O . THR A 1 352 ? 35.356 13.495 3.892 1.00 65.75 352 THR A O 1
ATOM 2667 N N . LEU A 1 353 ? 34.647 13.824 1.785 1.00 59.72 353 LEU A N 1
ATOM 2668 C CA . LEU A 1 353 ? 33.220 13.791 2.099 1.00 59.72 353 LEU A CA 1
ATOM 2669 C C . LEU A 1 353 ? 32.770 12.390 2.529 1.00 59.72 353 LEU A C 1
ATOM 2671 O O . LEU A 1 353 ? 32.027 12.259 3.496 1.00 59.72 353 LEU A O 1
ATOM 2675 N N . ALA A 1 354 ? 33.244 11.347 1.842 1.00 64.38 354 ALA A N 1
ATOM 2676 C CA . ALA A 1 354 ? 32.948 9.961 2.181 1.00 64.38 354 ALA A CA 1
ATOM 2677 C C . ALA A 1 354 ? 33.493 9.596 3.568 1.00 64.38 354 ALA A C 1
ATOM 2679 O O . ALA A 1 354 ? 32.764 9.006 4.362 1.00 64.38 354 ALA A O 1
ATOM 2680 N N . ARG A 1 355 ? 34.728 10.007 3.899 1.00 71.50 355 ARG A N 1
ATOM 2681 C CA . ARG A 1 355 ? 35.270 9.845 5.259 1.00 71.50 355 ARG A CA 1
ATOM 2682 C C . ARG A 1 355 ? 34.448 10.587 6.299 1.00 71.50 355 ARG A C 1
ATOM 2684 O O . ARG A 1 355 ? 34.065 9.973 7.282 1.00 71.50 355 ARG A O 1
ATOM 2691 N N . ALA A 1 356 ? 34.126 11.857 6.060 1.00 70.56 356 ALA A N 1
ATOM 2692 C CA . ALA A 1 356 ? 33.343 12.648 7.005 1.00 70.56 356 ALA A CA 1
ATOM 2693 C C . ALA A 1 356 ? 31.933 12.073 7.232 1.00 70.56 356 ALA A C 1
ATOM 2695 O O . ALA A 1 356 ? 31.418 12.132 8.342 1.00 70.56 356 ALA A O 1
ATOM 2696 N N . LEU A 1 357 ? 31.302 11.507 6.195 1.00 67.75 357 LEU A N 1
ATOM 2697 C CA . LEU A 1 357 ? 29.992 10.858 6.307 1.00 67.75 357 LEU A CA 1
ATOM 2698 C C . LEU A 1 357 ? 30.055 9.533 7.068 1.00 67.75 357 LEU A C 1
ATOM 2700 O O . LEU A 1 357 ? 29.150 9.256 7.850 1.00 67.75 357 LEU A O 1
ATOM 2704 N N . LEU A 1 358 ? 31.097 8.731 6.841 1.00 75.31 358 LEU A N 1
ATOM 2705 C CA . LEU A 1 358 ? 31.312 7.482 7.572 1.00 75.31 358 LEU A CA 1
ATOM 2706 C C . LEU A 1 358 ? 31.645 7.754 9.043 1.00 75.31 358 LEU A C 1
ATOM 2708 O O . LEU A 1 358 ? 31.021 7.162 9.910 1.00 75.31 358 LEU A O 1
ATOM 2712 N N . GLU A 1 359 ? 32.531 8.714 9.323 1.00 81.38 359 GLU A N 1
ATOM 2713 C CA . GLU A 1 359 ? 32.841 9.160 10.689 1.00 81.38 359 GLU A CA 1
ATOM 2714 C C . GLU A 1 359 ? 31.584 9.687 11.398 1.00 81.38 359 GLU A C 1
ATOM 2716 O O . GLU A 1 359 ? 31.307 9.302 12.529 1.00 81.38 359 GLU A O 1
ATOM 2721 N N . ALA A 1 360 ? 30.764 10.495 10.718 1.00 76.00 360 ALA A N 1
ATOM 2722 C CA . ALA A 1 360 ? 29.509 10.983 11.284 1.00 76.00 360 ALA A CA 1
ATOM 2723 C C . ALA A 1 360 ? 28.478 9.867 11.517 1.00 76.00 360 ALA A C 1
ATOM 2725 O O . ALA A 1 360 ? 27.694 9.971 12.454 1.00 76.00 360 ALA A O 1
ATOM 2726 N N . GLN A 1 361 ? 28.442 8.827 10.675 1.00 74.94 361 GLN A N 1
ATOM 2727 C CA . GLN A 1 361 ? 27.580 7.662 10.897 1.00 74.94 361 GLN A CA 1
ATOM 2728 C C . GLN A 1 361 ? 28.051 6.827 12.084 1.00 74.94 361 GLN A C 1
ATOM 2730 O O . GLN A 1 361 ? 27.213 6.451 12.900 1.00 74.94 361 GLN A O 1
ATOM 2735 N N . ASP A 1 362 ? 29.356 6.576 12.198 1.00 83.06 362 ASP A N 1
ATOM 2736 C CA . ASP A 1 362 ? 29.933 5.829 13.315 1.00 83.06 362 ASP A CA 1
ATOM 2737 C C . ASP A 1 362 ? 29.697 6.570 14.643 1.00 83.06 362 ASP A C 1
ATOM 2739 O O . ASP A 1 362 ? 29.214 5.963 15.594 1.00 83.06 362 ASP A O 1
ATOM 2743 N N . GLU A 1 363 ? 29.894 7.895 14.692 1.00 84.88 363 GLU A N 1
ATOM 2744 C CA . GLU A 1 363 ? 29.594 8.715 15.882 1.00 84.88 363 GLU A CA 1
ATOM 2745 C C . GLU A 1 363 ? 28.107 8.680 16.282 1.00 84.88 363 GLU A C 1
ATOM 2747 O O . GLU A 1 363 ? 27.764 8.740 17.465 1.00 84.88 363 GLU A O 1
ATOM 2752 N N . LEU A 1 364 ? 27.201 8.624 15.302 1.00 81.81 364 LEU A N 1
ATOM 2753 C CA . LEU A 1 364 ? 25.757 8.581 15.546 1.00 81.81 364 LEU A CA 1
ATOM 2754 C C . LEU A 1 364 ? 25.338 7.204 16.072 1.00 81.81 364 LEU A C 1
ATOM 2756 O O . LEU A 1 364 ? 24.546 7.118 17.004 1.00 81.81 364 LEU A O 1
ATOM 2760 N N . LEU A 1 365 ? 25.927 6.144 15.520 1.00 79.56 365 LEU A N 1
ATOM 2761 C CA . LEU A 1 365 ? 25.678 4.763 15.922 1.00 79.56 365 LEU A CA 1
ATOM 2762 C C . LEU A 1 365 ? 26.265 4.470 17.312 1.00 79.56 365 LEU A C 1
ATOM 2764 O O . LEU A 1 365 ? 25.621 3.801 18.117 1.00 79.56 365 LEU A O 1
ATOM 2768 N N . GLU A 1 366 ? 27.440 5.023 17.632 1.00 83.25 366 GLU A N 1
ATOM 2769 C CA . GLU A 1 366 ? 28.012 4.981 18.983 1.00 83.25 366 GLU A CA 1
ATOM 2770 C C . GLU A 1 366 ? 27.117 5.703 19.997 1.00 83.25 366 GLU A C 1
ATOM 2772 O O . GLU A 1 366 ? 26.868 5.162 21.073 1.00 83.25 366 GLU A O 1
ATOM 2777 N N . ARG A 1 367 ? 26.556 6.869 19.648 1.00 81.81 367 ARG A N 1
ATOM 2778 C CA . ARG A 1 367 ? 25.593 7.575 20.511 1.00 81.81 367 ARG A CA 1
ATOM 2779 C C . ARG A 1 367 ? 24.308 6.792 20.743 1.00 81.81 367 ARG A C 1
ATOM 2781 O O . ARG A 1 367 ? 23.871 6.693 21.883 1.00 81.81 367 ARG A O 1
ATOM 2788 N N . GLU A 1 368 ? 23.714 6.234 19.690 1.00 81.81 368 GLU A N 1
ATOM 2789 C CA . GLU A 1 368 ? 22.506 5.406 19.816 1.00 81.81 368 GLU A CA 1
ATOM 2790 C C . GLU A 1 368 ? 22.768 4.163 20.684 1.00 81.81 368 GLU A C 1
ATOM 2792 O O . GLU A 1 368 ? 21.914 3.763 21.475 1.00 81.81 368 GLU A O 1
ATOM 2797 N N . LEU A 1 369 ? 23.964 3.572 20.582 1.00 81.81 369 LEU A N 1
ATOM 2798 C CA . LEU A 1 369 ? 24.380 2.451 21.423 1.00 81.81 369 LEU A CA 1
ATOM 2799 C C . LEU A 1 369 ? 24.586 2.868 22.889 1.00 81.81 369 LEU A C 1
ATOM 2801 O O . LEU A 1 369 ? 24.177 2.139 23.791 1.00 81.81 369 LEU A O 1
ATOM 2805 N N . GLU A 1 370 ? 25.211 4.021 23.140 1.00 85.44 370 GLU A N 1
ATOM 2806 C CA . GLU A 1 370 ? 25.386 4.561 24.493 1.00 85.44 370 GLU A CA 1
ATOM 2807 C C . GLU A 1 370 ? 24.047 4.906 25.155 1.00 85.44 370 GLU A C 1
ATOM 2809 O O . GLU A 1 370 ? 23.866 4.599 26.333 1.00 85.44 370 GLU A O 1
ATOM 2814 N N . GLU A 1 371 ? 23.102 5.492 24.413 1.00 85.62 371 GLU A N 1
ATOM 2815 C CA . GLU A 1 371 ? 21.745 5.768 24.898 1.00 85.62 371 GLU A CA 1
ATOM 2816 C C . GLU A 1 371 ? 21.006 4.471 25.250 1.00 85.62 371 GLU A C 1
ATOM 2818 O O . GLU A 1 371 ? 20.467 4.361 26.351 1.00 85.62 371 GLU A O 1
ATOM 2823 N N . ALA A 1 372 ? 21.063 3.454 24.385 1.00 78.88 372 ALA A N 1
ATOM 2824 C CA . ALA A 1 372 ? 20.439 2.157 24.651 1.00 78.88 372 ALA A CA 1
ATOM 2825 C C . ALA A 1 372 ? 21.025 1.460 25.896 1.00 78.88 372 ALA A C 1
ATOM 2827 O O . ALA A 1 372 ? 20.282 0.931 26.720 1.00 78.88 372 ALA A O 1
ATOM 2828 N N . LEU A 1 373 ? 22.351 1.500 26.074 1.00 84.12 373 LEU A N 1
ATOM 2829 C CA . LEU A 1 373 ? 23.017 0.947 27.262 1.00 84.12 373 LEU A CA 1
ATOM 2830 C C . LEU A 1 373 ? 22.718 1.753 28.535 1.00 84.12 373 LEU A C 1
ATOM 2832 O O . LEU A 1 373 ? 22.750 1.204 29.638 1.00 84.12 373 LEU A O 1
ATOM 2836 N N . ALA A 1 374 ? 22.480 3.060 28.414 1.00 82.00 374 ALA A N 1
ATOM 2837 C CA . ALA A 1 374 ? 22.086 3.899 29.540 1.00 82.00 374 ALA A CA 1
ATOM 2838 C C . ALA A 1 374 ? 20.644 3.612 29.981 1.00 82.00 374 ALA A C 1
ATOM 2840 O O . ALA A 1 374 ? 20.388 3.579 31.183 1.00 82.00 374 ALA A O 1
ATOM 2841 N N . GLU A 1 375 ? 19.733 3.369 29.035 1.00 81.94 375 GLU A N 1
ATOM 2842 C CA . GLU A 1 375 ? 18.363 2.935 29.327 1.00 81.94 375 GLU A CA 1
ATOM 2843 C C . GLU A 1 375 ? 18.337 1.561 30.012 1.00 81.94 375 GLU A C 1
ATOM 2845 O O . GLU A 1 375 ? 17.644 1.405 31.013 1.00 81.94 375 GLU A O 1
ATOM 2850 N N . GLU A 1 376 ? 19.142 0.600 29.542 1.00 80.75 376 GLU A N 1
ATOM 2851 C CA . GLU A 1 376 ? 19.273 -0.729 30.163 1.00 80.75 376 GLU A CA 1
ATOM 2852 C C . GLU A 1 376 ? 19.781 -0.626 31.611 1.00 80.75 376 GLU A C 1
ATOM 2854 O O . GLU A 1 376 ? 19.144 -1.128 32.530 1.00 80.75 376 GLU A O 1
ATOM 2859 N N . ARG A 1 377 ? 20.852 0.143 31.856 1.00 82.44 377 ARG A N 1
ATOM 2860 C CA . ARG A 1 377 ? 21.366 0.371 33.221 1.00 82.44 377 ARG A CA 1
ATOM 2861 C C . ARG A 1 377 ? 20.378 1.086 34.140 1.00 82.44 377 ARG A C 1
ATOM 2863 O O . ARG A 1 377 ? 20.439 0.896 35.351 1.00 82.44 377 ARG A O 1
ATOM 2870 N N . ALA A 1 378 ? 19.544 1.971 33.596 1.00 78.88 378 ALA A N 1
ATOM 2871 C CA . ALA A 1 378 ? 18.522 2.664 34.373 1.00 78.88 378 ALA A CA 1
ATOM 2872 C C . ALA A 1 378 ? 17.364 1.727 34.742 1.00 78.88 378 ALA A C 1
ATOM 2874 O O . ALA A 1 378 ? 16.812 1.869 35.829 1.00 78.88 378 ALA A O 1
ATOM 2875 N N . ALA A 1 379 ? 17.024 0.775 33.868 1.00 76.25 379 ALA A N 1
ATOM 2876 C CA . ALA A 1 379 ? 16.059 -0.278 34.165 1.00 76.25 379 ALA A CA 1
ATOM 2877 C C . ALA A 1 379 ? 16.594 -1.239 35.240 1.00 76.25 379 ALA A C 1
ATOM 2879 O O . ALA A 1 379 ? 15.919 -1.440 36.242 1.00 76.25 379 ALA A O 1
ATOM 2880 N N . ASP A 1 380 ? 17.837 -1.715 35.100 1.00 78.69 380 ASP A N 1
ATOM 2881 C CA . ASP A 1 380 ? 18.480 -2.602 36.085 1.00 78.69 380 ASP A CA 1
ATOM 2882 C C . ASP A 1 380 ? 18.572 -1.960 37.484 1.00 78.69 380 ASP A C 1
ATOM 2884 O O . ASP A 1 380 ? 18.462 -2.638 38.501 1.00 78.69 380 ASP A O 1
ATOM 2888 N N . ALA A 1 381 ? 18.792 -0.641 37.553 1.00 76.56 381 ALA A N 1
ATOM 2889 C CA . ALA A 1 381 ? 18.851 0.083 38.823 1.00 76.56 381 ALA A CA 1
ATOM 2890 C C . ALA A 1 381 ? 17.477 0.221 39.498 1.00 76.56 381 ALA A C 1
ATOM 2892 O O . ALA A 1 381 ? 17.408 0.203 40.720 1.00 76.56 381 ALA A O 1
ATOM 2893 N N . LEU A 1 382 ? 16.400 0.352 38.715 1.00 74.56 382 LEU A N 1
ATOM 2894 C CA . LEU A 1 382 ? 15.035 0.384 39.246 1.00 74.56 382 LEU A CA 1
ATOM 2895 C C . LEU A 1 382 ? 14.595 -0.996 39.744 1.00 74.56 382 LEU A C 1
ATOM 2897 O O . LEU A 1 382 ? 13.948 -1.069 40.779 1.00 74.56 382 LEU A O 1
ATOM 2901 N N . GLU A 1 383 ? 14.977 -2.073 39.051 1.00 71.88 383 GLU A N 1
ATOM 2902 C CA . GLU A 1 383 ? 14.708 -3.443 39.515 1.00 71.88 383 GLU A CA 1
ATOM 2903 C C . GLU A 1 383 ? 15.462 -3.760 40.819 1.00 71.88 383 GLU A C 1
ATOM 2905 O O . GLU A 1 383 ? 14.898 -4.379 41.713 1.00 71.88 383 GLU A O 1
ATOM 2910 N N . ALA A 1 384 ? 16.702 -3.280 40.975 1.00 70.50 384 ALA A N 1
ATOM 2911 C CA . ALA A 1 384 ? 17.463 -3.456 42.215 1.00 70.50 384 ALA A CA 1
ATOM 2912 C C . ALA A 1 384 ? 16.889 -2.659 43.405 1.00 70.50 384 ALA A C 1
ATOM 2914 O O . ALA A 1 384 ? 16.894 -3.161 44.525 1.00 70.50 384 ALA A O 1
ATOM 2915 N N . ASP A 1 385 ? 16.381 -1.442 43.171 1.00 66.69 385 ASP A N 1
ATOM 2916 C CA . ASP A 1 385 ? 15.723 -0.644 44.217 1.00 66.69 385 ASP A CA 1
ATOM 2917 C C . ASP A 1 385 ? 14.363 -1.263 44.633 1.00 66.69 385 ASP A C 1
ATOM 2919 O O . ASP A 1 385 ? 13.979 -1.154 45.795 1.00 66.69 385 ASP A O 1
ATOM 2923 N N . GLU A 1 386 ? 13.642 -1.933 43.720 1.00 63.38 386 GLU A N 1
ATOM 2924 C CA . GLU A 1 386 ? 12.399 -2.665 44.038 1.00 63.38 386 GLU A CA 1
ATOM 2925 C C . GLU A 1 386 ? 12.668 -3.960 44.837 1.00 63.38 386 GLU A C 1
ATOM 2927 O O . GLU A 1 386 ? 11.899 -4.280 45.742 1.00 63.38 386 GLU A O 1
ATOM 2932 N N . GLU A 1 387 ? 13.769 -4.674 44.564 1.00 58.69 387 GLU A N 1
ATOM 2933 C CA . GLU A 1 387 ? 14.183 -5.852 45.351 1.00 58.69 387 GLU A CA 1
ATOM 2934 C C . GLU A 1 387 ? 14.630 -5.476 46.781 1.00 58.69 387 GLU A C 1
ATOM 2936 O O . GLU A 1 387 ? 14.307 -6.189 47.731 1.00 58.69 387 GLU A O 1
ATOM 2941 N N . ASP A 1 388 ? 15.309 -4.335 46.958 1.00 58.69 388 ASP A N 1
ATOM 2942 C CA . ASP A 1 388 ? 15.729 -3.846 48.281 1.00 58.69 388 ASP A CA 1
ATOM 2943 C C . ASP A 1 388 ? 14.535 -3.333 49.133 1.00 58.69 388 ASP A C 1
ATOM 2945 O O . ASP A 1 388 ? 14.576 -3.430 50.361 1.00 58.69 388 ASP A O 1
ATOM 2949 N N . GLU A 1 389 ? 13.454 -2.816 48.521 1.00 57.00 389 GLU A N 1
ATOM 2950 C CA . GLU A 1 389 ? 12.222 -2.425 49.240 1.00 57.00 389 GLU A CA 1
ATOM 2951 C C . GLU A 1 389 ? 11.368 -3.639 49.669 1.00 57.00 389 GLU A C 1
ATOM 2953 O O . GLU A 1 389 ? 10.745 -3.595 50.732 1.00 57.00 389 GLU A O 1
ATOM 2958 N N . GLU A 1 390 ? 11.362 -4.739 48.903 1.00 53.44 390 GLU A N 1
ATOM 2959 C CA . GLU A 1 390 ? 10.675 -5.985 49.292 1.00 53.44 390 GLU A CA 1
ATOM 2960 C C . GLU A 1 390 ? 11.400 -6.721 50.440 1.00 53.44 390 GLU A C 1
ATOM 2962 O O . GLU A 1 390 ? 10.744 -7.284 51.321 1.00 53.44 390 GLU A O 1
ATOM 2967 N N . ASP A 1 391 ? 12.735 -6.655 50.499 1.00 53.91 391 ASP A N 1
ATOM 2968 C CA . ASP A 1 391 ? 13.529 -7.255 51.583 1.00 53.91 391 ASP A CA 1
ATOM 2969 C C . ASP A 1 391 ? 13.417 -6.479 52.921 1.00 53.91 391 ASP A C 1
ATOM 2971 O O . ASP A 1 391 ? 13.557 -7.077 53.994 1.00 53.91 391 ASP A O 1
ATOM 2975 N N . GLU A 1 392 ? 13.130 -5.167 52.904 1.00 53.59 392 GLU A N 1
ATOM 2976 C CA . GLU A 1 392 ? 12.884 -4.381 54.130 1.00 53.59 392 GLU A CA 1
ATOM 2977 C C . GLU A 1 392 ? 11.472 -4.598 54.720 1.00 53.59 392 GLU A C 1
ATOM 2979 O O . GLU A 1 392 ? 11.307 -4.499 55.941 1.00 53.59 392 GLU A O 1
ATOM 2984 N N . GLU A 1 393 ? 10.461 -4.948 53.912 1.00 51.44 393 GLU A N 1
ATOM 2985 C CA . GLU A 1 393 ? 9.115 -5.278 54.418 1.00 51.44 393 GLU A CA 1
ATOM 2986 C C . GLU A 1 393 ? 9.044 -6.679 55.066 1.00 51.44 393 GLU A C 1
ATOM 2988 O O . GLU A 1 393 ? 8.255 -6.882 55.992 1.00 51.44 393 GLU A O 1
ATOM 2993 N N . ASP A 1 394 ? 9.913 -7.619 54.674 1.00 52.28 394 ASP A N 1
ATOM 2994 C CA . ASP A 1 394 ? 9.975 -8.977 55.243 1.00 52.28 394 ASP A CA 1
ATOM 2995 C C . ASP A 1 394 ? 10.778 -9.072 56.568 1.00 52.28 394 ASP A C 1
ATOM 2997 O O . ASP A 1 394 ? 10.678 -10.078 57.283 1.00 52.28 394 ASP A O 1
ATOM 3001 N N . GLU A 1 395 ? 11.549 -8.041 56.952 1.00 52.78 395 GLU A N 1
ATOM 3002 C CA . GLU A 1 395 ? 12.236 -7.972 58.260 1.00 52.78 395 GLU A CA 1
ATOM 3003 C C . GLU A 1 395 ? 11.426 -7.258 59.372 1.00 52.78 395 GLU A C 1
ATOM 3005 O O . GLU A 1 395 ? 11.821 -7.328 60.545 1.00 52.78 395 GLU A O 1
ATOM 3010 N N . GLU A 1 396 ? 10.283 -6.621 59.065 1.00 51.31 396 GLU A N 1
ATOM 3011 C CA . GLU A 1 396 ? 9.433 -5.922 60.056 1.00 51.31 396 GLU A CA 1
ATOM 3012 C C . GLU A 1 396 ? 8.180 -6.693 60.557 1.00 51.31 396 GLU A C 1
ATOM 3014 O O . GLU A 1 396 ? 7.490 -6.172 61.443 1.00 51.31 396 GLU A O 1
ATOM 3019 N N . ASP A 1 397 ? 7.925 -7.938 60.122 1.00 39.59 397 ASP A N 1
ATOM 3020 C CA . ASP A 1 397 ? 6.776 -8.773 60.571 1.00 39.59 397 ASP A CA 1
ATOM 3021 C C . ASP A 1 397 ? 7.093 -9.886 61.608 1.00 39.59 397 ASP A C 1
ATOM 3023 O O . ASP A 1 397 ? 8.015 -10.716 61.411 1.00 39.59 397 ASP A O 1
#

Sequence (397 aa):
NSSENSSENSSENSSRGPVPDEATRRVLNERFVAEETARAAAADADPAGAEAKMRATREALPIAKIRTELCEALRTNRVVVVSGGTGSGKSTQCPQYILEDAVARGVGPDTRIVVTQPRRIAAVSVAERVAGERGERAGDSVGFSVRLHARAPRDEGASVEFVTTGVLLRRLMRDPGLRGTSHVMIDEVHERDINTDFLLVLLRALLRKRPELRVVLMSATLDAKSFSDYFARRGGLDWGEDGKARSSVLDDSSSVLDDSFASTGVSCRTADAGSAAPLLSVPTKPRHPVEMFYLEDLASGPCDDDDEDCEEDWESADVNDLETDPDKPGTLLSFDESQEPPEFALDKLGETLARALLEAQDELLERELEEALAEERAADALEADEEDEEDEEDEED

Solvent-accessible surface area (backbone atoms only — not comparable to full-atom values): 23601 Å² total; per-residue (Å²): 137,79,86,83,86,87,76,86,71,92,82,81,90,82,76,82,71,79,82,72,54,74,68,54,40,50,55,49,16,53,52,50,40,50,52,54,52,50,53,52,47,55,21,64,75,34,72,86,38,72,55,23,50,47,52,54,54,57,62,68,28,43,38,53,81,46,47,68,58,52,52,55,48,58,72,79,34,51,42,40,32,40,24,32,44,84,90,30,40,62,90,58,44,52,65,50,53,49,45,55,52,30,26,77,69,65,43,12,42,68,29,22,35,39,36,28,24,90,42,61,67,55,15,49,53,49,20,45,50,44,10,52,75,65,78,46,55,56,33,44,49,22,4,22,38,41,93,97,49,70,40,61,32,46,85,75,28,48,22,36,32,21,18,21,49,70,52,54,52,53,47,38,72,77,35,74,76,48,77,79,52,30,32,43,33,40,43,60,62,70,73,70,45,70,64,56,55,52,47,53,55,52,49,60,57,40,46,74,77,36,77,79,40,32,39,38,40,33,22,56,48,87,67,47,58,62,58,19,49,61,70,20,52,80,56,52,76,44,60,46,100,81,73,49,81,42,84,56,72,77,75,94,78,72,96,70,89,81,92,81,83,93,85,83,92,74,89,72,84,73,79,76,79,73,65,56,32,52,74,46,74,38,65,65,77,82,72,79,86,75,88,83,82,52,60,70,68,67,46,63,59,92,73,65,98,81,62,96,75,74,78,75,62,44,90,72,59,53,82,85,72,58,87,68,64,87,88,54,96,77,84,90,84,85,87,75,89,64,90,61,78,75,84,77,78,56,52,78,64,49,50,51,50,52,49,54,52,50,53,52,49,50,56,49,53,52,49,55,49,52,52,53,53,49,53,50,54,53,50,55,51,51,54,52,55,54,54,56,54,55,57,57,60,68,73,76,117

Secondary structure (DSSP, 8-state):
-------------S-PPPPPPHHHHHHHHHHHHHHHHHHHHHHHH-TTSHHHHHHHHHHTSGGGGGHHHHHHHHHH-SEEEEE--TTSSHHHHHHHHHHHHHHHTT-STT-EEEEEESSHHHHHHHHHHHHHHTTS-TTSSEEEEETTEEEPPPTTSSEEEEEEHHHHHHHHHH-TT-TT--EEEE--GGG--HHHHHHHHHHHHHHHH-TT-EEEEEESSTTHHHHHHHHH----EEE-TT--EEE-----------------------PPSSPPPPEEEPPPPPPPPPP---HHHHH-----TT-TT----GGG--GGGS---TTS-----------SPP-----HHHHHHHHHHHHHHHHHHHHHHHHHHHHHHHHHHHHHHHHHHHHHHTT--

InterPro domains:
  IPR002464 DNA/RNA helicase, ATP-dependent, DEAH-box type, conserved site [PS00690] (182-191)
  IPR011545 DEAD/DEAH-box helicase domain [PF00270] (66-225)
  IPR014001 Helicase superfamily 1/2, ATP-binding domain [PS51192] (71-240)
  IPR014001 Helicase superfamily 1/2, ATP-binding domain [SM00487] (59-252)
  IPR027417 P-loop containing nucleoside triphosphate hydrolase [G3DSA:3.40.50.300] (17-235)
  IPR027417 P-loop containing nucleoside triphosphate hydrolase [SSF52540] (71-222)

Mean predicted aligned error: 16.3 Å

Radius of gyration: 29.17 Å; Cα contacts (8 Å, |Δi|>4): 448; chains: 1; bounding box: 81×65×112 Å

pLDDT: mean 76.42, std 21.97, range [23.17, 98.75]

Organism: Micromonas pusilla (NCBI:txid38833)

Nearest PDB structures (foldseek):
  8szs-assembly1_A  TM=9.233E-01  e=1.924E-21  Felis catus
  8szp-assembly1_A  TM=9.161E-01  e=9.761E-21  Homo sapiens
  3llm-assembly1_B  TM=8.891E-01  e=7.674E-21  Homo sapiens
  8szp-assembly2_B  TM=8.829E-01  e=9.191E-21  Homo sapiens
  8szr-assembly1_A  TM=8.826E-01  e=2.668E-19  Canis lupus familiaris

Foldseek 3Di:
DDDDDPPPPDDDPPCQDDDDDPVLLQVVLVVVVVLVVVLVVVLVVDCPDPSVVLVVVLCPQLCVVCLVVLLVLQVQFQEAEEEAAPRSQCLQVSLVSNLVVCSVVSNQQLEEEEEADQDPCCLQVSQQVNQVSSVHGALDQTWEDEVPDTRDYDNSGSHYYYYHLVVVVVVCVVPVQNPSHQEYEYEAVVVVDPSSVVVLLSVLVNCVVCVRHHYYYYHHDPCSQVVQLVSLDPFDLPCDVVRDGDGPPPPPPDPDDDDDDDDDDDPPPPRDHRGGHHYHYRDYDPDDDDDDDDLQNLLPDPDDPPDPPPPSPSVPRDPVSPDDDPPDDDDDDDDDPDPPDPPPPDDPVRVVVVVVVVVVVVVVVVVVVVVVVVVVVVVVVVVVVVVVVVVVVVVPD